Protein AF-A0A2P5VQ11-F1 (afdb_monomer)

Organism: Gossypium barbadense (NCBI:txid3634)

Radius of gyration: 26.48 Å; Cα contacts (8 Å, |Δi|>4): 750; chains: 1; bounding box: 81×58×71 Å

Solvent-accessible surface area (backbone atoms only — not comparable to full-atom values): 27186 Å² total; per-residue (Å²): 139,79,95,75,89,89,61,50,50,30,45,82,45,54,84,90,81,89,86,81,88,81,82,79,93,73,96,72,88,84,73,88,78,84,83,89,80,94,79,78,90,73,69,61,73,64,47,64,69,58,48,45,60,51,41,48,52,42,22,66,77,30,48,54,47,34,80,57,74,86,36,45,24,32,62,86,79,66,48,78,56,90,44,73,72,58,51,53,46,50,53,51,36,54,52,49,50,43,56,51,56,39,25,60,70,47,43,51,49,44,34,74,45,35,90,79,56,80,70,34,63,49,73,78,16,34,41,66,44,73,56,63,37,53,54,58,53,33,56,76,69,67,54,48,75,70,29,51,50,44,32,45,68,64,46,36,67,66,33,30,29,44,70,50,48,50,51,45,49,52,51,52,52,52,55,51,48,58,46,52,57,58,42,52,77,76,54,86,55,81,64,62,56,76,81,65,51,93,76,69,85,71,94,49,96,83,59,58,77,75,75,59,77,75,65,100,82,63,79,81,69,77,45,39,36,46,46,59,46,51,53,50,52,51,50,44,61,54,41,69,79,40,82,90,40,56,68,57,46,52,53,52,55,30,48,47,61,53,40,67,65,42,24,91,41,75,67,61,85,87,56,57,75,72,56,48,55,48,49,36,52,48,46,20,55,41,45,43,71,69,56,50,71,82,31,47,36,55,35,34,30,42,40,23,68,77,68,75,38,72,64,51,41,67,34,49,19,42,20,55,77,45,74,48,97,88,52,72,38,37,36,40,31,39,26,38,75,39,36,39,84,52,66,68,52,46,50,53,46,50,57,42,45,50,53,50,51,48,51,50,50,52,51,41,60,56,37,66,60,84,62,48,66,33,42,33,43,43,83,44,54,51,88,24,80,90,59,71,50,58,65,49,59,68,58,74,74,67,33,75,40,53,79,41,22,30,46,31,60,16,34,26,45,29,25,49,49,73,56,74,62,54,34,50,20,56,46,22,25,33,41,28,51,21,34,26,47,31,24,51,54,70,57,59,38,64,25,66,20,60,26,33,32,40,31,51,22,40,27,51,31,35,76,71,84,45,76,40,55,71,61,26,80,62,50,78,44,78,38,65,53,64,47,97

Sequence (484 aa):
MKAFKVVQNVLQGSKYCDINLNGALHFNAMLYHCTSDSDKEVLPHEWYEKAFPKLTRLAHLLKDVDSVDGRLVNANDNSIIISDRIEHRMNAFKSLVRVFIGSPSVQQMLKKKISSFDCFGKPSEREPMIVNSLTLVSNVLNVTAQQRKLVRLTICPQVTQHSIWMGALEKILNELKLEIDLLNFQFPSKGTKMVLDESAVSYDFDSASWIRLSPAKVVDSPRKWEDVLEMFTDLINCLKSEKDWLCHLKTIEVMKEGVSQIRDVLVDNSIGYKDSRHQESLVQRKLSKTLGHSSRCLFTLLLYYLYGQVRDLEVDLCGAMYGNGIENRLTLCMGRVLTSNEEKMVWSGVKQLDRALGLFKFVWETAGMKGNLELQGHLWFSLQLERNLLHGSIPSSLLHLPNLLYLSMASNLLEGPIPLDIESLNALQYLDLSDNKLSGRITLQIGGLSLYQLDLSHNILQGVKPSQFESLTQLNILNLSRNK

Foldseek 3Di:
DDDDDAADAADDWFDDDDDDDDDDDDDDDDDDDDDDDDDDFPPDPVCCVPVLVLLLVLLVVCAQWFQFLNFTAGLPPRHTDDDPVNVVSVVSNLVSVLVVCLGPVNQVVVCVGPVPPPWSVDSVQQAKDWFQALVVLCVQVVQDPVLLVLLLLVQLLVLQFPVLLVLLVVQLVVVVVVVLVVVCVPDDDPLSVVSPPPPDPDPDVPDQPLSDDDDPPDDPDFDFLLSVLSVLVSNLVSCVVPPSCPQSNVLSVLSSQLSVQRRHQTPDPPDDPVVVVVSSVVSSVSRSVRDDRGRSNSVQSVLCSVPVGRGIQIFSGFIGWDCPPPFLETETETEDEFSHLPPSNVVSRVVSLCSVQVVSVSSCVSSVHDGHYYYYYYYHYSVDPVPPAREEADDPVVLPPLQAAEDAPAQHAYEEADDQSNLSVQNHAYYHDANYQHEEEPYLSVLSHQYQEDHHHHYAYDDDDDPSVVSNVNHPYYHHYHYD

InterPro domains:
  IPR001611 Leucine-rich repeat [PF00560] (428-449)
  IPR001611 Leucine-rich repeat [PF00560] (450-472)
  IPR032675 Leucine-rich repeat domain superfamily [G3DSA:3.80.10.10] (341-484)

Mean predicted aligned error: 15.42 Å

pLDDT: mean 70.23, std 20.36, range [20.39, 94.88]

Secondary structure (DSSP, 8-state):
-----------------------------------S------S-HHHHHHHHHHHHHHHHHTTTEEEETTEEEETTT--B---HHHHHHHHHHHHHHHHHHTSHHHHHHHHHHSTT---S-SGGGGS-EEE--HHHHHHHTT--HHHHHHHHHHHHHHHT-HHHHHHHHHHHHHHHHHHHHHHHTT---STTHHHH-SS-----TTS-GGG-PPPTTS-----BHHHHHHHHHHHHHHHTT-GGGHHHHHHHHHHHHHHHHHTTSB--SSS-HHHHHHHHHHHHHHHHHH--TT-HHHHHHHHHHHHS--SPEEESEEEEEEE-TTSSEEEEEEEEEES---HHHHHHHHHHHHHHHHHHHHHHHHTT--SEEEEEEEEEESTTTTT---EEPPPGGGGG-TT--EEE--SSEEEEEPPGGGGG-TT--EEE--SSEEEEEPPGGGGGS--SEEE--SSEEESPPPGGGGG-TT--EEE--S--

Nearest PDB structures (foldseek):
  5xjo-assembly2_B  TM=8.936E-01  e=1.720E-06  Arabidopsis thaliana
  5xjx-assembly1_A  TM=7.919E-01  e=5.835E-06  Arabidopsis thaliana
  7odv-assembly1_AAA  TM=8.662E-01  e=2.212E-05  Arabidopsis thaliana
  7ogz-assembly2_DDD  TM=7.703E-01  e=4.811E-05  Arabidopsis thaliana
  7ogz-assembly1_AAA  TM=5.595E-01  e=2.612E-05  Arabidopsis thaliana

Structure (mmCIF, N/CA/C/O backbone):
data_AF-A0A2P5VQ11-F1
#
_entry.id   AF-A0A2P5VQ11-F1
#
loop_
_atom_site.group_PDB
_atom_site.id
_atom_site.type_symbol
_atom_site.label_atom_id
_atom_site.label_alt_id
_atom_site.label_comp_id
_atom_site.label_asym_id
_atom_site.label_entity_id
_atom_site.label_seq_id
_atom_site.pdbx_PDB_ins_code
_atom_site.Cartn_x
_atom_site.Cartn_y
_atom_site.Cartn_z
_atom_site.occupancy
_atom_site.B_iso_or_equiv
_atom_site.auth_seq_id
_atom_site.auth_comp_id
_atom_site.auth_asym_id
_atom_site.auth_atom_id
_atom_site.pdbx_PDB_model_num
ATOM 1 N N . MET A 1 1 ? -9.590 23.934 4.886 1.00 22.91 1 MET A N 1
ATOM 2 C CA . MET A 1 1 ? -8.798 24.827 4.003 1.00 22.91 1 MET A CA 1
ATOM 3 C C . MET A 1 1 ? -7.507 25.179 4.730 1.00 22.91 1 MET A C 1
ATOM 5 O O . MET A 1 1 ? -7.615 25.716 5.815 1.00 22.91 1 MET A O 1
ATOM 9 N N . LYS A 1 2 ? -6.284 24.901 4.278 1.00 21.16 2 LYS A N 1
ATOM 10 C CA . LYS A 1 2 ? -5.745 24.257 3.073 1.00 21.16 2 LYS A CA 1
ATOM 11 C C . LYS A 1 2 ? -4.463 23.534 3.535 1.00 21.16 2 LYS A C 1
ATOM 13 O O . LYS A 1 2 ? -3.525 24.200 3.957 1.00 21.16 2 LYS A O 1
ATOM 18 N N . ALA A 1 3 ? -4.466 22.201 3.513 1.00 21.08 3 ALA A N 1
ATOM 19 C CA . ALA A 1 3 ? -3.275 21.373 3.689 1.00 21.08 3 ALA A CA 1
ATOM 20 C C . ALA A 1 3 ? -2.522 21.391 2.352 1.00 21.08 3 ALA A C 1
ATOM 22 O O . ALA A 1 3 ? -3.069 20.966 1.338 1.00 21.08 3 ALA A O 1
ATOM 23 N N . PHE A 1 4 ? -1.346 22.016 2.323 1.00 23.42 4 PHE A N 1
ATOM 24 C CA . PHE A 1 4 ? -0.587 22.303 1.107 1.00 23.42 4 PHE A CA 1
ATOM 25 C C . PHE A 1 4 ? 0.891 22.002 1.350 1.00 23.42 4 PHE A C 1
ATOM 27 O O . PHE A 1 4 ? 1.412 22.355 2.408 1.00 23.42 4 PHE A O 1
ATOM 34 N N . LYS A 1 5 ? 1.533 21.455 0.308 1.00 24.98 5 LYS A N 1
ATOM 35 C CA . LYS A 1 5 ? 2.854 20.798 0.244 1.00 24.98 5 LYS A CA 1
ATOM 36 C C . LYS A 1 5 ? 2.790 19.374 0.756 1.00 24.98 5 LYS A C 1
ATOM 38 O O . LYS A 1 5 ? 2.551 19.249 1.937 1.00 24.98 5 LYS A O 1
ATOM 43 N N . VAL A 1 6 ? 3.008 18.376 -0.111 1.00 23.83 6 VAL A N 1
ATOM 44 C CA . VAL A 1 6 ? 4.074 17.348 -0.023 1.00 23.83 6 VAL A CA 1
ATOM 45 C C . VAL A 1 6 ? 3.991 16.431 -1.277 1.00 23.83 6 VAL A C 1
ATOM 47 O O . VAL A 1 6 ? 2.891 16.041 -1.657 1.00 23.83 6 VAL A O 1
ATOM 50 N N . VAL A 1 7 ? 5.163 16.037 -1.802 1.00 25.69 7 VAL A N 1
ATOM 51 C CA . VAL A 1 7 ? 5.568 14.795 -2.520 1.00 25.69 7 VAL A CA 1
ATOM 52 C C . VAL A 1 7 ? 5.855 14.845 -4.021 1.00 25.69 7 VAL A C 1
ATOM 54 O O . VAL A 1 7 ? 4.992 15.035 -4.864 1.00 25.69 7 VAL A O 1
ATOM 57 N N . GLN A 1 8 ? 7.119 14.528 -4.286 1.00 26.86 8 GLN A N 1
ATOM 58 C CA . GLN A 1 8 ? 7.820 14.262 -5.531 1.00 26.86 8 GLN A CA 1
ATOM 59 C C . GLN A 1 8 ? 8.072 12.735 -5.662 1.00 26.86 8 GLN A C 1
ATOM 61 O O . GLN A 1 8 ? 8.421 12.110 -4.658 1.00 26.86 8 GLN A O 1
ATOM 66 N N . ASN A 1 9 ? 7.987 12.212 -6.900 1.00 28.50 9 ASN A N 1
ATOM 67 C CA . ASN A 1 9 ? 8.840 11.153 -7.502 1.00 28.50 9 ASN A CA 1
ATOM 68 C C . ASN A 1 9 ? 8.393 9.675 -7.637 1.00 28.50 9 ASN A C 1
ATOM 70 O O . ASN A 1 9 ? 9.131 8.790 -7.247 1.00 28.50 9 ASN A O 1
ATOM 74 N N . VAL A 1 10 ? 7.315 9.339 -8.359 1.00 26.44 10 VAL A N 1
ATOM 75 C CA . VAL A 1 10 ? 7.005 7.941 -8.760 1.00 26.44 10 VAL A CA 1
ATOM 76 C C . VAL A 1 10 ? 7.297 7.637 -10.243 1.00 26.44 10 VAL A C 1
ATOM 78 O O . VAL A 1 10 ? 6.536 8.026 -11.125 1.00 26.44 10 VAL A O 1
ATOM 81 N N . LEU A 1 11 ? 8.330 6.806 -10.461 1.00 26.61 11 LEU A N 1
ATOM 82 C CA . LEU A 1 11 ? 8.808 6.178 -11.711 1.00 26.61 11 LEU A CA 1
ATOM 83 C C . LEU A 1 11 ? 9.898 7.002 -12.436 1.00 26.61 11 LEU A C 1
ATOM 85 O O . LEU A 1 11 ? 9.819 8.213 -12.494 1.00 26.61 11 LEU A O 1
ATOM 89 N N . GLN A 1 12 ? 10.933 6.372 -12.991 1.00 32.28 12 GLN A N 1
ATOM 90 C CA . GLN A 1 12 ? 11.855 6.967 -13.976 1.00 32.28 12 GLN A CA 1
ATOM 91 C C . GLN A 1 12 ? 12.420 5.814 -14.814 1.00 32.28 12 GLN A C 1
ATOM 93 O O . GLN A 1 12 ? 12.977 4.869 -14.256 1.00 32.28 12 GLN A O 1
ATOM 98 N N . GLY A 1 13 ? 12.261 5.872 -16.136 1.00 25.67 13 GLY A N 1
ATOM 99 C CA . GLY A 1 13 ? 12.919 4.994 -17.108 1.00 25.67 13 GLY A CA 1
ATOM 100 C C . GLY A 1 13 ? 13.689 5.848 -18.116 1.00 25.67 13 GLY A C 1
ATOM 101 O O . GLY A 1 13 ? 13.361 7.010 -18.317 1.00 25.67 13 GLY A O 1
ATOM 102 N N . SER A 1 14 ? 14.777 5.317 -18.673 1.00 27.30 14 SER A N 1
ATOM 103 C CA . SER A 1 14 ? 15.813 6.111 -19.355 1.00 27.30 14 SER A CA 1
ATOM 104 C C . SER A 1 14 ? 16.244 5.650 -20.761 1.00 27.30 14 SER A C 1
ATOM 106 O O . SER A 1 14 ? 16.166 4.462 -21.099 1.00 27.30 14 SER A O 1
ATOM 108 N N . LYS A 1 15 ? 16.923 6.577 -21.442 1.00 26.75 15 LYS A N 1
ATOM 109 C CA . LYS A 1 15 ? 17.020 6.823 -22.887 1.00 26.75 15 LYS A CA 1
ATOM 110 C C . LYS A 1 15 ? 18.401 6.561 -23.510 1.00 26.75 15 LYS A C 1
ATOM 112 O O . LYS A 1 15 ? 19.408 6.686 -22.822 1.00 26.75 15 LYS A O 1
ATOM 117 N N . TYR A 1 16 ? 18.387 6.331 -24.836 1.00 25.11 16 TYR A N 1
ATOM 118 C CA . TYR A 1 16 ? 19.454 6.274 -25.874 1.00 25.11 16 TYR A CA 1
ATOM 119 C C . TYR A 1 16 ? 19.975 4.913 -26.395 1.00 25.11 16 TYR A C 1
ATOM 121 O O . TYR A 1 16 ? 20.841 4.286 -25.794 1.00 25.11 16 TYR A O 1
ATOM 129 N N . CYS A 1 17 ? 19.571 4.584 -27.635 1.00 22.62 17 CYS A N 1
ATOM 130 C CA . CYS A 1 17 ? 20.429 4.005 -28.682 1.00 22.62 17 CYS A CA 1
ATOM 131 C C . CYS A 1 17 ? 20.101 4.663 -30.037 1.00 22.62 17 CYS A C 1
ATOM 133 O O . CYS A 1 17 ? 18.944 4.661 -30.459 1.00 22.62 17 CYS A O 1
ATOM 135 N N . ASP A 1 18 ? 21.125 5.191 -30.713 1.00 22.30 18 ASP A N 1
ATOM 136 C CA . ASP A 1 18 ? 21.080 5.541 -32.135 1.00 22.30 18 ASP A CA 1
ATOM 137 C C . ASP A 1 18 ? 21.060 4.260 -32.980 1.00 22.30 18 ASP A C 1
ATOM 139 O O . ASP A 1 18 ? 21.809 3.312 -32.735 1.00 22.30 18 ASP A O 1
ATOM 143 N N . ILE A 1 19 ? 20.177 4.230 -33.976 1.00 26.41 19 ILE A N 1
ATOM 144 C CA . ILE A 1 19 ? 20.027 3.123 -34.920 1.00 26.41 19 ILE A CA 1
ATOM 145 C C . ILE A 1 19 ? 20.913 3.397 -36.132 1.00 26.41 19 ILE A C 1
ATOM 147 O O . ILE A 1 19 ? 20.786 4.437 -36.770 1.00 26.41 19 ILE A O 1
ATOM 151 N N . ASN A 1 20 ? 21.696 2.398 -36.531 1.00 22.97 20 ASN A N 1
ATOM 152 C CA . ASN A 1 20 ? 21.847 2.096 -37.949 1.00 22.97 20 ASN A CA 1
ATOM 153 C C . ASN A 1 20 ? 21.834 0.578 -38.146 1.00 22.97 20 ASN A C 1
ATOM 155 O O . ASN A 1 20 ? 22.727 -0.144 -37.711 1.00 22.97 20 ASN A O 1
ATOM 159 N N . LEU A 1 21 ? 20.756 0.114 -38.776 1.00 29.48 21 LEU A N 1
ATOM 160 C CA . LEU A 1 21 ? 20.567 -1.242 -39.274 1.00 29.48 21 LEU A CA 1
ATOM 161 C C . LEU A 1 21 ? 21.386 -1.428 -40.551 1.00 29.48 21 LEU A C 1
ATOM 163 O O . LEU A 1 21 ? 21.309 -0.589 -41.443 1.00 29.48 21 LEU A O 1
ATOM 167 N N . ASN A 1 22 ? 22.061 -2.570 -40.678 1.00 22.69 22 ASN A N 1
ATOM 168 C CA . ASN A 1 22 ? 22.155 -3.283 -41.949 1.00 22.69 22 ASN A CA 1
ATOM 169 C C . ASN A 1 22 ? 22.584 -4.740 -41.741 1.00 22.69 22 ASN A C 1
ATOM 171 O O . ASN A 1 22 ? 23.588 -5.009 -41.093 1.00 22.69 22 ASN A O 1
ATOM 175 N N . GLY A 1 23 ? 21.853 -5.648 -42.393 1.00 22.06 23 GLY A N 1
ATOM 176 C CA . GLY A 1 23 ? 22.439 -6.844 -43.000 1.00 22.06 23 GLY A CA 1
ATOM 177 C C . GLY A 1 23 ? 22.440 -8.145 -42.195 1.00 22.06 23 GLY A C 1
ATOM 178 O O . GLY A 1 23 ? 23.313 -8.371 -41.375 1.00 22.06 23 GLY A O 1
ATOM 179 N N . ALA A 1 24 ? 21.522 -9.031 -42.591 1.00 20.39 24 ALA A N 1
ATOM 180 C CA . ALA A 1 24 ? 21.687 -10.482 -42.744 1.00 20.39 24 ALA A CA 1
ATOM 181 C C . ALA A 1 24 ? 22.105 -11.357 -41.539 1.00 20.39 24 ALA A C 1
ATOM 183 O O . ALA A 1 24 ? 23.219 -11.313 -41.034 1.00 20.39 24 ALA A O 1
ATOM 184 N N . LEU A 1 25 ? 21.178 -12.262 -41.196 1.00 28.19 25 LEU A N 1
ATOM 185 C CA . LEU A 1 25 ? 21.390 -13.652 -40.769 1.00 28.19 25 LEU A CA 1
ATOM 186 C C . LEU A 1 25 ? 22.856 -14.118 -40.723 1.00 28.19 25 LEU A C 1
ATOM 188 O O . LEU A 1 25 ? 23.458 -14.306 -41.773 1.00 28.19 25 LEU A O 1
ATOM 192 N N . HIS A 1 26 ? 23.351 -14.461 -39.534 1.00 21.03 26 HIS A N 1
ATOM 193 C CA . HIS A 1 26 ? 24.065 -15.721 -39.317 1.00 21.03 26 HIS A CA 1
ATOM 194 C C . HIS A 1 26 ? 24.181 -16.033 -37.819 1.00 21.03 26 HIS A C 1
ATOM 196 O O . HIS A 1 26 ? 24.549 -15.187 -37.008 1.00 21.03 26 HIS A O 1
ATOM 202 N N . PHE A 1 27 ? 23.845 -17.279 -37.479 1.00 26.34 27 PHE A N 1
ATOM 203 C CA . PHE A 1 27 ? 24.232 -17.973 -36.253 1.00 26.34 27 PHE A CA 1
ATOM 204 C C . PHE A 1 27 ? 25.666 -17.612 -35.843 1.00 26.34 27 PHE A C 1
ATOM 206 O O . PHE A 1 27 ? 26.581 -17.859 -36.623 1.00 26.34 27 PHE A O 1
ATOM 213 N N . ASN A 1 28 ? 25.865 -17.108 -34.625 1.00 20.69 28 ASN A N 1
ATOM 214 C CA . ASN A 1 28 ? 27.048 -17.413 -33.823 1.00 20.69 28 ASN A CA 1
ATOM 215 C C . ASN A 1 28 ? 26.872 -16.950 -32.376 1.00 20.69 28 ASN A C 1
ATOM 217 O O . ASN A 1 28 ? 26.281 -15.909 -32.096 1.00 20.69 28 ASN A O 1
ATOM 221 N N . ALA A 1 29 ? 27.391 -17.777 -31.473 1.00 28.25 29 ALA A N 1
ATOM 222 C CA . ALA A 1 29 ? 27.511 -17.548 -30.045 1.00 28.25 29 ALA A CA 1
ATOM 223 C C . ALA A 1 29 ? 27.973 -16.113 -29.728 1.00 28.25 29 ALA A C 1
ATOM 225 O O . ALA A 1 29 ? 29.084 -15.728 -30.087 1.00 28.25 29 ALA A O 1
ATOM 226 N N . MET A 1 30 ? 27.141 -15.323 -29.042 1.00 22.77 30 MET A N 1
ATOM 227 C CA . MET A 1 30 ? 27.563 -14.017 -28.534 1.00 22.77 30 MET A CA 1
ATOM 228 C C . MET A 1 30 ? 28.235 -14.189 -27.175 1.00 22.77 30 MET A C 1
ATOM 230 O O . MET A 1 30 ? 27.609 -14.130 -26.119 1.00 22.77 30 MET A O 1
ATOM 234 N N . LEU A 1 31 ? 29.540 -14.439 -27.260 1.00 21.33 31 LEU A N 1
ATOM 235 C CA . LEU A 1 31 ? 30.499 -14.248 -26.187 1.00 21.33 31 LEU A CA 1
ATOM 236 C C . LEU A 1 31 ? 30.474 -12.793 -25.708 1.00 21.33 31 LEU A C 1
ATOM 238 O O . LEU A 1 31 ? 30.581 -11.847 -26.487 1.00 21.33 31 LEU A O 1
ATOM 242 N N . TYR A 1 32 ? 30.376 -12.676 -24.390 1.00 27.47 32 TYR A N 1
ATOM 243 C CA . TYR A 1 32 ? 30.875 -11.586 -23.571 1.00 27.47 32 TYR A CA 1
ATOM 244 C C . TYR A 1 32 ? 32.164 -10.978 -24.138 1.00 27.47 32 TYR A C 1
ATOM 246 O O . TYR A 1 32 ? 33.166 -11.679 -24.244 1.00 27.47 32 TYR A O 1
ATOM 254 N N . HIS A 1 33 ? 32.181 -9.665 -24.379 1.00 26.88 33 HIS A N 1
ATOM 255 C CA . HIS A 1 33 ? 33.410 -8.887 -24.254 1.00 26.88 33 HIS A CA 1
ATOM 256 C C . HIS A 1 33 ? 33.157 -7.505 -23.653 1.00 26.88 33 HIS A C 1
ATOM 258 O O . HIS A 1 33 ? 32.378 -6.692 -24.147 1.00 26.88 33 HIS A O 1
ATOM 264 N N . CYS A 1 34 ? 33.874 -7.306 -22.551 1.00 26.38 34 CYS A N 1
ATOM 265 C CA . CYS A 1 34 ? 34.149 -6.084 -21.824 1.00 26.38 34 CYS A CA 1
ATOM 266 C C . CYS A 1 34 ? 34.705 -4.959 -22.703 1.00 2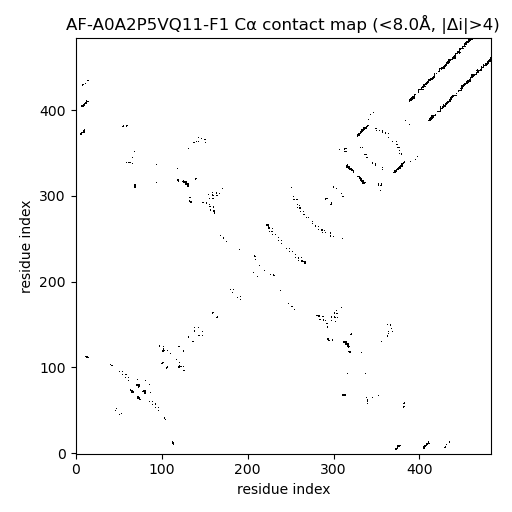6.38 34 CYS A C 1
ATOM 268 O O . CYS A 1 34 ? 35.491 -5.203 -23.617 1.00 26.38 34 CYS A O 1
ATOM 270 N N . THR A 1 35 ? 34.491 -3.724 -22.254 1.00 23.70 35 THR A N 1
ATOM 271 C CA . THR A 1 35 ? 35.512 -2.673 -22.354 1.00 23.70 35 THR A CA 1
ATOM 272 C C . THR A 1 35 ? 35.821 -2.158 -20.948 1.00 23.70 35 THR A C 1
ATOM 274 O O . THR A 1 35 ? 34.964 -1.562 -20.299 1.00 23.70 35 THR A O 1
ATOM 277 N N . SER A 1 36 ? 37.027 -2.521 -20.499 1.00 28.47 36 SER A N 1
ATOM 278 C CA . SER A 1 36 ? 37.881 -1.980 -19.426 1.00 28.47 36 SER A CA 1
ATOM 279 C C . SER A 1 36 ? 37.330 -0.834 -18.563 1.00 28.47 36 SER A C 1
ATOM 281 O O . SER A 1 36 ? 37.266 0.306 -19.010 1.00 28.47 36 SER A O 1
ATOM 283 N N . ASP A 1 37 ? 37.024 -1.111 -17.296 1.00 25.42 37 ASP A N 1
ATOM 284 C CA . ASP A 1 37 ? 38.021 -0.963 -16.228 1.00 25.42 37 ASP A CA 1
ATOM 285 C C . ASP A 1 37 ? 37.592 -1.739 -14.974 1.00 25.42 37 ASP A C 1
ATOM 287 O O . ASP A 1 37 ? 36.411 -1.961 -14.705 1.00 25.42 37 ASP A O 1
ATOM 291 N N . SER A 1 38 ? 38.600 -2.249 -14.280 1.00 35.53 38 SER A N 1
ATOM 292 C CA . SER A 1 38 ? 38.564 -3.237 -13.206 1.00 35.53 38 SER A CA 1
ATOM 293 C C . SER A 1 38 ? 37.777 -2.805 -11.966 1.00 35.53 38 SER A C 1
ATOM 295 O O . SER A 1 38 ? 38.177 -1.865 -11.290 1.00 35.53 38 SER A O 1
ATOM 297 N N . ASP A 1 39 ? 36.732 -3.561 -11.613 1.00 31.00 39 ASP A N 1
ATOM 298 C CA . ASP A 1 39 ? 36.710 -4.338 -10.363 1.00 31.00 39 ASP A CA 1
ATOM 299 C C . ASP A 1 39 ? 35.490 -5.283 -10.296 1.00 31.00 39 ASP A C 1
ATOM 301 O O . ASP A 1 39 ? 34.349 -4.878 -10.094 1.00 31.00 39 ASP A O 1
ATOM 305 N N . LYS A 1 40 ? 35.795 -6.575 -10.481 1.00 35.25 40 LYS A N 1
ATOM 306 C CA . LYS A 1 40 ? 35.100 -7.795 -10.027 1.00 35.25 40 LYS A CA 1
ATOM 307 C C . LYS A 1 40 ? 33.572 -7.874 -10.199 1.00 35.25 40 LYS A C 1
ATOM 309 O O . LYS A 1 40 ? 32.789 -7.447 -9.354 1.00 35.25 40 LYS A O 1
ATOM 314 N N . GLU A 1 41 ? 33.176 -8.619 -11.234 1.00 41.00 41 GLU A N 1
ATOM 315 C CA . GLU A 1 41 ? 31.893 -9.324 -11.307 1.00 41.00 41 GLU A CA 1
ATOM 316 C C . GLU A 1 41 ? 31.622 -10.115 -10.019 1.00 41.00 41 GLU A C 1
ATOM 318 O O . GLU A 1 41 ? 32.374 -11.020 -9.657 1.00 41.00 41 GLU A O 1
ATOM 323 N N . VAL A 1 42 ? 30.509 -9.814 -9.346 1.00 44.12 42 VAL A N 1
ATOM 324 C CA . VAL A 1 42 ? 29.947 -10.678 -8.298 1.00 44.12 42 VAL A CA 1
ATOM 325 C C . VAL A 1 42 ? 28.446 -10.839 -8.530 1.00 44.12 42 VAL A C 1
ATOM 327 O O . VAL A 1 42 ? 27.604 -10.384 -7.763 1.00 44.12 42 VAL A O 1
ATOM 330 N N . LEU A 1 43 ? 28.122 -11.489 -9.643 1.00 44.78 43 LEU A N 1
ATOM 331 C CA . LEU A 1 43 ? 27.191 -12.615 -9.669 1.00 44.78 43 LEU A CA 1
ATOM 332 C C . LEU A 1 43 ? 27.781 -13.618 -10.659 1.00 44.78 43 LEU A C 1
ATOM 334 O O . LEU A 1 43 ? 28.055 -13.228 -11.793 1.00 44.78 43 LEU A O 1
ATOM 338 N N . PRO A 1 44 ? 28.055 -14.864 -10.243 1.00 52.94 44 PRO A N 1
ATOM 339 C CA . PRO A 1 44 ? 28.776 -15.796 -11.093 1.00 52.94 44 PRO A CA 1
ATOM 340 C C . PRO A 1 44 ? 27.972 -16.068 -12.366 1.00 52.94 44 PRO A C 1
ATOM 342 O O . PRO A 1 44 ? 26.743 -16.141 -12.317 1.00 52.94 44 PRO A O 1
ATOM 345 N N . HIS A 1 45 ? 28.669 -16.272 -13.485 1.00 51.16 45 HIS A N 1
ATOM 346 C CA . HIS A 1 45 ? 28.133 -16.809 -14.745 1.00 51.16 45 HIS A CA 1
ATOM 347 C C . HIS A 1 45 ? 27.113 -17.947 -14.510 1.00 51.16 45 HIS A C 1
ATOM 349 O O . HIS A 1 45 ? 26.079 -18.036 -15.169 1.00 51.16 45 HIS A O 1
ATOM 355 N N . GLU A 1 46 ? 27.339 -18.755 -13.470 1.00 52.72 46 GLU A N 1
ATOM 356 C CA . GLU A 1 46 ? 26.444 -19.818 -13.012 1.00 52.72 46 GLU A CA 1
ATOM 357 C C . GLU A 1 46 ? 25.018 -19.369 -12.635 1.00 52.72 46 GLU A C 1
ATOM 359 O O . GLU A 1 46 ? 24.075 -20.144 -12.804 1.00 52.72 46 GLU A O 1
ATOM 364 N N . TRP A 1 47 ? 24.818 -18.151 -12.111 1.00 63.34 47 TRP A N 1
ATOM 365 C CA . TRP A 1 47 ? 23.478 -17.643 -11.788 1.00 63.34 47 TRP A CA 1
ATOM 366 C C . TRP A 1 47 ? 22.678 -17.400 -13.069 1.00 63.34 47 TRP A C 1
ATOM 368 O O . TRP A 1 47 ? 21.525 -17.822 -13.163 1.00 63.34 47 TRP A O 1
ATOM 378 N N . TYR A 1 48 ? 23.299 -16.790 -14.080 1.00 59.00 48 TYR A N 1
ATOM 379 C CA . TYR A 1 48 ? 22.659 -16.580 -15.378 1.00 59.00 48 TYR A CA 1
ATOM 380 C C . TYR A 1 48 ? 22.393 -17.903 -16.107 1.00 59.00 48 TYR A C 1
ATOM 382 O O . TYR A 1 48 ? 21.338 -18.048 -16.714 1.00 59.00 48 TYR A O 1
ATOM 390 N N . GLU A 1 49 ? 23.260 -18.908 -15.971 1.00 56.12 49 GLU A N 1
ATOM 391 C CA . GLU A 1 49 ? 23.020 -20.229 -16.570 1.00 56.12 49 GLU A CA 1
ATOM 392 C C . GLU A 1 49 ? 21.941 -21.058 -15.855 1.00 56.12 49 GLU A C 1
ATOM 394 O O . GLU A 1 49 ? 21.203 -21.797 -16.505 1.00 56.12 49 GLU A O 1
ATOM 399 N N . LYS A 1 50 ? 21.828 -20.971 -14.522 1.00 65.25 50 LYS A N 1
ATOM 400 C CA . LYS A 1 50 ? 20.950 -21.867 -13.737 1.00 65.25 50 LYS A CA 1
ATOM 401 C C . LYS A 1 50 ? 19.685 -21.192 -13.213 1.00 65.25 50 LYS A C 1
ATOM 403 O O . LYS A 1 50 ? 18.611 -21.797 -13.209 1.00 65.25 50 LYS A O 1
ATOM 408 N N . ALA A 1 51 ? 19.791 -19.960 -12.725 1.00 66.25 51 ALA A N 1
ATOM 409 C CA . ALA A 1 51 ? 18.711 -19.270 -12.025 1.00 66.25 51 ALA A CA 1
ATOM 410 C C . ALA A 1 51 ? 17.843 -18.420 -12.964 1.00 66.25 51 ALA A C 1
ATOM 412 O O . ALA A 1 51 ? 16.625 -18.382 -12.777 1.00 66.25 51 ALA A O 1
ATOM 413 N N . PHE A 1 52 ? 18.424 -17.817 -14.006 1.00 67.19 52 PHE A N 1
ATOM 414 C CA . PHE A 1 52 ? 17.668 -17.026 -14.983 1.00 67.19 52 PHE A CA 1
ATOM 415 C C . PHE A 1 52 ? 16.653 -17.865 -15.791 1.00 67.19 52 PHE A C 1
ATOM 417 O O . PHE A 1 52 ? 15.481 -17.490 -15.818 1.00 67.19 52 PHE A O 1
ATOM 424 N N . PRO A 1 53 ? 16.983 -19.064 -16.325 1.00 68.56 53 PRO A N 1
ATOM 425 C CA . PRO A 1 53 ? 15.984 -19.905 -16.997 1.00 68.56 53 PRO A CA 1
ATOM 426 C C . PRO A 1 53 ? 14.858 -20.353 -16.057 1.00 68.56 53 PRO A C 1
ATOM 428 O O . PRO A 1 53 ? 13.696 -20.471 -16.456 1.00 68.56 53 PRO A O 1
ATOM 431 N N . LYS A 1 54 ? 15.185 -20.583 -14.778 1.00 76.69 54 LYS A N 1
ATOM 432 C CA . LYS A 1 54 ? 14.200 -20.911 -13.741 1.00 76.69 54 LYS A CA 1
ATOM 433 C C . LYS A 1 54 ? 13.263 -19.733 -13.472 1.00 76.69 54 LYS A C 1
ATOM 435 O O . LYS A 1 54 ? 12.062 -19.957 -13.331 1.00 76.69 54 LYS A O 1
ATOM 440 N N . LEU A 1 55 ? 13.790 -18.510 -13.427 1.00 73.19 55 LEU A N 1
ATOM 441 C CA . LEU A 1 55 ? 13.013 -17.282 -13.283 1.00 73.19 55 LEU A CA 1
ATOM 442 C C . LEU A 1 55 ? 12.029 -17.112 -14.450 1.00 73.19 55 LEU A C 1
ATOM 444 O O . LEU A 1 55 ? 10.831 -16.993 -14.206 1.00 73.19 55 LEU A O 1
ATOM 448 N N . THR A 1 56 ? 12.497 -17.229 -15.696 1.00 69.25 56 THR A N 1
ATOM 449 C CA . THR A 1 56 ? 11.651 -17.132 -16.900 1.00 69.25 56 THR A CA 1
ATOM 450 C C . THR A 1 56 ? 10.569 -18.212 -16.932 1.00 69.25 56 THR A C 1
ATOM 452 O O . THR A 1 56 ? 9.407 -17.936 -17.234 1.00 69.25 56 THR A O 1
ATOM 455 N N . ARG A 1 57 ? 10.906 -19.451 -16.545 1.00 79.44 57 ARG A N 1
ATOM 456 C CA . ARG A 1 57 ? 9.923 -20.538 -16.428 1.00 79.44 57 ARG A CA 1
ATOM 457 C C . ARG A 1 57 ? 8.856 -20.236 -15.376 1.00 79.44 57 ARG A C 1
ATOM 459 O O . ARG A 1 57 ? 7.682 -20.512 -15.610 1.00 79.44 57 ARG A O 1
ATOM 466 N N . LEU A 1 58 ? 9.247 -19.707 -14.216 1.00 81.88 58 LEU A N 1
ATOM 467 C CA . LEU A 1 58 ? 8.304 -19.329 -13.161 1.00 81.88 58 LEU A CA 1
ATOM 468 C C . LEU A 1 58 ? 7.410 -18.165 -13.596 1.00 81.88 58 LEU A C 1
ATOM 470 O O . LEU A 1 58 ? 6.210 -18.233 -13.356 1.00 81.88 58 LEU A O 1
ATOM 474 N N . ALA A 1 59 ? 7.961 -17.170 -14.293 1.00 75.31 59 ALA A N 1
ATOM 475 C CA . ALA A 1 59 ? 7.199 -16.061 -14.863 1.00 75.31 59 ALA A CA 1
ATOM 476 C C . ALA A 1 59 ? 6.087 -16.560 -15.789 1.00 75.31 59 ALA A C 1
ATOM 478 O O . ALA A 1 59 ? 4.927 -16.200 -15.627 1.00 75.31 59 ALA A O 1
ATOM 479 N N . HIS A 1 60 ? 6.427 -17.469 -16.709 1.00 79.75 60 HIS A N 1
ATOM 480 C CA . HIS A 1 60 ? 5.455 -18.035 -17.640 1.00 79.75 60 HIS A CA 1
ATOM 481 C C . HIS A 1 60 ? 4.356 -18.841 -16.931 1.00 79.75 60 HIS A C 1
ATOM 483 O O . HIS A 1 60 ? 3.193 -18.779 -17.316 1.00 79.75 60 HIS A O 1
ATOM 489 N N . LEU A 1 61 ? 4.710 -19.579 -15.873 1.00 85.31 61 LEU A N 1
ATOM 490 C CA . LEU A 1 61 ? 3.750 -20.346 -15.071 1.00 85.31 61 LEU A CA 1
ATOM 491 C C . LEU A 1 61 ? 2.829 -19.469 -14.210 1.00 85.31 61 LEU A C 1
ATOM 493 O O . LEU A 1 61 ? 1.782 -19.951 -13.789 1.00 85.31 61 LEU A O 1
ATOM 497 N N . LEU A 1 62 ? 3.236 -18.235 -13.911 1.00 86.25 62 LEU A N 1
ATOM 498 C CA . LEU A 1 62 ? 2.523 -17.301 -13.038 1.00 86.25 62 LEU A CA 1
ATOM 499 C C . LEU A 1 62 ? 1.925 -16.111 -13.802 1.00 86.25 62 LEU A C 1
ATOM 501 O O . LEU A 1 62 ? 1.482 -15.157 -13.171 1.00 86.25 62 LEU A O 1
ATOM 505 N N . LYS A 1 63 ? 1.909 -16.148 -15.140 1.00 79.81 63 LYS A N 1
ATOM 506 C CA . LYS A 1 63 ? 1.489 -15.020 -15.990 1.00 79.81 63 LYS A CA 1
ATOM 507 C C . LYS A 1 63 ? 0.070 -14.506 -15.696 1.00 79.81 63 LYS A C 1
ATOM 509 O O . LYS A 1 63 ? -0.182 -13.323 -15.862 1.00 79.81 63 LYS A O 1
ATOM 514 N N . ASP A 1 64 ? -0.815 -15.388 -15.233 1.00 83.75 64 ASP A N 1
ATOM 515 C CA . ASP A 1 64 ? -2.211 -15.081 -14.898 1.00 83.75 64 ASP A CA 1
ATOM 516 C C . ASP A 1 64 ? -2.436 -15.018 -13.375 1.00 83.75 64 ASP A C 1
ATOM 518 O O . ASP A 1 64 ? -3.572 -15.060 -12.914 1.00 83.75 64 ASP A O 1
ATOM 522 N N . VAL A 1 65 ? -1.365 -14.987 -12.574 1.00 86.94 65 VAL A N 1
ATOM 523 C CA . VAL A 1 65 ? -1.422 -15.028 -11.106 1.00 86.94 65 VAL A CA 1
ATOM 524 C C . VAL A 1 65 ? -0.862 -13.729 -10.544 1.00 86.94 65 VAL A C 1
ATOM 526 O O . VAL A 1 65 ? 0.342 -13.492 -10.641 1.00 86.94 65 VAL A O 1
ATOM 529 N N . ASP A 1 66 ? -1.715 -12.929 -9.909 1.00 83.00 66 ASP A N 1
ATOM 530 C CA . ASP A 1 66 ? -1.348 -11.682 -9.231 1.00 83.00 66 ASP A CA 1
ATOM 531 C C . ASP A 1 66 ? -1.324 -11.854 -7.703 1.00 83.00 66 ASP A C 1
ATOM 533 O O . ASP A 1 66 ? -2.002 -12.723 -7.159 1.00 83.00 66 ASP A O 1
ATOM 537 N N . SER A 1 67 ? -0.545 -11.021 -7.007 1.00 82.00 67 SER A N 1
ATOM 538 C CA . SER A 1 67 ? -0.529 -10.913 -5.542 1.00 82.00 67 SER A CA 1
ATOM 539 C C . SER A 1 67 ? -1.234 -9.623 -5.129 1.00 82.00 67 SER A C 1
ATOM 541 O O . SER A 1 67 ? -0.637 -8.542 -5.163 1.00 82.00 67 SER A O 1
ATOM 543 N N . VAL A 1 68 ? -2.503 -9.716 -4.736 1.00 76.94 68 VAL A N 1
ATOM 544 C CA . VAL A 1 68 ? -3.347 -8.567 -4.386 1.00 76.94 68 VAL A CA 1
ATOM 545 C C . VAL A 1 68 ? -3.741 -8.624 -2.923 1.00 76.94 68 VAL A C 1
ATOM 547 O O . VAL A 1 68 ? -4.361 -9.586 -2.478 1.00 76.94 68 VAL A O 1
ATOM 550 N N . ASP A 1 69 ? -3.355 -7.591 -2.170 1.00 71.19 69 ASP A N 1
ATOM 551 C CA . ASP A 1 69 ? -3.692 -7.424 -0.751 1.00 71.19 69 ASP A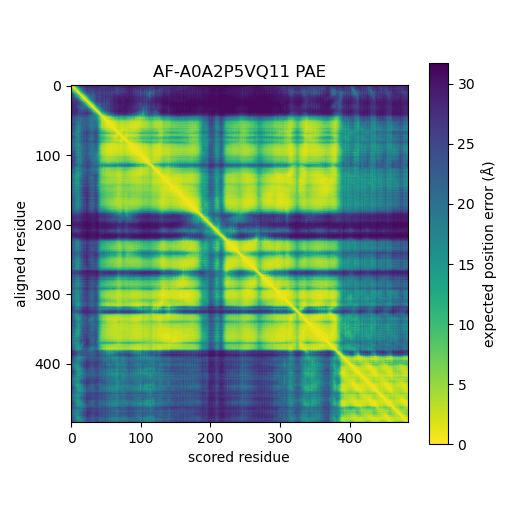 CA 1
ATOM 552 C C . ASP A 1 69 ? -3.425 -8.687 0.092 1.00 71.19 69 ASP A C 1
ATOM 554 O O . ASP A 1 69 ? -4.279 -9.160 0.846 1.00 71.19 69 ASP A O 1
ATOM 558 N N . GLY A 1 70 ? -2.232 -9.264 -0.085 1.00 71.75 70 GLY A N 1
ATOM 559 C CA . GLY A 1 70 ? -1.779 -10.441 0.657 1.00 71.75 70 GLY A CA 1
ATOM 560 C C . GLY A 1 70 ? -2.334 -11.776 0.159 1.00 71.75 70 GLY A C 1
ATOM 561 O O . GLY A 1 70 ? -2.224 -12.768 0.879 1.00 71.75 70 GLY A O 1
ATOM 562 N N . ARG A 1 71 ? -2.932 -11.828 -1.040 1.00 77.88 71 ARG A N 1
ATOM 563 C CA . ARG A 1 71 ? -3.446 -13.072 -1.627 1.00 77.88 71 ARG A CA 1
ATOM 564 C C . ARG A 1 71 ? -3.083 -13.259 -3.074 1.00 77.88 71 ARG A C 1
ATOM 566 O O . ARG A 1 71 ? -2.981 -12.302 -3.832 1.00 77.88 71 ARG A O 1
ATOM 573 N N . LEU A 1 72 ? -3.000 -14.524 -3.458 1.00 85.44 72 LEU A N 1
ATOM 574 C CA . LEU A 1 72 ? -2.930 -14.894 -4.854 1.00 85.44 72 LEU A CA 1
ATOM 575 C C . LEU A 1 72 ? -4.321 -14.848 -5.471 1.00 85.44 72 LEU A C 1
ATOM 577 O O . LEU A 1 72 ? -5.262 -15.438 -4.942 1.00 85.44 72 LEU A O 1
ATOM 581 N N . VAL A 1 73 ? -4.435 -14.152 -6.594 1.00 84.56 73 VAL A N 1
ATOM 582 C CA . VAL A 1 73 ? -5.668 -14.062 -7.374 1.00 84.56 73 VAL A CA 1
ATOM 583 C C . VAL A 1 73 ? -5.380 -14.332 -8.839 1.00 84.56 73 VAL A C 1
ATOM 585 O O . VAL A 1 73 ? -4.282 -14.070 -9.335 1.00 84.56 73 VAL A O 1
ATOM 588 N N . ASN A 1 74 ? -6.370 -14.860 -9.544 1.00 83.62 74 ASN A N 1
ATOM 589 C CA . ASN A 1 74 ? -6.306 -14.980 -10.988 1.00 83.62 74 ASN A CA 1
ATOM 590 C C . ASN A 1 74 ? -6.526 -13.595 -11.613 1.00 83.62 74 ASN A C 1
ATOM 592 O O . ASN A 1 74 ? -7.536 -12.944 -11.360 1.00 83.62 74 ASN A O 1
ATOM 596 N N . ALA A 1 75 ? -5.582 -13.138 -12.432 1.00 80.19 75 ALA A N 1
ATOM 597 C CA . ALA A 1 75 ? -5.598 -11.805 -13.031 1.00 80.19 75 ALA A CA 1
ATOM 598 C C . ALA A 1 75 ? -6.781 -11.579 -13.996 1.00 80.19 75 ALA A C 1
ATOM 600 O O . ALA A 1 75 ? -7.160 -10.437 -14.273 1.00 80.19 75 ALA A O 1
ATOM 601 N N . ASN A 1 76 ? -7.380 -12.656 -14.513 1.00 79.81 76 ASN A N 1
ATOM 602 C CA . ASN A 1 76 ? -8.465 -12.576 -15.486 1.00 79.81 76 ASN A CA 1
ATOM 603 C C . ASN A 1 76 ? -9.825 -12.342 -14.819 1.00 79.81 76 ASN A C 1
ATOM 605 O O . ASN A 1 76 ? -10.551 -11.431 -15.232 1.00 79.81 76 ASN A O 1
ATOM 609 N N . ASP A 1 77 ? -10.146 -13.121 -13.784 1.00 80.25 77 ASP A N 1
ATOM 610 C CA . ASP A 1 77 ? -11.465 -13.153 -13.137 1.00 80.25 77 ASP A CA 1
ATOM 611 C C . ASP A 1 77 ? -11.462 -12.722 -11.655 1.00 80.25 77 ASP A C 1
ATOM 613 O O . ASP A 1 77 ? -12.521 -12.670 -11.035 1.00 80.25 77 ASP A O 1
ATOM 617 N N . ASN A 1 78 ? -10.300 -12.363 -11.096 1.00 74.38 78 ASN A N 1
ATOM 618 C CA . ASN A 1 78 ? -10.087 -12.003 -9.688 1.00 74.38 78 ASN A CA 1
ATOM 619 C C . ASN A 1 78 ? -10.456 -13.107 -8.678 1.00 74.38 78 ASN A C 1
ATOM 621 O O . ASN A 1 78 ? -10.582 -12.826 -7.484 1.00 74.38 78 ASN A O 1
ATOM 625 N N . SER A 1 79 ? -10.611 -14.359 -9.120 1.00 79.19 79 SER A N 1
ATOM 626 C CA . SER A 1 79 ? -10.834 -15.487 -8.216 1.00 79.19 79 SER A CA 1
ATOM 627 C C . SER A 1 79 ? -9.622 -15.717 -7.310 1.00 79.19 79 SER A C 1
ATOM 629 O O . SER A 1 79 ? -8.470 -15.574 -7.727 1.00 79.19 79 SER A O 1
ATOM 631 N N . ILE A 1 80 ? -9.876 -16.057 -6.045 1.00 78.94 80 ILE A N 1
ATOM 632 C CA . ILE A 1 80 ? -8.828 -16.328 -5.055 1.00 78.94 80 ILE A CA 1
ATOM 633 C C . ILE A 1 80 ? -8.191 -17.684 -5.368 1.00 78.94 80 ILE A C 1
ATOM 635 O O . ILE A 1 80 ? -8.880 -18.686 -5.550 1.00 78.94 80 ILE A O 1
ATOM 639 N N . ILE A 1 81 ? -6.862 -17.718 -5.400 1.00 80.88 81 ILE A N 1
ATOM 640 C CA . ILE A 1 81 ? -6.073 -18.921 -5.644 1.00 80.88 81 ILE A CA 1
ATOM 641 C C . ILE A 1 81 ? -5.551 -19.440 -4.305 1.00 80.88 81 ILE A C 1
ATOM 643 O O . ILE A 1 81 ? -4.647 -18.855 -3.710 1.00 80.88 81 ILE A O 1
ATOM 647 N N . ILE A 1 82 ? -6.081 -20.579 -3.864 1.00 77.19 82 ILE A N 1
ATOM 648 C CA . ILE A 1 82 ? -5.645 -21.272 -2.647 1.00 77.19 82 ILE A CA 1
ATOM 649 C C . ILE A 1 82 ? -4.843 -22.499 -3.084 1.00 77.19 82 ILE A C 1
ATOM 651 O O . ILE A 1 82 ? -5.390 -23.539 -3.445 1.00 77.19 82 ILE A O 1
ATOM 655 N N . SER A 1 83 ? -3.521 -22.344 -3.179 1.00 82.12 83 SER A N 1
ATOM 656 C CA . SER A 1 83 ? -2.625 -23.432 -3.572 1.00 82.12 83 SER A CA 1
ATOM 657 C C . SER A 1 83 ? -1.207 -23.199 -3.066 1.00 82.12 83 SER A C 1
ATOM 659 O O . SER A 1 83 ? -0.474 -22.388 -3.639 1.00 82.12 83 SER A O 1
ATOM 661 N N . ASP A 1 84 ? -0.773 -24.013 -2.100 1.00 82.88 84 ASP A N 1
ATOM 662 C CA . ASP A 1 84 ? 0.604 -24.028 -1.578 1.00 82.88 84 ASP A CA 1
ATOM 663 C C . ASP A 1 84 ? 1.643 -24.111 -2.704 1.00 82.88 84 ASP A C 1
ATOM 665 O O . ASP A 1 84 ? 2.710 -23.499 -2.667 1.00 82.88 84 ASP A O 1
ATOM 669 N N . ARG A 1 85 ? 1.328 -24.857 -3.770 1.00 88.25 85 ARG A N 1
ATOM 670 C CA . ARG A 1 85 ? 2.215 -25.012 -4.927 1.00 88.25 85 ARG A CA 1
ATOM 671 C C . ARG A 1 85 ? 2.396 -23.700 -5.690 1.00 88.25 85 ARG A C 1
ATOM 673 O O . ARG A 1 85 ? 3.504 -23.429 -6.156 1.00 88.25 85 ARG A O 1
ATOM 680 N N . ILE A 1 86 ? 1.325 -22.931 -5.886 1.00 88.56 86 ILE A N 1
ATOM 681 C CA . ILE A 1 86 ? 1.382 -21.642 -6.591 1.00 88.56 86 ILE A CA 1
ATOM 682 C C . ILE A 1 86 ? 2.022 -20.591 -5.681 1.00 88.56 86 ILE A C 1
ATOM 684 O O . ILE A 1 86 ? 2.883 -19.847 -6.146 1.00 88.56 86 ILE A O 1
ATOM 688 N N . GLU A 1 87 ? 1.719 -20.611 -4.385 1.00 87.94 87 GLU A N 1
ATOM 689 C CA . GLU A 1 87 ? 2.357 -19.749 -3.387 1.00 87.94 87 GLU A CA 1
ATOM 690 C C . GLU A 1 87 ? 3.873 -19.967 -3.322 1.00 87.94 87 GLU A C 1
ATOM 692 O O . GLU A 1 87 ? 4.650 -19.022 -3.462 1.00 87.94 87 GLU A O 1
ATOM 697 N N . HIS A 1 88 ? 4.331 -21.219 -3.240 1.00 89.88 88 HIS A N 1
ATOM 698 C CA . HIS A 1 88 ? 5.758 -21.534 -3.288 1.00 89.88 88 HIS A CA 1
ATOM 699 C C . HIS A 1 88 ? 6.424 -21.077 -4.590 1.00 89.88 88 HIS A C 1
ATOM 701 O O . HIS A 1 88 ? 7.565 -20.608 -4.566 1.00 89.88 88 HIS A O 1
ATOM 707 N N . ARG A 1 89 ? 5.732 -21.188 -5.731 1.00 91.62 89 ARG A N 1
ATOM 708 C CA . ARG A 1 89 ? 6.238 -20.684 -7.017 1.00 91.62 89 ARG A CA 1
ATOM 709 C C . ARG A 1 89 ? 6.353 -19.165 -7.015 1.00 91.62 89 ARG A C 1
ATOM 711 O O . ARG A 1 89 ? 7.385 -18.670 -7.458 1.00 91.62 89 ARG A O 1
ATOM 718 N N . MET A 1 90 ? 5.349 -18.454 -6.505 1.00 90.12 90 MET A N 1
ATOM 719 C CA . MET A 1 90 ? 5.362 -16.995 -6.385 1.00 90.12 90 MET A CA 1
ATOM 720 C C . MET A 1 90 ? 6.496 -16.528 -5.467 1.00 90.12 90 MET A C 1
ATOM 722 O O . MET A 1 90 ? 7.274 -15.652 -5.836 1.00 90.12 90 MET A O 1
ATOM 726 N N . ASN A 1 91 ? 6.665 -17.167 -4.310 1.00 90.06 91 ASN A N 1
ATOM 727 C CA . ASN A 1 91 ? 7.737 -16.842 -3.371 1.00 90.06 91 ASN A CA 1
ATOM 728 C C . ASN A 1 91 ? 9.126 -17.094 -3.978 1.00 90.06 91 ASN A C 1
ATOM 730 O O . ASN A 1 91 ? 10.019 -16.249 -3.868 1.00 90.06 91 ASN A O 1
ATOM 734 N N . ALA A 1 92 ? 9.307 -18.220 -4.679 1.00 89.38 92 ALA A N 1
ATOM 735 C CA . ALA A 1 92 ? 10.544 -18.516 -5.400 1.00 89.38 92 ALA A CA 1
ATOM 736 C C . ALA A 1 92 ? 10.808 -17.506 -6.529 1.00 89.38 92 ALA A C 1
ATOM 738 O O . ALA A 1 92 ? 11.939 -17.058 -6.705 1.00 89.38 92 ALA A O 1
ATOM 739 N N . PHE A 1 93 ? 9.765 -17.129 -7.266 1.00 87.75 93 PHE A N 1
ATOM 740 C CA . PHE A 1 93 ? 9.818 -16.129 -8.325 1.00 87.75 93 PHE A CA 1
ATOM 741 C C . PHE A 1 93 ? 10.262 -14.765 -7.787 1.00 87.75 93 PHE A C 1
ATOM 743 O O . PHE A 1 93 ? 11.304 -14.255 -8.201 1.00 87.75 93 PHE A O 1
ATOM 750 N N . LYS A 1 94 ? 9.542 -14.219 -6.798 1.00 87.25 94 LYS A N 1
ATOM 751 C CA . LYS A 1 94 ? 9.875 -12.942 -6.154 1.00 87.25 94 LYS A CA 1
ATOM 752 C C . LYS A 1 94 ? 11.284 -12.971 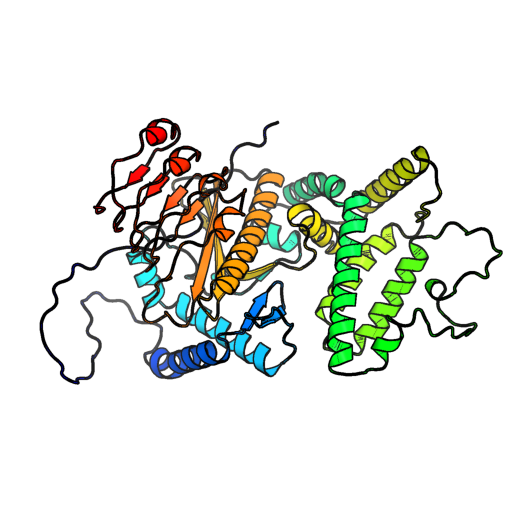-5.557 1.00 87.25 94 LYS A C 1
ATOM 754 O O . LYS A 1 94 ? 12.023 -12.005 -5.693 1.00 87.25 94 LYS A O 1
ATOM 759 N N . SER A 1 95 ? 11.705 -14.076 -4.934 1.00 87.75 95 SER A N 1
ATOM 760 C CA . SER A 1 95 ? 13.075 -14.230 -4.416 1.00 87.75 95 SER A CA 1
ATOM 761 C C . SER A 1 95 ? 14.140 -14.122 -5.516 1.00 87.75 95 SER A C 1
ATOM 763 O O . SER A 1 95 ? 15.100 -13.367 -5.365 1.00 87.75 95 SER A O 1
ATOM 765 N N . LEU A 1 96 ? 13.953 -14.806 -6.649 1.00 80.75 96 LEU A N 1
ATOM 766 C CA . LEU A 1 96 ? 14.880 -14.736 -7.782 1.00 80.75 96 LEU A CA 1
ATOM 767 C C . LEU A 1 96 ? 14.944 -13.331 -8.397 1.00 80.75 96 LEU A C 1
ATOM 769 O O . LEU A 1 96 ? 16.041 -12.854 -8.688 1.00 80.75 96 LEU A O 1
ATOM 773 N N . VAL A 1 97 ? 13.801 -12.648 -8.538 1.00 78.62 97 VAL A N 1
ATOM 774 C CA . VAL A 1 97 ? 13.751 -11.257 -9.023 1.00 78.62 97 VAL A CA 1
ATOM 775 C C . VAL A 1 97 ? 14.546 -10.330 -8.104 1.00 78.62 97 VAL A C 1
ATOM 777 O O . VAL A 1 97 ? 15.350 -9.531 -8.575 1.00 78.62 97 VAL A O 1
ATOM 780 N N . ARG A 1 98 ? 14.397 -10.465 -6.785 1.00 83.00 98 ARG A N 1
ATOM 781 C CA . ARG A 1 98 ? 15.151 -9.657 -5.817 1.00 83.00 98 ARG A CA 1
ATOM 782 C C . ARG A 1 98 ? 16.663 -9.856 -5.934 1.00 83.00 98 ARG A C 1
ATOM 784 O O . ARG A 1 98 ? 17.421 -8.885 -5.885 1.00 83.00 98 ARG A O 1
ATOM 791 N N . VAL A 1 99 ? 17.124 -11.093 -6.131 1.00 79.62 99 VAL A N 1
ATOM 792 C CA . VAL A 1 99 ? 18.553 -11.368 -6.369 1.00 79.62 99 VAL A CA 1
ATOM 793 C C . VAL A 1 99 ? 19.025 -10.687 -7.655 1.00 79.62 99 VAL A C 1
ATOM 795 O O . VAL A 1 99 ? 20.048 -10.004 -7.625 1.00 79.62 99 VAL A O 1
ATOM 798 N N . PHE A 1 100 ? 18.249 -10.802 -8.737 1.00 74.69 100 PHE A N 1
ATOM 799 C CA . PHE A 1 100 ? 18.542 -10.169 -10.023 1.00 74.69 100 PHE A CA 1
ATOM 800 C C . PHE A 1 100 ? 18.656 -8.641 -9.920 1.00 74.69 100 PHE A C 1
ATOM 802 O O . PHE A 1 100 ? 19.622 -8.061 -10.417 1.00 74.69 100 PHE A O 1
ATOM 809 N N . ILE A 1 101 ? 17.704 -7.991 -9.240 1.00 74.00 101 ILE A N 1
ATOM 810 C CA . ILE A 1 101 ? 17.621 -6.526 -9.133 1.00 74.00 101 ILE A CA 1
ATOM 811 C C . ILE A 1 101 ? 18.884 -5.926 -8.534 1.00 74.00 101 ILE A C 1
ATOM 813 O O . ILE A 1 101 ? 19.403 -4.946 -9.058 1.00 74.00 101 ILE A O 1
ATOM 817 N N . GLY A 1 102 ? 19.403 -6.498 -7.451 1.00 73.00 102 GLY A N 1
ATOM 818 C CA . GLY A 1 102 ? 20.632 -5.985 -6.845 1.00 73.00 102 GLY A CA 1
ATOM 819 C C . GL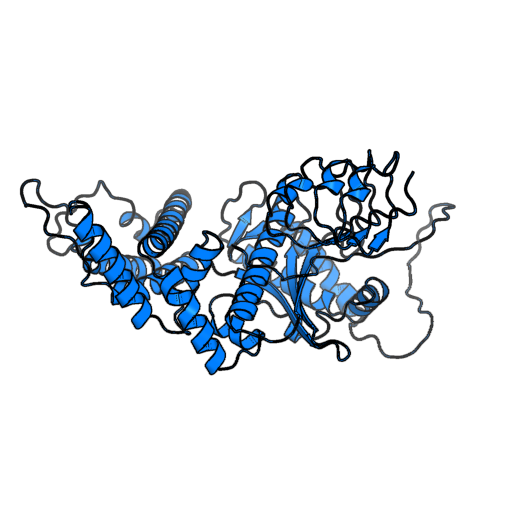Y A 1 102 ? 21.892 -6.684 -7.333 1.00 73.00 102 GLY A C 1
ATOM 820 O O . GLY A 1 102 ? 22.875 -6.728 -6.596 1.00 73.00 102 GLY A O 1
ATOM 821 N N . SER A 1 103 ? 21.864 -7.259 -8.538 1.00 71.00 103 SER A N 1
ATOM 822 C CA . SER A 1 103 ? 23.086 -7.678 -9.214 1.00 71.00 103 SER A CA 1
ATOM 823 C C . SER A 1 103 ? 23.940 -6.465 -9.590 1.00 71.00 103 SER A C 1
ATOM 825 O O . SER A 1 103 ? 23.372 -5.449 -9.993 1.00 71.00 103 SER A O 1
ATOM 827 N N . PRO A 1 104 ? 25.284 -6.531 -9.517 1.00 67.69 104 PRO A N 1
ATOM 828 C CA . PRO A 1 104 ? 26.134 -5.399 -9.888 1.00 67.69 104 PRO A CA 1
ATOM 829 C C . PRO A 1 104 ? 25.873 -4.904 -11.315 1.00 67.69 104 PRO A C 1
ATOM 831 O O . PRO A 1 104 ? 25.780 -3.702 -11.533 1.00 67.69 104 PRO A O 1
ATOM 834 N N . SER A 1 105 ? 25.666 -5.818 -12.268 1.00 61.41 105 SER A N 1
ATOM 835 C CA . SER A 1 105 ? 25.365 -5.486 -13.665 1.00 61.41 105 SER A CA 1
ATOM 836 C C . SER A 1 105 ? 24.029 -4.755 -13.813 1.00 61.41 105 SER A C 1
ATOM 838 O O . SER A 1 105 ? 23.963 -3.744 -14.510 1.00 61.41 105 SER A O 1
ATOM 840 N N . VAL A 1 106 ? 22.971 -5.217 -13.133 1.00 65.31 106 VAL A N 1
ATOM 841 C CA . VAL A 1 106 ? 21.655 -4.559 -13.172 1.00 65.31 106 VAL A CA 1
ATOM 842 C C . VAL A 1 106 ? 21.707 -3.223 -12.444 1.00 65.31 106 VAL A C 1
ATOM 844 O O . VAL A 1 106 ? 21.230 -2.236 -12.985 1.00 65.31 106 VAL A O 1
ATOM 847 N N . GLN A 1 107 ? 22.353 -3.142 -11.282 1.00 67.62 107 GLN A N 1
ATOM 848 C CA . GLN A 1 107 ? 22.535 -1.893 -10.537 1.00 67.62 107 GLN A CA 1
ATOM 849 C C . GLN A 1 107 ? 23.359 -0.868 -11.324 1.00 67.62 107 GLN A C 1
ATOM 851 O O . GLN A 1 107 ? 23.002 0.304 -11.367 1.00 67.62 107 GLN A O 1
ATOM 856 N N . GLN A 1 108 ? 24.424 -1.293 -12.007 1.00 61.50 108 GLN A N 1
ATOM 857 C CA . GLN A 1 108 ? 25.220 -0.417 -12.864 1.00 61.50 108 GLN A CA 1
ATOM 858 C C . GLN A 1 108 ? 24.434 0.019 -14.102 1.00 61.50 108 GLN A C 1
ATOM 860 O O . GLN A 1 108 ? 24.492 1.188 -14.478 1.00 61.50 108 GLN A O 1
ATOM 865 N N . MET A 1 109 ? 23.684 -0.893 -14.729 1.00 56.75 109 MET A N 1
ATOM 866 C CA . MET A 1 109 ? 22.776 -0.550 -15.821 1.00 56.75 109 MET A CA 1
ATOM 867 C C . MET A 1 109 ? 21.759 0.490 -15.348 1.00 56.75 109 MET A C 1
ATOM 869 O O . MET A 1 109 ? 21.615 1.505 -16.015 1.00 56.75 109 MET A O 1
ATOM 873 N N . LEU A 1 110 ? 21.099 0.273 -14.208 1.00 57.72 110 LEU A N 1
ATOM 874 C CA . LEU A 1 110 ? 20.105 1.183 -13.636 1.00 57.72 110 LEU A CA 1
ATOM 875 C C . LEU A 1 110 ? 20.709 2.542 -13.287 1.00 57.72 110 LEU A C 1
ATOM 877 O O . LEU A 1 110 ? 20.093 3.546 -13.603 1.00 57.72 110 LEU A O 1
ATOM 881 N N . LYS A 1 111 ? 21.928 2.591 -12.740 1.00 58.84 111 LYS A N 1
ATOM 882 C CA . LYS A 1 111 ? 22.661 3.842 -12.469 1.00 58.84 111 LYS A CA 1
ATOM 883 C C . LYS A 1 111 ? 23.057 4.606 -13.729 1.00 58.84 111 LYS A C 1
ATOM 885 O O . LYS A 1 111 ? 22.998 5.828 -13.753 1.00 58.84 111 LYS A O 1
ATOM 890 N N . LYS A 1 112 ? 23.473 3.898 -14.785 1.00 52.00 112 LYS A N 1
ATOM 891 C CA . LYS A 1 112 ? 23.782 4.505 -16.095 1.00 52.00 112 LYS A CA 1
ATOM 892 C C . LYS A 1 112 ? 22.533 5.073 -16.762 1.00 52.00 112 LYS A C 1
ATOM 894 O O . LYS A 1 112 ? 22.605 6.062 -17.478 1.00 52.00 112 LYS A O 1
ATOM 899 N N . LYS A 1 113 ? 21.415 4.392 -16.546 1.00 45.25 113 LYS A N 1
ATOM 900 C CA . LYS A 1 113 ? 20.104 4.697 -17.090 1.00 45.25 113 LYS A CA 1
ATOM 901 C C . LYS A 1 113 ? 19.464 5.876 -16.353 1.00 45.25 113 LYS A C 1
ATOM 903 O O . LYS A 1 113 ? 19.155 6.906 -16.938 1.00 45.25 113 LYS A O 1
ATOM 908 N N . ILE A 1 114 ? 19.345 5.764 -15.044 1.00 49.34 114 ILE A N 1
ATOM 909 C CA . ILE A 1 114 ? 18.670 6.717 -14.178 1.00 49.34 114 ILE A CA 1
ATOM 910 C C . ILE A 1 114 ? 19.753 7.415 -13.357 1.00 49.34 114 ILE A C 1
ATOM 912 O O . ILE A 1 114 ? 20.306 6.837 -12.421 1.00 49.34 114 ILE A O 1
ATOM 916 N N . SER A 1 115 ? 20.042 8.671 -13.701 1.00 45.12 115 SER A N 1
ATOM 917 C CA . SER A 1 115 ? 21.128 9.486 -13.132 1.00 45.12 115 SER A CA 1
ATOM 918 C C . SER A 1 115 ? 21.033 9.746 -11.615 1.00 45.12 115 SER A C 1
ATOM 920 O O . SER A 1 115 ? 21.918 10.383 -11.054 1.00 45.12 115 SER A O 1
ATOM 922 N N . SER A 1 116 ? 19.987 9.246 -10.949 1.00 52.53 116 SER A N 1
ATOM 923 C CA . SER A 1 116 ? 19.739 9.332 -9.502 1.00 52.53 116 SER A CA 1
ATOM 924 C C . SER A 1 116 ? 19.304 8.002 -8.860 1.00 52.53 116 SER A C 1
ATOM 926 O O . SER A 1 116 ? 18.718 8.006 -7.777 1.00 52.53 116 SER A O 1
ATOM 928 N N . PHE A 1 117 ? 19.509 6.858 -9.524 1.00 59.28 117 PHE A N 1
ATOM 929 C CA . PHE A 1 117 ? 19.102 5.561 -8.976 1.00 59.28 117 PHE A CA 1
ATOM 930 C C . PHE A 1 117 ? 20.143 5.014 -8.000 1.00 59.28 117 PHE A C 1
ATOM 932 O O . PHE A 1 117 ? 21.107 4.355 -8.387 1.00 59.28 117 PHE A O 1
ATOM 939 N N . ASP A 1 118 ? 19.908 5.255 -6.714 1.00 64.62 118 ASP A N 1
ATOM 940 C CA . ASP A 1 118 ? 20.745 4.740 -5.626 1.00 64.62 118 ASP A CA 1
ATOM 941 C C . ASP A 1 118 ? 20.043 3.672 -4.771 1.00 64.62 118 ASP A C 1
ATOM 943 O O . ASP A 1 118 ? 20.576 3.252 -3.741 1.00 64.62 118 ASP A O 1
ATOM 947 N N . CYS A 1 119 ? 18.870 3.193 -5.206 1.00 68.56 119 CYS A N 1
ATOM 948 C CA . CYS A 1 119 ? 18.023 2.302 -4.422 1.00 68.56 119 CYS A CA 1
ATOM 949 C C . CYS A 1 119 ? 18.147 0.801 -4.746 1.00 68.56 119 CYS A C 1
ATOM 951 O O . CYS A 1 119 ? 18.503 0.394 -5.849 1.00 68.56 119 CYS A O 1
ATOM 953 N N . PHE A 1 120 ? 17.848 -0.049 -3.754 1.00 75.25 120 PHE A N 1
ATOM 954 C CA . PHE A 1 120 ? 17.860 -1.524 -3.843 1.00 75.25 120 PHE A CA 1
ATOM 955 C C . PHE A 1 120 ? 19.232 -2.178 -4.078 1.00 75.25 120 PHE A C 1
ATOM 957 O O . PHE A 1 120 ? 19.310 -3.369 -4.399 1.00 75.25 120 PHE A O 1
ATOM 964 N N . GLY A 1 121 ? 20.326 -1.441 -3.884 1.00 72.38 121 GLY A N 1
ATOM 965 C CA . GLY A 1 121 ? 21.675 -1.993 -3.978 1.00 72.38 121 GLY A CA 1
ATOM 966 C C . GLY A 1 121 ? 21.986 -2.960 -2.831 1.00 72.38 121 GLY A C 1
ATOM 967 O O . GLY A 1 121 ? 22.584 -4.022 -3.041 1.00 72.38 121 GLY A O 1
ATOM 968 N N . LYS A 1 122 ? 21.542 -2.649 -1.606 1.00 83.56 122 LYS A N 1
ATOM 969 C CA . LYS A 1 122 ? 21.827 -3.494 -0.434 1.00 83.56 122 LYS A CA 1
ATOM 970 C C . LYS A 1 122 ? 20.849 -4.671 -0.356 1.00 83.56 122 LYS A C 1
ATOM 972 O O . LYS A 1 122 ? 19.679 -4.519 -0.700 1.00 83.56 122 LYS A O 1
ATOM 977 N N . PRO A 1 123 ? 21.269 -5.853 0.132 1.00 83.56 123 PRO A N 1
ATOM 978 C CA . PRO A 1 123 ? 20.350 -6.973 0.348 1.00 83.56 123 PRO A CA 1
ATOM 979 C C . PRO A 1 123 ? 19.173 -6.620 1.270 1.00 83.56 123 PRO A C 1
ATOM 981 O O . PRO A 1 123 ? 18.037 -6.950 0.953 1.00 83.56 123 PRO A O 1
ATOM 984 N N . SER A 1 124 ? 19.420 -5.859 2.343 1.00 83.69 124 SER A N 1
ATOM 985 C CA . SER A 1 124 ? 18.381 -5.421 3.290 1.00 83.69 124 SER A CA 1
ATOM 986 C C . SER A 1 124 ? 17.290 -4.558 2.652 1.00 83.69 124 SER A C 1
ATOM 988 O O . SER A 1 124 ? 16.159 -4.558 3.118 1.00 83.69 124 SER A O 1
ATOM 990 N N . GLU A 1 125 ? 17.623 -3.826 1.588 1.00 84.56 125 GLU A N 1
ATOM 991 C CA . GLU A 1 125 ? 16.694 -2.958 0.848 1.00 84.56 125 GLU A CA 1
ATOM 992 C C . GLU A 1 125 ? 15.789 -3.756 -0.094 1.00 84.56 125 GLU A C 1
ATOM 994 O O . GLU A 1 125 ? 14.803 -3.248 -0.617 1.00 84.56 125 GLU A O 1
ATOM 999 N N . ARG A 1 126 ? 16.137 -5.018 -0.342 1.00 85.94 126 ARG A N 1
ATOM 1000 C CA . ARG A 1 126 ? 15.407 -5.909 -1.234 1.00 85.94 126 ARG A CA 1
ATOM 1001 C C . ARG A 1 126 ? 14.563 -6.913 -0.469 1.00 85.94 126 ARG A C 1
ATOM 1003 O O . ARG A 1 126 ? 13.930 -7.738 -1.103 1.00 85.94 126 ARG A O 1
ATOM 1010 N N . GLU A 1 127 ? 14.537 -6.892 0.858 1.00 88.94 127 GLU A N 1
ATOM 1011 C CA . GLU A 1 127 ? 13.635 -7.770 1.606 1.00 88.94 127 GLU A CA 1
ATOM 1012 C C . GLU A 1 127 ? 12.173 -7.311 1.469 1.00 88.94 127 GLU A C 1
ATOM 1014 O O . GLU A 1 127 ? 11.920 -6.110 1.321 1.00 88.94 127 GLU A O 1
ATOM 1019 N N . PRO A 1 128 ? 11.204 -8.246 1.489 1.00 90.81 128 PRO A N 1
ATOM 1020 C CA . PRO A 1 128 ? 9.805 -7.907 1.374 1.00 90.81 128 PRO A CA 1
ATOM 1021 C C . PRO A 1 128 ? 9.311 -7.395 2.730 1.00 90.81 128 PRO A C 1
ATOM 1023 O O . PRO A 1 128 ? 9.786 -7.803 3.793 1.00 90.81 128 PRO A O 1
ATOM 1026 N N . MET A 1 129 ? 8.316 -6.522 2.712 1.00 90.81 129 MET A N 1
ATOM 1027 C CA . MET A 1 129 ? 7.721 -5.958 3.916 1.00 90.81 129 MET A CA 1
ATOM 1028 C C . MET A 1 129 ? 6.212 -6.031 3.833 1.00 90.81 129 MET A C 1
ATOM 1030 O O . MET A 1 129 ? 5.592 -5.587 2.869 1.00 90.81 129 MET A O 1
ATOM 1034 N N . ILE A 1 130 ? 5.628 -6.532 4.915 1.00 90.88 130 ILE A N 1
ATOM 1035 C CA . ILE A 1 130 ? 4.196 -6.454 5.164 1.00 90.88 130 ILE A CA 1
ATOM 1036 C C . ILE A 1 130 ? 3.981 -5.312 6.152 1.00 90.88 130 ILE A C 1
ATOM 1038 O O . ILE A 1 130 ? 4.355 -5.402 7.326 1.00 90.88 130 ILE A O 1
ATOM 1042 N N . VAL A 1 131 ? 3.401 -4.219 5.670 1.00 90.88 131 VAL A N 1
ATOM 1043 C CA . VAL A 1 131 ? 3.104 -3.031 6.464 1.00 90.88 131 VAL A CA 1
ATOM 1044 C C . VAL A 1 131 ? 1.815 -3.268 7.243 1.00 90.88 131 VAL A C 1
ATOM 1046 O O . VAL A 1 131 ? 0.720 -3.092 6.720 1.00 90.88 131 VAL A O 1
ATOM 1049 N N . ASN A 1 132 ? 1.979 -3.689 8.500 1.00 90.44 132 ASN A N 1
ATOM 1050 C CA . ASN A 1 132 ? 0.896 -4.160 9.376 1.00 90.44 132 ASN A CA 1
ATOM 1051 C C . ASN A 1 132 ? 0.857 -3.483 10.760 1.00 90.44 132 ASN A C 1
ATOM 1053 O O . ASN A 1 132 ? 0.166 -3.938 11.674 1.00 90.44 132 ASN A O 1
ATOM 1057 N N . SER A 1 133 ? 1.659 -2.435 10.973 1.00 92.62 133 SER A N 1
ATOM 1058 C CA . SER A 1 133 ? 1.635 -1.669 12.222 1.00 92.62 133 SER A CA 1
ATOM 1059 C C . SER A 1 133 ? 2.255 -0.282 12.074 1.00 92.62 133 SER A C 1
ATOM 1061 O O . SER A 1 133 ? 3.205 -0.077 11.315 1.00 92.62 133 SER A O 1
ATOM 1063 N N . LEU A 1 134 ? 1.790 0.660 12.901 1.00 92.56 134 LEU A N 1
ATOM 1064 C CA . LEU A 1 134 ? 2.412 1.982 13.036 1.00 92.56 134 LEU A CA 1
ATOM 1065 C C . LEU A 1 134 ? 3.848 1.903 13.547 1.00 92.56 134 LEU A C 1
ATOM 1067 O O . LEU A 1 134 ? 4.671 2.737 13.175 1.00 92.56 134 LEU A O 1
ATOM 1071 N N . THR A 1 135 ? 4.155 0.918 14.394 1.00 92.12 135 THR A N 1
ATOM 1072 C CA . THR A 1 135 ? 5.507 0.697 14.915 1.00 92.12 135 THR A CA 1
ATOM 1073 C C . THR A 1 135 ? 6.486 0.408 13.787 1.00 92.12 135 THR A C 1
ATOM 1075 O O . THR A 1 135 ? 7.560 1.000 13.765 1.00 92.12 135 THR A O 1
ATOM 1078 N N . LEU A 1 136 ? 6.109 -0.445 12.831 1.00 91.88 136 LEU A N 1
ATOM 1079 C CA . LEU A 1 136 ? 6.937 -0.764 11.671 1.00 91.88 136 LEU A CA 1
ATOM 1080 C C . LEU A 1 136 ? 7.203 0.486 10.819 1.00 91.88 136 LEU A C 1
ATOM 1082 O O . LEU A 1 136 ? 8.362 0.824 10.594 1.00 91.88 136 LEU A O 1
ATOM 1086 N N . VAL A 1 137 ? 6.151 1.216 10.433 1.00 92.25 137 VAL A N 1
ATOM 1087 C CA . VAL A 1 137 ? 6.278 2.460 9.647 1.00 92.25 137 VAL A CA 1
ATOM 1088 C C . VAL A 1 137 ? 7.153 3.482 10.380 1.00 92.25 137 VAL A C 1
ATOM 1090 O O . VAL A 1 137 ? 8.078 4.053 9.810 1.00 92.25 137 VAL A O 1
ATOM 1093 N N . SER A 1 138 ? 6.916 3.659 11.682 1.00 92.12 138 SER A N 1
ATOM 1094 C CA . SER A 1 138 ? 7.679 4.580 12.530 1.00 92.12 138 SER A CA 1
ATOM 1095 C C . SER A 1 138 ? 9.145 4.175 12.675 1.00 92.12 138 SER A C 1
ATOM 1097 O O . SER A 1 138 ? 10.003 5.046 12.778 1.00 92.12 138 SER A O 1
ATOM 1099 N N . ASN A 1 139 ? 9.445 2.874 12.718 1.00 91.06 139 ASN A N 1
ATOM 1100 C CA . ASN A 1 139 ? 10.816 2.374 12.779 1.00 91.06 139 ASN A CA 1
ATOM 1101 C C . ASN A 1 139 ? 11.556 2.660 11.472 1.00 91.06 139 ASN A C 1
ATOM 1103 O O . ASN A 1 139 ? 12.663 3.180 11.521 1.00 91.06 139 ASN A O 1
ATOM 1107 N N . VAL A 1 140 ? 10.935 2.378 10.323 1.00 89.00 140 VAL A N 1
ATOM 1108 C CA . VAL A 1 140 ? 11.551 2.640 9.013 1.00 89.00 140 VAL A CA 1
ATOM 1109 C C . VAL A 1 140 ? 11.816 4.134 8.821 1.00 89.00 140 VAL A C 1
ATOM 1111 O O . VAL A 1 140 ? 12.893 4.504 8.372 1.00 89.00 140 VAL A O 1
ATOM 1114 N N . LEU A 1 141 ? 10.880 4.995 9.233 1.00 89.38 141 LEU A N 1
ATOM 1115 C CA . LEU A 1 141 ? 11.024 6.454 9.168 1.00 89.38 141 LEU A CA 1
ATOM 1116 C C . LEU A 1 141 ? 11.925 7.051 10.268 1.00 89.38 141 LEU A C 1
ATOM 1118 O O . LEU A 1 141 ? 12.067 8.271 10.340 1.00 89.38 141 LEU A O 1
ATOM 1122 N N . ASN A 1 142 ? 12.505 6.226 11.150 1.00 90.31 142 ASN A N 1
ATOM 1123 C CA . ASN A 1 142 ? 13.295 6.658 12.311 1.00 90.31 142 ASN A CA 1
ATOM 1124 C C . ASN A 1 142 ? 12.574 7.681 13.216 1.00 90.31 142 ASN A C 1
ATOM 1126 O O . ASN A 1 142 ? 13.182 8.583 13.793 1.00 90.31 142 ASN A O 1
ATOM 1130 N N . VAL A 1 143 ? 11.258 7.529 13.372 1.00 90.94 143 VAL A N 1
ATOM 1131 C CA . VAL A 1 143 ? 10.415 8.401 14.198 1.00 90.94 143 VAL A CA 1
ATOM 1132 C C . VAL A 1 143 ? 10.679 8.129 15.680 1.00 90.94 143 VAL A C 1
ATOM 1134 O O . VAL A 1 143 ? 10.556 6.992 16.158 1.00 90.94 143 VAL A O 1
ATOM 1137 N N . THR A 1 144 ? 10.990 9.187 16.430 1.00 92.94 144 THR A N 1
ATOM 1138 C CA . THR A 1 144 ? 11.288 9.124 17.871 1.00 92.94 144 THR A CA 1
ATOM 1139 C C . THR A 1 144 ? 10.059 8.758 18.707 1.00 92.94 144 THR A C 1
ATOM 1141 O O . THR A 1 144 ? 8.916 8.934 18.286 1.00 92.94 144 THR A O 1
ATOM 1144 N N . ALA A 1 145 ? 10.260 8.305 19.949 1.00 92.44 145 ALA A N 1
ATOM 1145 C CA . ALA A 1 145 ? 9.154 7.973 20.854 1.00 92.44 145 ALA A CA 1
ATOM 1146 C C . ALA A 1 145 ? 8.191 9.156 21.101 1.00 92.44 145 ALA A C 1
ATOM 1148 O O . ALA A 1 145 ? 6.975 8.966 21.171 1.00 92.44 145 ALA A O 1
ATOM 1149 N N . GLN A 1 146 ? 8.715 10.386 21.183 1.00 93.25 146 GLN A N 1
ATOM 1150 C CA . GLN A 1 146 ? 7.899 11.595 21.340 1.00 93.25 146 GLN A CA 1
ATOM 1151 C C . GLN A 1 146 ? 7.040 11.866 20.099 1.00 93.25 146 GLN A C 1
ATOM 1153 O O . GLN A 1 146 ? 5.848 12.148 20.222 1.00 93.25 146 GLN A O 1
ATOM 1158 N N . GLN A 1 147 ? 7.608 11.709 18.905 1.00 94.56 147 GLN A N 1
ATOM 1159 C CA . GLN A 1 147 ? 6.873 11.878 17.653 1.00 94.56 147 GLN A CA 1
ATOM 1160 C C . GLN A 1 147 ? 5.847 10.761 17.431 1.00 94.56 147 GLN A C 1
ATOM 1162 O O . GLN A 1 147 ? 4.735 11.041 17.001 1.00 94.56 147 GLN A O 1
ATOM 1167 N N . ARG A 1 148 ? 6.139 9.511 17.817 1.00 93.62 148 ARG A N 1
ATOM 1168 C CA . ARG A 1 148 ? 5.140 8.422 17.811 1.00 93.62 148 ARG A CA 1
ATOM 1169 C C . ARG A 1 148 ? 3.934 8.763 18.683 1.00 93.62 148 ARG A C 1
ATOM 1171 O O . ARG A 1 148 ? 2.795 8.503 18.300 1.00 93.62 148 ARG A O 1
ATOM 1178 N N . LYS A 1 149 ? 4.172 9.372 19.853 1.00 91.81 149 LYS A N 1
ATOM 1179 C CA . LYS A 1 149 ? 3.097 9.862 20.725 1.00 91.81 149 LYS A CA 1
ATOM 1180 C C . LYS A 1 149 ? 2.281 10.957 20.034 1.00 91.81 149 LYS A C 1
ATOM 1182 O O . LYS A 1 149 ? 1.059 10.906 20.126 1.00 91.81 149 LYS A O 1
ATOM 1187 N N . LEU A 1 150 ? 2.933 11.895 19.343 1.00 91.94 150 LEU A N 1
ATOM 1188 C CA . LEU A 1 150 ? 2.263 12.939 18.562 1.00 91.94 150 LEU A CA 1
ATOM 1189 C C . LEU A 1 150 ? 1.387 12.338 17.457 1.00 91.94 150 LEU A C 1
ATOM 1191 O O . LEU A 1 150 ? 0.192 12.614 17.436 1.00 91.94 150 LEU A O 1
ATOM 1195 N N . VAL A 1 151 ? 1.945 11.451 16.623 1.00 92.81 151 VAL A N 1
ATOM 1196 C CA . VAL A 1 151 ? 1.200 10.726 15.579 1.00 92.81 151 VAL A CA 1
ATOM 1197 C C . VAL A 1 151 ? -0.040 10.080 16.178 1.00 92.81 151 VAL A C 1
ATOM 1199 O O . VAL A 1 151 ? -1.148 10.327 15.714 1.00 92.81 151 VAL A O 1
ATOM 1202 N N . ARG A 1 152 ? 0.118 9.328 17.274 1.00 91.31 152 ARG A N 1
ATOM 1203 C CA . ARG A 1 152 ? -1.008 8.670 17.943 1.00 91.31 152 ARG A CA 1
ATOM 1204 C C . ARG A 1 152 ? -2.077 9.664 18.400 1.00 91.31 152 ARG A C 1
ATOM 1206 O O . ARG A 1 152 ? -3.254 9.420 18.170 1.00 91.31 152 ARG A O 1
ATOM 1213 N N . LEU A 1 153 ? -1.690 10.756 19.058 1.00 90.19 153 LEU A N 1
ATOM 1214 C CA . LEU A 1 153 ? -2.642 11.754 19.557 1.00 90.19 153 LEU A CA 1
ATOM 1215 C C . LEU A 1 153 ? -3.418 12.432 18.424 1.00 90.19 153 LEU A C 1
ATOM 1217 O O . LEU A 1 153 ? -4.586 12.760 18.613 1.00 90.19 153 LEU A O 1
ATOM 1221 N N . THR A 1 154 ? -2.799 12.589 17.255 1.00 91.25 154 THR A N 1
ATOM 1222 C CA . THR A 1 154 ? -3.443 13.178 16.079 1.00 91.25 154 THR A CA 1
ATOM 1223 C C . THR A 1 154 ? -4.393 12.203 15.384 1.00 91.25 154 THR A C 1
ATOM 1225 O O . THR A 1 154 ? -5.504 12.592 15.026 1.00 91.25 154 THR A O 1
ATOM 1228 N N . ILE A 1 155 ? -3.988 10.941 15.196 1.00 92.81 155 ILE A N 1
ATOM 1229 C CA . ILE A 1 155 ? -4.773 9.968 14.416 1.00 92.81 155 ILE A CA 1
ATOM 1230 C C . ILE A 1 155 ? -5.885 9.316 15.235 1.00 92.81 155 ILE A C 1
ATOM 1232 O O . ILE A 1 155 ? -6.959 9.063 14.702 1.00 92.81 155 ILE A O 1
ATOM 1236 N N . CYS A 1 156 ? -5.650 9.029 16.520 1.00 91.75 156 CYS A N 1
ATOM 1237 C CA . CYS A 1 156 ? -6.524 8.148 17.296 1.00 91.75 156 CYS A CA 1
ATOM 1238 C C . CYS A 1 156 ? -7.962 8.691 17.387 1.00 91.75 156 CYS A C 1
ATOM 1240 O O . CYS A 1 156 ? -8.889 7.942 17.077 1.00 91.75 156 CYS A O 1
ATOM 1242 N N . PRO A 1 157 ? -8.192 9.990 17.670 1.00 89.75 157 PRO A N 1
ATOM 1243 C CA . PRO A 1 157 ? -9.543 10.551 17.661 1.00 89.75 157 PRO A CA 1
ATOM 1244 C C . PRO A 1 157 ? -10.205 10.518 16.280 1.00 89.75 157 PRO A C 1
ATOM 1246 O O . PRO A 1 157 ? -11.427 10.436 16.198 1.00 89.75 157 PRO A O 1
ATOM 1249 N N . GLN A 1 158 ? -9.423 10.589 15.199 1.00 90.44 158 GLN A N 1
ATOM 1250 C CA . GLN A 1 158 ? -9.949 10.552 13.835 1.00 90.44 158 GLN A CA 1
ATOM 1251 C C . GLN A 1 158 ? -10.403 9.144 13.471 1.00 90.44 158 GLN A C 1
ATOM 1253 O O . GLN A 1 158 ? -11.530 8.986 13.038 1.00 90.44 158 GLN A O 1
ATOM 1258 N N . VAL A 1 159 ? -9.570 8.128 13.708 1.00 92.12 159 VAL A N 1
ATOM 1259 C CA . VAL A 1 159 ? -9.823 6.752 13.239 1.00 92.12 159 VAL A CA 1
ATOM 1260 C C . VAL A 1 159 ? -10.727 5.937 14.168 1.00 92.12 159 VAL A C 1
ATOM 1262 O O . VAL A 1 159 ? -11.260 4.914 13.760 1.00 92.12 159 VAL A O 1
ATOM 1265 N N . THR A 1 160 ? -10.922 6.371 15.417 1.00 90.81 160 THR A N 1
ATOM 1266 C CA . THR A 1 160 ? -11.786 5.673 16.392 1.00 90.81 160 THR A CA 1
ATOM 1267 C C . THR A 1 160 ? -13.231 6.171 16.402 1.00 90.81 160 THR A C 1
ATOM 1269 O O . THR A 1 160 ? -13.994 5.839 17.308 1.00 90.81 160 THR A O 1
ATOM 1272 N N . GLN A 1 161 ? -13.635 6.975 15.415 1.00 88.75 161 GLN A N 1
ATOM 1273 C CA . GLN A 1 161 ? -15.037 7.360 15.264 1.00 88.75 161 GLN A CA 1
ATOM 1274 C C . GLN A 1 161 ? -15.908 6.121 15.047 1.00 88.75 161 GLN A C 1
ATOM 1276 O O . GLN A 1 161 ? -15.507 5.183 14.359 1.00 88.75 161 GLN A O 1
ATOM 1281 N N . HIS A 1 162 ? -17.117 6.144 15.606 1.00 86.00 162 HIS A N 1
ATOM 1282 C CA . HIS A 1 162 ? -18.052 5.025 15.518 1.00 86.00 162 HIS A CA 1
ATOM 1283 C C . HIS A 1 162 ? -18.339 4.607 14.067 1.00 86.00 162 HIS A C 1
ATOM 1285 O O . HIS A 1 162 ? -18.313 3.422 13.763 1.00 86.00 162 HIS A O 1
ATOM 1291 N N . SER A 1 163 ? -18.514 5.558 13.147 1.00 86.44 163 SER A N 1
ATOM 1292 C CA . SER A 1 163 ? -18.736 5.277 11.720 1.00 86.44 163 SER A CA 1
ATOM 1293 C C . SER A 1 163 ? -17.568 4.540 11.053 1.00 86.44 163 SER A C 1
ATOM 1295 O O . SER A 1 163 ? -17.785 3.609 10.284 1.00 86.44 163 SER A O 1
ATOM 1297 N N . ILE A 1 164 ? -16.326 4.922 11.365 1.00 90.12 164 ILE A N 1
ATOM 1298 C CA . ILE A 1 164 ? -15.112 4.281 10.835 1.00 90.12 164 ILE A CA 1
ATOM 1299 C C . ILE A 1 164 ? -14.955 2.889 11.438 1.00 90.12 164 ILE A C 1
ATOM 1301 O O . ILE A 1 164 ? -14.670 1.941 10.715 1.00 90.12 164 ILE A O 1
ATOM 1305 N N . TRP A 1 165 ? -15.184 2.763 12.747 1.00 90.62 165 TRP A N 1
ATOM 1306 C CA . TRP A 1 165 ? -15.182 1.485 13.451 1.00 90.62 165 TRP A CA 1
ATOM 1307 C C . TRP A 1 165 ? -16.180 0.498 12.834 1.00 90.62 165 TRP A C 1
ATOM 1309 O O . TRP A 1 165 ? -15.802 -0.614 12.469 1.00 90.62 165 TRP A O 1
ATOM 1319 N N . MET A 1 166 ? -17.432 0.932 12.665 1.00 87.88 166 MET A N 1
ATOM 1320 C CA . MET A 1 166 ? -18.495 0.132 12.057 1.00 87.88 166 MET A CA 1
ATOM 1321 C C . MET A 1 166 ? -18.177 -0.233 10.613 1.00 87.88 166 MET A C 1
ATOM 1323 O O . MET A 1 166 ? -18.283 -1.399 10.251 1.00 87.88 166 MET A O 1
ATOM 1327 N N . GLY A 1 167 ? -17.733 0.734 9.807 1.00 89.38 167 GLY A N 1
ATOM 1328 C CA . GLY A 1 167 ? -17.401 0.489 8.408 1.00 89.38 167 GLY A CA 1
ATOM 1329 C C . GLY A 1 167 ? -16.233 -0.485 8.235 1.00 89.38 167 GLY A C 1
ATOM 1330 O O . GLY A 1 167 ? -16.300 -1.386 7.403 1.00 89.38 167 GLY A O 1
ATOM 1331 N N . ALA A 1 168 ? -15.184 -0.361 9.055 1.00 91.81 168 ALA A N 1
ATOM 1332 C CA . ALA A 1 168 ? -14.070 -1.305 9.050 1.00 91.81 168 ALA A CA 1
ATOM 1333 C C . ALA A 1 168 ? -14.540 -2.713 9.435 1.00 91.81 168 ALA A C 1
ATOM 1335 O O . ALA A 1 168 ? -14.138 -3.698 8.816 1.00 91.81 168 ALA A O 1
ATOM 1336 N N . LEU A 1 169 ? -15.420 -2.812 10.433 1.00 90.19 169 LEU A N 1
ATOM 1337 C CA . LEU A 1 169 ? -15.947 -4.090 10.880 1.00 90.19 169 LEU A CA 1
ATOM 1338 C C . LEU A 1 169 ? -16.827 -4.765 9.827 1.00 90.19 169 LEU A C 1
ATOM 1340 O O . LEU A 1 169 ? -16.637 -5.940 9.521 1.00 90.19 169 LEU A O 1
ATOM 1344 N N . GLU A 1 170 ? -17.751 -4.010 9.246 1.00 89.94 170 GLU A N 1
ATOM 1345 C CA . GLU A 1 170 ? -18.613 -4.469 8.164 1.00 89.94 170 GLU A CA 1
ATOM 1346 C C . GLU A 1 170 ? -17.784 -4.933 6.962 1.00 89.94 170 GLU A C 1
ATOM 1348 O O . GLU A 1 170 ? -18.041 -5.999 6.403 1.00 89.94 170 GLU A O 1
ATOM 1353 N N . LYS A 1 171 ? -16.728 -4.190 6.607 1.00 89.62 171 LYS A N 1
ATOM 1354 C CA . LYS A 1 171 ? -15.806 -4.572 5.534 1.00 89.62 171 LYS A CA 1
ATOM 1355 C C . LYS A 1 171 ? -15.168 -5.940 5.790 1.00 89.62 171 LYS A C 1
ATOM 1357 O O . LYS A 1 171 ? -15.151 -6.769 4.884 1.00 89.62 171 LYS A O 1
ATOM 1362 N N . ILE A 1 172 ? -14.690 -6.189 7.009 1.00 87.88 172 ILE A N 1
ATOM 1363 C CA . ILE A 1 172 ? -14.053 -7.459 7.396 1.00 87.88 172 ILE A CA 1
ATOM 1364 C C . ILE A 1 172 ? -15.050 -8.617 7.331 1.00 87.88 172 ILE A C 1
ATOM 1366 O O . ILE A 1 172 ? -14.742 -9.660 6.757 1.00 87.88 172 ILE A O 1
ATOM 1370 N N . LEU A 1 173 ? -16.247 -8.436 7.890 1.00 86.00 173 LEU A N 1
ATOM 1371 C CA . LEU A 1 173 ? -17.273 -9.481 7.905 1.00 86.00 173 LEU A CA 1
ATOM 1372 C C . LEU A 1 173 ? -17.791 -9.795 6.496 1.00 86.00 173 LEU A C 1
ATOM 1374 O O . LEU A 1 173 ? -17.985 -10.962 6.163 1.00 86.00 173 LEU A O 1
ATOM 1378 N N . ASN A 1 174 ? -17.954 -8.780 5.645 1.00 85.38 174 ASN A N 1
ATOM 1379 C CA . ASN A 1 174 ? -18.351 -8.972 4.252 1.00 85.38 174 ASN A CA 1
ATOM 1380 C C . ASN A 1 174 ? -17.273 -9.705 3.443 1.00 85.38 174 ASN A C 1
ATOM 1382 O O . ASN A 1 174 ? -17.605 -10.579 2.645 1.00 85.38 174 ASN A O 1
ATOM 1386 N N . GLU A 1 175 ? -15.990 -9.396 3.654 1.00 82.25 175 GLU A N 1
ATOM 1387 C CA . GLU A 1 175 ? -14.894 -10.144 3.024 1.00 82.25 175 GLU A CA 1
ATOM 1388 C C . GLU A 1 175 ? -14.856 -11.605 3.483 1.00 82.25 175 GLU A C 1
ATOM 1390 O O . GLU A 1 175 ? -14.720 -12.499 2.651 1.00 82.25 175 GLU A O 1
ATOM 1395 N N . LEU A 1 176 ? -15.039 -11.856 4.783 1.00 81.12 176 LEU A N 1
ATOM 1396 C CA . LEU A 1 176 ? -15.137 -13.212 5.319 1.00 81.12 176 LEU A CA 1
ATOM 1397 C C . LEU A 1 176 ? -16.308 -13.977 4.684 1.00 81.12 176 LEU A C 1
ATOM 1399 O O . LEU A 1 176 ? -16.127 -15.105 4.233 1.00 81.12 176 LEU A O 1
ATOM 1403 N N . LYS A 1 177 ? -17.489 -13.353 4.603 1.00 82.12 177 LYS A N 1
ATOM 1404 C CA . LYS A 1 177 ? -18.692 -13.954 4.013 1.00 82.12 177 LYS A CA 1
ATOM 1405 C C . LYS A 1 177 ? -18.474 -14.367 2.558 1.00 82.12 177 LYS A C 1
ATOM 1407 O O . LYS A 1 177 ? -18.713 -15.521 2.221 1.00 82.12 177 LYS A O 1
ATOM 1412 N N . LEU A 1 178 ? -17.963 -13.457 1.724 1.00 75.62 178 LEU A N 1
ATOM 1413 C CA . LEU A 1 178 ? -17.698 -13.732 0.305 1.00 75.62 178 LEU A CA 1
ATOM 1414 C C . LEU A 1 178 ? -16.791 -14.951 0.105 1.00 75.62 178 LEU A C 1
ATOM 1416 O O . LEU A 1 178 ? -16.928 -15.691 -0.866 1.00 75.62 178 LEU A O 1
ATOM 1420 N N . GLU A 1 179 ? -15.858 -15.170 1.021 1.00 70.19 179 GLU A N 1
ATOM 1421 C CA . GLU A 1 179 ? -14.908 -16.272 0.926 1.00 70.19 179 GLU A CA 1
ATOM 1422 C C . GLU A 1 179 ? -15.441 -17.583 1.457 1.00 70.19 179 GLU A C 1
ATOM 1424 O O . GLU A 1 179 ? -15.130 -18.630 0.896 1.00 70.19 179 GLU A O 1
ATOM 1429 N N . ILE A 1 180 ? -16.265 -17.530 2.499 1.00 71.38 180 ILE A N 1
ATOM 1430 C CA . ILE A 1 180 ? -17.025 -18.686 2.976 1.00 71.38 180 ILE A CA 1
ATOM 1431 C C . ILE A 1 180 ? -17.931 -19.186 1.856 1.00 71.38 180 ILE A C 1
ATOM 1433 O O . ILE A 1 180 ? -17.962 -20.387 1.585 1.00 71.38 180 ILE A O 1
ATOM 1437 N N . ASP A 1 181 ? -18.590 -18.270 1.150 1.00 70.44 181 ASP A N 1
ATOM 1438 C CA . ASP A 1 181 ? -19.412 -18.600 -0.008 1.00 70.44 181 ASP A CA 1
ATOM 1439 C C . ASP A 1 181 ? -18.567 -19.254 -1.116 1.00 70.44 181 ASP A C 1
ATOM 1441 O O . ASP A 1 181 ? -18.919 -20.332 -1.589 1.00 70.44 181 ASP A O 1
ATOM 1445 N N . LEU A 1 182 ? -17.407 -18.681 -1.473 1.00 64.62 182 LEU A N 1
ATOM 1446 C CA . LEU A 1 182 ? -16.489 -19.242 -2.482 1.00 64.62 182 LEU A CA 1
ATOM 1447 C C . LEU A 1 182 ? -15.938 -20.630 -2.110 1.00 64.62 182 LEU A C 1
ATOM 1449 O O . LEU A 1 182 ? -15.851 -21.509 -2.970 1.00 64.62 182 LEU A O 1
ATOM 1453 N N . LEU A 1 183 ? -15.561 -20.840 -0.848 1.00 61.53 183 LEU A N 1
ATOM 1454 C CA . LEU A 1 183 ? -14.981 -22.097 -0.372 1.00 61.53 183 LEU A CA 1
ATOM 1455 C C . LEU A 1 183 ? -16.025 -23.201 -0.202 1.00 61.53 183 LEU A C 1
ATOM 1457 O O . LEU A 1 183 ? -15.714 -24.358 -0.477 1.00 61.53 183 LEU A O 1
ATOM 1461 N N . ASN A 1 184 ? -17.274 -22.871 0.135 1.00 60.09 184 ASN A N 1
ATOM 1462 C CA . ASN A 1 184 ? -18.375 -23.840 0.140 1.00 60.09 184 ASN A CA 1
ATOM 1463 C C . ASN A 1 184 ? -18.630 -24.476 -1.229 1.00 60.09 184 ASN A C 1
ATOM 1465 O O . ASN A 1 184 ? -19.019 -25.643 -1.295 1.00 60.09 184 ASN A O 1
ATOM 1469 N N . PHE A 1 185 ? -18.381 -23.745 -2.320 1.00 51.97 185 PHE A N 1
ATOM 1470 C CA . PHE A 1 185 ? -18.448 -24.315 -3.667 1.00 51.97 185 PHE A CA 1
ATOM 1471 C C . PHE A 1 185 ? -17.314 -25.313 -3.954 1.00 51.97 185 PHE A C 1
ATOM 1473 O O . PHE A 1 185 ? -17.466 -26.142 -4.851 1.00 51.97 185 PHE A O 1
ATOM 1480 N N . GLN A 1 186 ? -16.196 -25.260 -3.219 1.00 46.78 186 GLN A N 1
ATOM 1481 C CA . GLN A 1 186 ? -15.022 -26.111 -3.450 1.00 46.78 186 GLN A CA 1
ATOM 1482 C C . GLN A 1 186 ? -14.874 -27.256 -2.432 1.00 46.78 186 GLN A C 1
ATOM 1484 O O . GLN A 1 186 ? -14.503 -28.357 -2.838 1.00 46.78 186 GLN A O 1
ATOM 1489 N N . PHE A 1 187 ? -15.191 -27.050 -1.146 1.00 49.91 187 PHE A N 1
ATOM 1490 C CA . PHE A 1 187 ? -15.068 -28.060 -0.085 1.00 49.91 187 PHE A CA 1
ATOM 1491 C C . PHE A 1 187 ? -16.104 -27.847 1.043 1.00 49.91 187 PHE A C 1
ATOM 1493 O O . PHE A 1 187 ? -15.982 -26.900 1.818 1.00 49.91 187 PHE A O 1
ATOM 1500 N N . PRO A 1 188 ? -17.103 -28.734 1.213 1.00 45.28 188 PRO A N 1
ATOM 1501 C CA . PRO A 1 188 ? -18.040 -28.643 2.331 1.00 45.28 188 PRO A CA 1
ATOM 1502 C C . PRO A 1 188 ? -17.380 -29.163 3.621 1.00 45.28 188 PRO A C 1
ATOM 1504 O O . PRO A 1 188 ? -17.288 -30.374 3.833 1.00 45.28 188 PRO A O 1
ATOM 1507 N N . SER A 1 189 ? -16.908 -28.267 4.492 1.00 49.19 189 SER A N 1
ATOM 1508 C CA . SER A 1 189 ? -16.379 -28.615 5.821 1.00 49.19 189 SER A CA 1
ATOM 1509 C C . SER A 1 189 ? -17.406 -28.340 6.939 1.00 49.19 189 SER A C 1
ATOM 1511 O O . SER A 1 189 ? -18.474 -27.764 6.726 1.00 49.19 189 SER A O 1
ATOM 1513 N N . LYS A 1 190 ? -17.123 -28.815 8.162 1.00 45.47 190 LYS A N 1
ATOM 1514 C CA . LYS A 1 190 ? -17.995 -28.631 9.342 1.00 45.47 190 LYS A CA 1
ATOM 1515 C C . LYS A 1 190 ? -18.017 -27.184 9.860 1.00 45.47 190 LYS A C 1
ATOM 1517 O O . LYS A 1 190 ? -19.023 -26.803 10.452 1.00 45.47 190 LYS A O 1
ATOM 1522 N N . GLY A 1 191 ? -16.955 -26.399 9.648 1.00 43.59 191 GLY A N 1
ATOM 1523 C CA . GLY A 1 191 ? -16.878 -25.000 10.096 1.00 43.59 191 GLY A CA 1
ATOM 1524 C C . GLY A 1 191 ? -17.808 -24.073 9.308 1.00 43.59 191 GLY A C 1
ATOM 1525 O O . GLY A 1 191 ? -18.328 -23.096 9.841 1.00 43.59 191 GLY A O 1
ATOM 1526 N N . THR A 1 192 ? -18.108 -24.444 8.065 1.00 45.84 192 THR A N 1
ATOM 1527 C CA . THR A 1 192 ? -18.905 -23.661 7.120 1.00 45.84 192 THR A CA 1
ATOM 1528 C C . THR A 1 192 ? -20.410 -23.678 7.391 1.00 45.84 192 THR A C 1
ATOM 1530 O O . THR A 1 192 ? -21.129 -22.814 6.895 1.00 45.84 192 THR A O 1
ATOM 1533 N N . LYS A 1 193 ? -20.899 -24.600 8.234 1.00 45.28 193 LYS A N 1
ATOM 1534 C CA . LYS A 1 193 ? -22.321 -24.672 8.613 1.00 45.28 193 LYS A CA 1
ATOM 1535 C C . LYS A 1 193 ? -22.742 -23.646 9.668 1.00 45.28 193 LYS A C 1
ATOM 1537 O O . LYS A 1 193 ? -23.902 -23.266 9.680 1.00 45.28 193 LYS A O 1
ATOM 1542 N N . MET A 1 194 ? -21.834 -23.163 10.522 1.00 44.31 194 MET A N 1
ATOM 1543 C CA . MET A 1 194 ? -22.198 -22.189 11.569 1.00 44.31 194 MET A CA 1
ATOM 1544 C C . MET A 1 194 ? -22.381 -20.759 11.046 1.00 44.31 194 MET A C 1
ATOM 1546 O O . MET A 1 194 ? -23.080 -19.978 11.679 1.00 44.31 194 MET A O 1
ATOM 1550 N N . VAL A 1 195 ? -21.760 -20.401 9.916 1.00 44.25 195 VAL A N 1
ATOM 1551 C CA . VAL A 1 195 ? -21.769 -19.012 9.412 1.00 44.25 195 VAL A CA 1
ATOM 1552 C C . VAL A 1 195 ? -22.937 -18.732 8.457 1.00 44.25 195 VAL A C 1
ATOM 1554 O O . VAL A 1 195 ? -23.266 -17.575 8.217 1.00 44.25 195 VAL A O 1
ATOM 1557 N N . LEU A 1 196 ? -23.582 -19.774 7.925 1.00 39.91 196 LEU A N 1
ATOM 1558 C CA . LEU A 1 196 ? -24.593 -19.648 6.868 1.00 39.91 196 LEU A CA 1
ATOM 1559 C C . LEU A 1 196 ? -26.002 -20.085 7.253 1.00 39.91 196 LEU A C 1
ATOM 1561 O O . LEU A 1 196 ? -26.930 -19.808 6.495 1.00 39.91 196 LEU A O 1
ATOM 1565 N N . ASP A 1 197 ? -26.200 -20.742 8.394 1.00 37.53 197 ASP A N 1
ATOM 1566 C CA . ASP A 1 197 ? -27.538 -21.188 8.764 1.00 37.53 197 ASP A CA 1
ATOM 1567 C C . ASP A 1 197 ? -28.323 -20.087 9.490 1.00 37.53 197 ASP A C 1
ATOM 1569 O O . ASP A 1 197 ? -28.510 -20.105 10.702 1.00 37.53 197 ASP A O 1
ATOM 1573 N N . GLU A 1 198 ? -28.872 -19.151 8.713 1.00 37.34 198 GLU A N 1
ATOM 1574 C CA . GLU A 1 198 ? -30.088 -18.433 9.124 1.00 37.34 198 GLU A CA 1
ATOM 1575 C C . GLU A 1 198 ? -31.312 -19.384 9.182 1.00 37.34 198 GLU A C 1
ATOM 1577 O O . GLU A 1 198 ? -32.384 -18.978 9.631 1.00 37.34 198 GLU A O 1
ATOM 1582 N N . SER A 1 199 ? -31.175 -20.658 8.766 1.00 33.31 199 SER A N 1
ATOM 1583 C CA . SER A 1 199 ? -32.267 -21.641 8.694 1.00 33.31 199 SER A CA 1
ATOM 1584 C C . SER A 1 199 ? -32.171 -22.868 9.616 1.00 33.31 199 SER A C 1
ATOM 1586 O O . SER A 1 199 ? -33.200 -23.515 9.831 1.00 33.31 199 SER A O 1
ATOM 1588 N N . ALA A 1 200 ? -31.027 -23.194 10.227 1.00 33.31 200 ALA A N 1
ATOM 1589 C CA . ALA A 1 200 ? -30.934 -24.284 11.204 1.00 33.31 200 ALA A CA 1
ATOM 1590 C C . ALA A 1 200 ? -31.113 -23.750 12.618 1.00 33.31 200 ALA A C 1
ATOM 1592 O O . ALA A 1 200 ? -30.177 -23.544 13.388 1.00 33.31 200 ALA A O 1
ATOM 1593 N N . VAL A 1 201 ? -32.381 -23.583 12.968 1.00 38.06 201 VAL A N 1
ATOM 1594 C CA . VAL A 1 201 ? -32.831 -23.458 14.348 1.00 38.06 201 VAL A CA 1
ATOM 1595 C C . VAL A 1 201 ? -32.524 -24.774 15.076 1.00 38.06 201 VAL A C 1
ATOM 1597 O O . VAL A 1 201 ? -33.348 -25.687 15.101 1.00 38.06 201 VAL A O 1
ATOM 1600 N N . SER A 1 202 ? -31.343 -24.891 15.687 1.00 31.05 202 SER A N 1
ATOM 1601 C CA . SER A 1 202 ? -31.142 -25.835 16.787 1.00 31.05 202 SER A CA 1
ATOM 1602 C C . SER A 1 202 ? -31.444 -25.112 18.095 1.00 31.05 202 SER A C 1
ATOM 1604 O O . SER A 1 202 ? -30.649 -24.306 18.575 1.00 31.05 202 SER A O 1
ATOM 1606 N N . TYR A 1 203 ? -32.612 -25.403 18.672 1.00 34.38 203 TYR A N 1
ATOM 1607 C CA . TYR A 1 203 ? -32.921 -25.117 20.075 1.00 34.38 203 TYR A CA 1
ATOM 1608 C C . TYR A 1 203 ? -32.037 -26.005 20.963 1.00 34.38 203 TYR A C 1
ATOM 1610 O O . TYR A 1 203 ? -32.513 -26.967 21.557 1.00 34.38 203 TYR A O 1
ATOM 1618 N N . ASP A 1 204 ? -30.739 -25.713 21.019 1.00 34.72 204 ASP A N 1
ATOM 1619 C CA . ASP A 1 204 ? -29.851 -26.311 22.007 1.00 34.72 204 ASP A CA 1
ATOM 1620 C C . ASP A 1 204 ? -29.649 -25.298 23.132 1.00 34.72 204 ASP A C 1
ATOM 1622 O O . ASP A 1 204 ? -29.230 -24.160 22.893 1.00 34.72 204 ASP A O 1
ATOM 1626 N N . PHE A 1 205 ? -29.999 -25.690 24.358 1.00 36.22 205 PHE A N 1
ATOM 1627 C CA . PHE A 1 205 ? -30.000 -24.813 25.538 1.00 36.22 205 PHE A CA 1
ATOM 1628 C C . PHE A 1 205 ? -28.590 -24.306 25.910 1.00 36.22 205 PHE A C 1
ATOM 1630 O O . PHE A 1 205 ? -28.482 -23.356 26.688 1.00 36.22 205 PHE A O 1
ATOM 1637 N N . ASP A 1 206 ? -27.550 -24.875 25.287 1.00 39.72 206 ASP A N 1
ATOM 1638 C CA . ASP A 1 206 ? -26.128 -24.523 25.403 1.00 39.72 206 ASP A CA 1
ATOM 1639 C C . ASP A 1 206 ? -25.589 -23.669 24.231 1.00 39.72 206 ASP A C 1
ATOM 1641 O O . ASP A 1 206 ? -24.398 -23.365 24.181 1.00 39.72 206 ASP A O 1
ATOM 1645 N N . SER A 1 207 ? -26.438 -23.235 23.289 1.00 45.12 207 SER A N 1
ATOM 1646 C CA . SER A 1 207 ? -26.004 -22.383 22.166 1.00 45.12 207 SER A CA 1
ATOM 1647 C C . SER A 1 207 ? -25.662 -20.959 22.627 1.00 45.12 207 SER A C 1
ATOM 1649 O O . SER A 1 207 ? -26.388 -20.391 23.461 1.00 45.12 207 SER A O 1
ATOM 1651 N N . ALA A 1 208 ? -24.588 -20.396 22.052 1.00 44.69 208 ALA A N 1
ATOM 1652 C CA . ALA A 1 208 ? -24.070 -19.052 22.323 1.00 44.69 208 ALA A CA 1
ATOM 1653 C C . ALA A 1 208 ? -25.168 -17.982 22.217 1.00 44.69 208 ALA A C 1
ATOM 1655 O O . ALA A 1 208 ? -26.099 -18.092 21.413 1.00 44.69 208 ALA A O 1
ATOM 1656 N N . SER A 1 209 ? -25.080 -16.948 23.054 1.00 49.25 209 SER A N 1
ATOM 1657 C CA . SER A 1 209 ? -26.176 -15.994 23.272 1.00 49.25 209 SER A CA 1
ATOM 1658 C C . SER A 1 209 ? -26.605 -15.246 21.999 1.00 49.25 209 SER A C 1
ATOM 1660 O O . SER A 1 209 ? -27.793 -14.984 21.810 1.00 49.25 209 SER A O 1
ATOM 1662 N N . TRP A 1 210 ? -25.670 -15.013 21.073 1.00 54.28 210 TRP A N 1
ATOM 1663 C CA . TRP A 1 210 ? -25.892 -14.356 19.781 1.00 54.28 210 TRP A CA 1
ATOM 1664 C C . TRP A 1 210 ? -26.605 -15.232 18.728 1.00 54.28 210 TRP A C 1
ATOM 1666 O O . TRP A 1 210 ? -27.137 -14.694 17.758 1.00 54.28 210 TRP A O 1
ATOM 1676 N N . ILE A 1 211 ? -26.660 -16.557 18.929 1.00 43.91 211 ILE A N 1
ATOM 1677 C CA . ILE A 1 211 ? -27.360 -17.532 18.063 1.00 43.91 211 ILE A CA 1
ATOM 1678 C C . ILE A 1 211 ? -28.847 -17.652 18.453 1.00 43.91 211 ILE A C 1
ATOM 1680 O O . ILE A 1 211 ? -29.682 -18.126 17.681 1.00 43.91 211 ILE A O 1
ATOM 1684 N N . ARG A 1 212 ? -29.228 -17.195 19.654 1.00 44.44 212 ARG A N 1
ATOM 1685 C CA . ARG A 1 212 ? -30.611 -17.273 20.138 1.00 44.44 212 ARG A CA 1
ATOM 1686 C C . ARG A 1 212 ? -31.463 -16.182 19.488 1.00 44.44 212 ARG A C 1
ATOM 1688 O O . ARG A 1 212 ? -31.429 -15.025 19.897 1.00 44.44 212 ARG A O 1
ATOM 1695 N N . LEU A 1 213 ? -32.287 -16.553 18.510 1.00 35.66 213 LEU A N 1
ATOM 1696 C CA . LEU A 1 213 ? -33.399 -15.707 18.071 1.00 35.66 213 LEU A CA 1
ATOM 1697 C C . LEU A 1 213 ? -34.365 -15.498 19.249 1.00 35.66 213 LEU A C 1
ATOM 1699 O O . LEU A 1 213 ? -34.917 -16.458 19.793 1.00 35.66 213 LEU A O 1
ATOM 1703 N N . SER A 1 214 ? -34.563 -14.238 19.651 1.00 34.47 214 SER A N 1
ATOM 1704 C CA . SER A 1 214 ? -35.545 -13.863 20.673 1.00 34.47 214 SER A CA 1
ATOM 1705 C C . SER A 1 214 ? -36.932 -14.398 20.289 1.00 34.47 214 SER A C 1
ATOM 1707 O O . SER A 1 214 ? -37.385 -14.152 19.167 1.00 34.47 214 SER A O 1
ATOM 1709 N N . PRO A 1 215 ? -37.659 -15.085 21.193 1.00 35.06 215 PRO A N 1
ATOM 1710 C CA . PRO A 1 215 ? -39.060 -15.402 20.959 1.00 35.06 215 PRO A CA 1
ATOM 1711 C C . PRO A 1 215 ? -39.814 -14.087 20.757 1.00 35.06 215 PRO A C 1
ATOM 1713 O O . PRO A 1 215 ? -39.567 -13.126 21.485 1.00 35.06 215 PRO A O 1
ATOM 1716 N N . ALA A 1 216 ? -40.742 -14.059 19.801 1.00 36.88 216 ALA A N 1
ATOM 1717 C CA . ALA A 1 216 ? -41.422 -12.875 19.259 1.00 36.88 216 ALA A CA 1
ATOM 1718 C C . ALA A 1 216 ? -42.269 -12.022 20.249 1.00 36.88 216 ALA A C 1
ATOM 1720 O O . ALA A 1 216 ? -43.206 -11.346 19.828 1.00 36.88 216 ALA A O 1
ATOM 1721 N N . LYS A 1 217 ? -41.998 -12.049 21.562 1.00 36.00 217 LYS A N 1
ATOM 1722 C CA . LYS A 1 217 ? -42.704 -11.284 22.604 1.00 36.00 217 LYS A CA 1
ATOM 1723 C C . LYS A 1 217 ? -41.834 -10.754 23.757 1.00 36.00 217 LYS A C 1
ATOM 1725 O O . LYS A 1 217 ? -42.394 -10.324 24.762 1.00 36.00 217 LYS A O 1
ATOM 1730 N N . VAL A 1 218 ? -40.506 -10.737 23.649 1.00 39.50 218 VAL A N 1
ATOM 1731 C CA . VAL A 1 218 ? -39.657 -10.048 24.640 1.00 39.50 218 VAL A CA 1
ATOM 1732 C C . VAL A 1 218 ? -39.241 -8.700 24.058 1.00 39.50 218 VAL A C 1
ATOM 1734 O O . VAL A 1 218 ? -38.713 -8.653 22.955 1.00 39.50 218 VAL A O 1
ATOM 1737 N N . VAL A 1 219 ? -39.534 -7.614 24.779 1.00 41.16 219 VAL A N 1
ATOM 1738 C CA . VAL A 1 219 ? -39.000 -6.269 24.507 1.00 41.16 219 VAL A CA 1
ATOM 1739 C C . VAL A 1 219 ? -37.496 -6.413 24.286 1.00 41.16 219 VAL A C 1
ATOM 1741 O O . VAL A 1 219 ? -36.830 -6.914 25.191 1.00 41.16 219 VAL A O 1
ATOM 1744 N N . ASP A 1 220 ? -36.989 -6.048 23.103 1.00 45.75 220 ASP A N 1
ATOM 1745 C CA . ASP A 1 220 ? -35.566 -6.166 22.769 1.00 45.75 220 ASP A CA 1
ATOM 1746 C C . ASP A 1 220 ? -34.740 -5.522 23.888 1.00 45.75 220 ASP A C 1
ATOM 1748 O O . ASP A 1 220 ? -34.737 -4.306 24.080 1.00 45.75 220 ASP A O 1
ATOM 1752 N N . SER A 1 221 ? -34.080 -6.353 24.693 1.00 51.19 221 SER A N 1
ATOM 1753 C CA . SER A 1 221 ? -33.097 -5.871 25.649 1.00 51.19 221 SER A CA 1
ATOM 1754 C C . SER A 1 221 ? -31.971 -5.219 24.850 1.00 51.19 221 SER A C 1
ATOM 1756 O O . SER A 1 221 ? -31.535 -5.814 23.858 1.00 51.19 221 SER A O 1
ATOM 1758 N N . PRO A 1 222 ? -31.474 -4.038 25.253 1.00 57.84 222 PRO A N 1
ATOM 1759 C CA . PRO A 1 222 ? -30.462 -3.335 24.484 1.00 57.84 222 PRO A CA 1
ATOM 1760 C C . PRO A 1 222 ? -29.224 -4.225 24.358 1.00 57.84 222 PRO A C 1
ATOM 1762 O O . PRO A 1 222 ? -28.579 -4.560 25.356 1.00 57.84 222 PRO A O 1
ATOM 1765 N N . ARG A 1 223 ? -28.929 -4.645 23.123 1.00 68.19 223 ARG A N 1
ATOM 1766 C CA . ARG A 1 223 ? -27.796 -5.526 22.822 1.00 68.19 223 ARG A CA 1
ATOM 1767 C C . ARG A 1 223 ? -26.493 -4.800 23.123 1.00 68.19 223 ARG A C 1
ATOM 1769 O O . ARG A 1 223 ? -26.384 -3.589 22.908 1.00 68.19 223 ARG A O 1
ATOM 1776 N N . LYS A 1 224 ? -25.506 -5.528 23.634 1.00 78.88 224 LYS A N 1
ATOM 1777 C CA . LYS A 1 224 ? -24.178 -4.990 23.949 1.00 78.88 224 LYS A CA 1
ATOM 1778 C C . LYS A 1 224 ? -23.162 -5.482 22.932 1.00 78.88 224 LYS A C 1
ATOM 1780 O O . LYS A 1 224 ? -23.333 -6.523 22.310 1.00 78.88 224 LYS A O 1
ATOM 1785 N N . TRP A 1 225 ? -22.041 -4.772 22.832 1.00 81.88 225 TRP A N 1
ATOM 1786 C CA . TRP A 1 225 ? -20.874 -5.248 22.079 1.00 81.88 225 TRP A CA 1
ATOM 1787 C C . TRP A 1 225 ? -20.278 -6.551 22.646 1.00 81.88 225 TRP A C 1
ATOM 1789 O O . TRP A 1 225 ? -19.449 -7.181 21.996 1.00 81.88 225 TRP A O 1
ATOM 1799 N N . GLU A 1 226 ? -20.703 -6.960 23.842 1.00 83.81 226 GLU A N 1
ATOM 1800 C CA . GLU A 1 226 ? -20.410 -8.255 24.459 1.00 83.81 226 GLU A CA 1
ATOM 1801 C C . GLU A 1 226 ? -20.876 -9.449 23.605 1.00 83.81 226 GLU A C 1
ATOM 1803 O O . GLU A 1 226 ? -20.087 -10.369 23.399 1.00 83.81 226 GLU A O 1
ATOM 1808 N N . ASP A 1 227 ? -22.068 -9.389 23.004 1.00 81.31 227 ASP A N 1
ATOM 1809 C CA . ASP A 1 227 ? -22.597 -10.479 22.164 1.00 81.31 227 ASP A CA 1
ATOM 1810 C C . ASP A 1 227 ? -21.749 -10.649 20.885 1.00 81.31 227 ASP A C 1
ATOM 1812 O O . ASP A 1 227 ? -21.412 -11.754 20.459 1.00 81.31 227 ASP A O 1
ATOM 1816 N N . VAL A 1 228 ? -21.313 -9.526 20.298 1.00 82.00 228 VAL A N 1
ATOM 1817 C CA . VAL A 1 228 ? -20.413 -9.505 19.129 1.00 82.00 228 VAL A CA 1
ATOM 1818 C C . VAL A 1 228 ? -19.022 -10.043 19.489 1.00 82.00 228 VAL A C 1
ATOM 1820 O O . VAL A 1 228 ? -18.362 -10.689 18.673 1.00 82.00 228 VAL A O 1
ATOM 1823 N N . LEU A 1 229 ? -18.560 -9.798 20.719 1.00 86.31 229 LEU A N 1
ATOM 1824 C CA . LEU A 1 229 ? -17.284 -10.314 21.211 1.00 86.31 229 LEU A CA 1
ATOM 1825 C C . LEU A 1 229 ? -17.307 -11.841 21.375 1.00 86.31 229 LEU A C 1
ATOM 1827 O O . LEU A 1 229 ? -16.300 -12.505 21.094 1.00 86.31 229 LEU A O 1
ATOM 1831 N N . GLU A 1 230 ? -18.436 -12.392 21.826 1.00 84.62 230 GLU A N 1
ATOM 1832 C CA . GLU A 1 230 ? -18.672 -13.836 21.893 1.00 84.62 230 GLU A CA 1
ATOM 1833 C C . GLU A 1 230 ? -18.647 -14.438 20.482 1.00 84.62 230 GLU A C 1
ATOM 1835 O O . GLU A 1 230 ? -17.824 -15.315 20.219 1.00 84.62 230 GLU A O 1
ATOM 1840 N N . MET A 1 231 ? -19.385 -13.846 19.533 1.00 85.12 231 MET A N 1
ATOM 1841 C CA . MET A 1 231 ? -19.371 -14.254 18.121 1.00 85.12 231 MET A CA 1
ATOM 1842 C C . MET A 1 231 ? -17.951 -14.311 17.535 1.00 85.12 231 MET A C 1
ATOM 1844 O O . MET A 1 231 ? -17.588 -15.286 16.879 1.00 85.12 231 MET A O 1
ATOM 1848 N N . PHE A 1 232 ? -17.097 -13.308 17.783 1.00 85.75 232 PHE A N 1
ATOM 1849 C CA . PHE A 1 232 ? -15.712 -13.349 17.281 1.00 85.75 232 PHE A CA 1
ATOM 1850 C C . PHE A 1 232 ? -14.899 -14.458 17.932 1.00 85.75 232 PHE A C 1
ATOM 1852 O O . PHE A 1 232 ? -14.011 -15.021 17.299 1.00 85.75 232 PHE A O 1
ATOM 1859 N N . THR A 1 233 ? -15.160 -14.757 19.202 1.00 86.94 233 THR A N 1
ATOM 1860 C CA . THR A 1 233 ? -14.478 -15.842 19.908 1.00 86.94 233 THR A CA 1
ATOM 1861 C C . THR A 1 233 ? -14.824 -17.189 19.290 1.00 86.94 233 THR A C 1
ATOM 1863 O O . THR A 1 233 ? -13.912 -17.976 19.030 1.00 86.94 233 THR A O 1
ATOM 1866 N N . ASP A 1 234 ? -16.098 -17.404 18.982 1.00 82.94 234 ASP A N 1
ATOM 1867 C CA . ASP A 1 234 ? -16.575 -18.620 18.331 1.00 82.94 234 ASP A CA 1
ATOM 1868 C C . ASP A 1 234 ? -16.008 -18.745 16.915 1.00 82.94 234 ASP A C 1
ATOM 1870 O O . ASP A 1 234 ? -15.392 -19.761 16.596 1.00 82.94 234 ASP A O 1
ATOM 1874 N N . LEU A 1 235 ? -16.082 -17.678 16.108 1.00 81.69 235 LEU A N 1
ATOM 1875 C CA . LEU A 1 235 ? -15.494 -17.640 14.763 1.00 81.69 235 LEU A CA 1
ATOM 1876 C C . LEU A 1 235 ? -13.995 -17.958 14.784 1.00 81.69 235 LEU A C 1
ATOM 1878 O O . LEU A 1 235 ? -13.524 -18.785 14.009 1.00 81.69 235 LEU A O 1
ATOM 1882 N N . ILE A 1 236 ? -13.237 -17.347 15.697 1.00 84.50 236 ILE A N 1
ATOM 1883 C CA . ILE A 1 236 ? -11.805 -17.622 15.861 1.00 84.50 236 ILE A CA 1
ATOM 1884 C C . ILE A 1 236 ? -11.573 -19.103 16.182 1.00 84.50 236 ILE A C 1
ATOM 1886 O O . ILE A 1 236 ? -10.662 -19.713 15.629 1.00 84.50 236 ILE A O 1
ATOM 1890 N N . ASN A 1 237 ? -12.372 -19.697 17.069 1.00 83.94 237 ASN A N 1
ATOM 1891 C CA . ASN A 1 237 ? -12.227 -21.104 17.440 1.00 83.94 237 ASN A CA 1
ATOM 1892 C C . ASN A 1 237 ? -12.580 -22.049 16.283 1.00 83.94 237 ASN A C 1
ATOM 1894 O O . ASN A 1 237 ? -11.864 -23.028 16.078 1.00 83.94 237 ASN A O 1
ATOM 1898 N N . CYS A 1 238 ? -13.610 -21.729 15.497 1.00 77.44 238 CYS A N 1
ATOM 1899 C CA . CYS A 1 238 ? -13.985 -22.481 14.300 1.00 77.44 238 CYS A CA 1
ATOM 1900 C C . CYS A 1 238 ? -12.907 -22.407 13.210 1.00 77.44 238 CYS A C 1
ATOM 1902 O O . CYS A 1 238 ? -12.547 -23.422 12.619 1.00 77.44 238 CYS A O 1
ATOM 1904 N N . LEU A 1 239 ? -12.366 -21.215 12.954 1.00 74.94 239 LEU A N 1
ATOM 1905 C CA . LEU A 1 239 ? -11.403 -20.991 11.873 1.00 74.94 239 LEU A CA 1
ATOM 1906 C C . LEU A 1 239 ? -9.985 -21.462 12.235 1.00 74.94 239 LEU A C 1
ATOM 1908 O O . LEU A 1 239 ? -9.203 -21.794 11.349 1.00 74.94 239 LEU A O 1
ATOM 1912 N N . LYS A 1 240 ? -9.641 -21.555 13.528 1.00 77.31 240 LYS A N 1
ATOM 1913 C CA . LYS A 1 240 ? -8.322 -22.021 14.005 1.00 77.31 240 LYS A CA 1
ATOM 1914 C C . LYS A 1 240 ? -7.940 -23.423 13.534 1.00 77.31 240 LYS A C 1
ATOM 1916 O O . LYS A 1 240 ? -6.748 -23.711 13.434 1.00 77.31 240 LYS A O 1
ATOM 1921 N N . SER A 1 241 ? -8.912 -24.302 13.289 1.00 69.38 241 SER A N 1
ATOM 1922 C CA . SER A 1 241 ? -8.649 -25.674 12.837 1.00 69.38 241 SER A CA 1
ATOM 1923 C C . SER A 1 241 ? -8.298 -25.782 11.353 1.00 69.38 241 SER A C 1
ATOM 1925 O O . SER A 1 241 ? -7.824 -26.830 10.921 1.00 69.38 241 SER A O 1
ATOM 1927 N N . GLU A 1 242 ? -8.501 -24.721 10.574 1.00 68.31 242 GLU A N 1
ATOM 1928 C CA . GLU A 1 242 ? -8.364 -24.743 9.123 1.00 68.31 242 GLU A CA 1
ATOM 1929 C C . GLU A 1 242 ? -7.245 -23.790 8.677 1.00 68.31 242 GLU A C 1
ATOM 1931 O O . GLU A 1 242 ? -7.287 -22.580 8.901 1.00 68.31 242 GLU A O 1
ATOM 1936 N N . LYS A 1 243 ? -6.205 -24.344 8.039 1.00 65.44 243 LYS A N 1
ATOM 1937 C CA . LYS A 1 243 ? -5.025 -23.573 7.608 1.00 65.44 243 LYS A CA 1
ATOM 1938 C C . LYS A 1 243 ? -5.364 -22.487 6.582 1.00 65.44 243 LYS A C 1
ATOM 1940 O O . LYS A 1 243 ? -4.687 -21.462 6.557 1.00 65.44 243 LYS A O 1
ATOM 1945 N N . ASP A 1 244 ? -6.422 -22.685 5.802 1.00 65.75 244 ASP A N 1
ATOM 1946 C CA . ASP A 1 244 ? -6.802 -21.809 4.690 1.00 65.75 244 ASP A CA 1
ATOM 1947 C C . ASP A 1 244 ? -7.346 -20.442 5.154 1.00 65.75 244 ASP A C 1
ATOM 1949 O O . ASP A 1 244 ? -7.332 -19.471 4.399 1.00 65.75 244 ASP A O 1
ATOM 1953 N N . TRP A 1 245 ? -7.733 -20.311 6.430 1.00 69.81 245 TRP A N 1
ATOM 1954 C CA . TRP A 1 245 ? -8.322 -19.086 6.993 1.00 69.81 245 TRP A CA 1
ATOM 1955 C C . TRP A 1 245 ? -7.348 -18.227 7.797 1.00 69.81 245 TRP A C 1
ATOM 1957 O O . TRP A 1 245 ? -7.753 -17.251 8.434 1.00 69.81 245 TRP A O 1
ATOM 1967 N N . LEU A 1 246 ? -6.052 -18.549 7.780 1.00 68.19 246 LEU A N 1
ATOM 1968 C CA . LEU A 1 246 ? -5.065 -17.927 8.669 1.00 68.19 246 LEU A CA 1
ATOM 1969 C C . LEU A 1 246 ? -4.981 -16.395 8.529 1.00 68.19 246 LEU A C 1
ATOM 1971 O O . LEU A 1 246 ? -4.634 -15.700 9.485 1.00 68.19 246 LEU A O 1
ATOM 1975 N N . CYS A 1 247 ? -5.264 -15.863 7.336 1.00 67.31 247 CYS A N 1
ATOM 1976 C CA . CYS A 1 247 ? -5.298 -14.423 7.076 1.00 67.31 247 CYS A CA 1
ATOM 1977 C C . CYS A 1 247 ? -6.495 -13.754 7.772 1.00 67.31 247 CYS A C 1
ATOM 1979 O O . CYS A 1 247 ? -6.309 -12.795 8.517 1.00 67.31 247 CYS A O 1
ATOM 1981 N N . HIS A 1 248 ? -7.698 -14.311 7.613 1.00 72.38 248 HIS A N 1
ATOM 1982 C CA . HIS A 1 248 ? -8.915 -13.814 8.267 1.00 72.38 248 HIS A CA 1
ATOM 1983 C C . HIS A 1 248 ? -8.873 -13.937 9.767 1.00 72.38 248 HIS A C 1
ATOM 1985 O O . HIS A 1 248 ? -9.297 -13.022 10.467 1.00 72.38 248 HIS A O 1
ATOM 1991 N N . LEU A 1 249 ? -8.325 -15.047 10.257 1.00 79.94 249 LEU A N 1
ATOM 1992 C CA . LEU A 1 249 ? -8.164 -15.278 11.680 1.00 79.94 249 LEU A CA 1
ATOM 1993 C C . LEU A 1 249 ? -7.420 -14.107 12.330 1.00 79.94 249 LEU A C 1
ATOM 1995 O O . LEU A 1 249 ? -7.896 -13.550 13.315 1.00 79.94 249 LEU A O 1
ATOM 1999 N N . LYS A 1 250 ? -6.309 -13.671 11.719 1.00 82.75 250 LYS A N 1
ATOM 2000 C CA . LYS A 1 250 ? -5.545 -12.509 12.191 1.00 82.75 250 LYS A CA 1
ATOM 2001 C C . LYS A 1 250 ? -6.388 -11.237 12.164 1.00 82.75 250 LYS A C 1
ATOM 2003 O O . LYS A 1 250 ? -6.365 -10.486 13.131 1.00 82.75 250 LYS A O 1
ATOM 2008 N N . THR A 1 251 ? -7.140 -10.987 11.097 1.00 83.25 251 THR A N 1
ATOM 2009 C CA . THR A 1 251 ? -7.974 -9.780 10.971 1.00 83.25 251 THR A CA 1
ATOM 2010 C C . THR A 1 251 ? -9.104 -9.742 12.010 1.00 83.25 251 THR A C 1
ATOM 2012 O O . THR A 1 251 ? -9.344 -8.705 12.632 1.00 83.25 251 THR A O 1
ATOM 2015 N N . ILE A 1 252 ? -9.760 -10.877 12.269 1.00 87.19 252 ILE A N 1
ATOM 2016 C CA . ILE A 1 252 ? -10.815 -11.003 13.287 1.00 87.19 252 ILE A CA 1
ATOM 2017 C C . ILE A 1 252 ? -10.223 -10.848 14.693 1.00 87.19 252 ILE A C 1
ATOM 2019 O O . ILE A 1 252 ? -10.777 -10.118 15.514 1.00 87.19 252 ILE A O 1
ATOM 2023 N N . GLU A 1 253 ? -9.072 -11.469 14.972 1.00 89.75 253 GLU A N 1
ATOM 2024 C CA . GLU A 1 253 ? -8.339 -11.289 16.233 1.00 89.75 253 GLU A CA 1
ATOM 2025 C C . GLU A 1 253 ? -7.980 -9.818 16.478 1.00 89.75 253 GLU A C 1
ATOM 2027 O O . GLU A 1 253 ? -8.117 -9.316 17.596 1.00 89.75 253 GLU A O 1
ATOM 2032 N N . VAL A 1 254 ? -7.582 -9.108 15.422 1.00 90.44 254 VAL A N 1
ATOM 2033 C CA . VAL A 1 254 ? -7.273 -7.680 15.477 1.00 90.44 254 VAL A CA 1
ATOM 2034 C C . VAL A 1 254 ? -8.510 -6.846 15.818 1.00 90.44 254 VAL A C 1
ATOM 2036 O O . VAL A 1 254 ? -8.424 -5.960 16.665 1.00 90.44 254 VAL A O 1
ATOM 2039 N N . MET A 1 255 ? -9.678 -7.124 15.235 1.00 91.88 255 MET A N 1
ATOM 2040 C CA . MET A 1 255 ? -10.900 -6.389 15.595 1.00 91.88 255 MET A CA 1
ATOM 2041 C C . MET A 1 255 ? -11.434 -6.762 16.975 1.00 91.88 255 MET A C 1
ATOM 2043 O O . MET A 1 255 ? -11.942 -5.892 17.688 1.00 91.88 255 MET A O 1
ATOM 2047 N N . LYS A 1 256 ? -11.258 -8.019 17.397 1.00 92.31 256 LYS A N 1
ATOM 2048 C CA . LYS A 1 256 ? -11.600 -8.481 18.747 1.00 92.31 256 LYS A CA 1
ATOM 2049 C C . LYS A 1 256 ? -10.924 -7.630 19.827 1.00 92.31 256 LYS A C 1
ATOM 2051 O O . LYS A 1 256 ? -11.565 -7.325 20.832 1.00 92.31 256 LYS A O 1
ATOM 2056 N N . GLU A 1 257 ? -9.678 -7.197 19.598 1.00 92.31 257 GLU A N 1
ATOM 2057 C CA . GLU A 1 257 ? -8.932 -6.288 20.486 1.00 92.31 257 GLU A CA 1
ATOM 2058 C C . GLU A 1 257 ? -9.712 -5.000 20.785 1.00 92.31 257 GLU A C 1
ATOM 2060 O O . GLU A 1 257 ? -9.757 -4.566 21.935 1.00 92.31 257 GLU A O 1
ATOM 2065 N N . GLY A 1 258 ? -10.321 -4.378 19.770 1.00 90.38 258 GLY A N 1
ATOM 2066 C CA . GLY A 1 258 ? -11.067 -3.135 19.953 1.00 90.38 258 GLY A CA 1
ATOM 2067 C C . GLY A 1 258 ? -12.500 -3.363 20.437 1.00 90.38 258 GLY A C 1
ATOM 2068 O O . GLY A 1 258 ? -12.940 -2.627 21.321 1.00 90.38 258 GLY A O 1
ATOM 2069 N N . VAL A 1 259 ? -13.185 -4.429 19.987 1.00 90.19 259 VAL A N 1
ATOM 2070 C CA . VAL A 1 259 ? -14.511 -4.810 20.525 1.00 90.19 259 VAL A CA 1
ATOM 2071 C C . VAL A 1 259 ? -14.423 -5.026 22.037 1.00 90.19 259 VAL A C 1
ATOM 2073 O O . VAL A 1 259 ? -15.260 -4.517 22.783 1.00 90.19 259 VAL A O 1
ATOM 2076 N N . SER A 1 260 ? -13.362 -5.677 22.531 1.00 90.50 260 SER A N 1
ATOM 2077 C CA . SER A 1 260 ? -13.199 -5.896 23.972 1.00 90.50 260 SER A CA 1
ATOM 2078 C C . SER A 1 260 ? -13.092 -4.595 24.776 1.00 90.50 260 SER A C 1
ATOM 2080 O O . SER A 1 260 ? -13.473 -4.576 25.944 1.00 90.50 260 SER A O 1
ATOM 2082 N N . GLN A 1 261 ? -12.621 -3.496 24.170 1.00 90.06 261 GLN A N 1
ATOM 2083 C CA . GLN A 1 261 ? -12.527 -2.185 24.835 1.00 90.06 261 GLN A CA 1
ATOM 2084 C C . GLN A 1 261 ? -13.878 -1.474 24.961 1.00 90.06 261 GLN A C 1
ATOM 2086 O O . GLN A 1 261 ? -14.034 -0.584 25.802 1.00 90.06 261 GLN A O 1
ATOM 2091 N N . ILE A 1 262 ? -14.846 -1.833 24.117 1.00 87.44 262 ILE A N 1
ATOM 2092 C CA . ILE A 1 262 ? -16.173 -1.210 24.059 1.00 87.44 262 ILE A CA 1
ATOM 2093 C C . ILE A 1 262 ? -17.302 -2.182 24.402 1.00 87.44 262 ILE A C 1
ATOM 2095 O O . ILE A 1 262 ? -18.456 -1.808 24.251 1.00 87.44 262 ILE A O 1
ATOM 2099 N N . ARG A 1 263 ? -16.997 -3.374 24.933 1.00 84.94 263 ARG A N 1
ATOM 2100 C CA . ARG A 1 263 ? -17.982 -4.428 25.239 1.00 84.94 263 ARG A CA 1
ATOM 2101 C C . ARG A 1 263 ? -19.207 -3.948 26.034 1.00 84.94 263 ARG A C 1
ATOM 2103 O O . ARG A 1 263 ? -20.313 -4.396 25.774 1.00 84.94 263 ARG A O 1
ATOM 2110 N N . ASP A 1 264 ? -19.024 -2.995 26.956 1.00 81.50 264 ASP A N 1
ATOM 2111 C CA . ASP A 1 264 ? -20.114 -2.478 27.804 1.00 81.50 264 ASP A CA 1
ATOM 2112 C C . ASP A 1 264 ? -20.944 -1.363 27.134 1.00 81.50 264 ASP A C 1
ATOM 2114 O O . ASP A 1 264 ? -21.809 -0.770 27.776 1.00 81.50 264 ASP A O 1
ATOM 2118 N N . VAL A 1 265 ? -20.626 -0.991 25.892 1.00 83.44 265 VAL A N 1
ATOM 2119 C CA . VAL A 1 265 ? -21.365 0.012 25.113 1.00 83.44 265 VAL A CA 1
ATOM 2120 C C . VAL A 1 265 ? -22.581 -0.656 24.454 1.00 83.44 265 VAL A C 1
ATOM 2122 O O . VAL A 1 265 ? -22.517 -1.824 24.070 1.00 83.44 265 VAL A O 1
ATOM 2125 N N . LEU A 1 266 ? -23.695 0.071 24.348 1.00 75.50 266 LEU A N 1
ATOM 2126 C CA . LEU A 1 266 ? -24.934 -0.434 23.747 1.00 75.50 266 LEU A CA 1
ATOM 2127 C C . LEU A 1 266 ? -24.879 -0.357 22.209 1.00 75.50 266 LEU A C 1
ATOM 2129 O O . LEU A 1 266 ? -24.274 0.563 21.660 1.00 75.50 266 LEU A O 1
ATOM 2133 N N . VAL A 1 267 ? -25.529 -1.308 21.533 1.00 66.75 267 VAL A N 1
ATOM 2134 C CA . VAL A 1 267 ? -25.582 -1.480 20.060 1.00 66.75 267 VAL A CA 1
ATOM 2135 C C . VAL A 1 267 ? -26.937 -1.025 19.480 1.00 66.75 267 VAL A C 1
ATOM 2137 O O . VAL A 1 267 ? -27.195 -1.146 18.289 1.00 66.75 267 VAL A O 1
ATOM 2140 N N . ASP A 1 268 ? -27.837 -0.511 20.316 1.00 62.84 268 ASP A N 1
ATOM 2141 C CA . ASP A 1 268 ? -29.246 -0.329 19.964 1.00 62.84 268 ASP A CA 1
ATOM 2142 C C . ASP A 1 268 ? -29.495 0.798 18.933 1.00 62.84 268 ASP A C 1
ATOM 2144 O O . ASP A 1 268 ? -29.093 1.949 19.122 1.00 62.84 268 ASP A O 1
ATOM 2148 N N . ASN A 1 269 ? -30.205 0.449 17.852 1.00 54.75 269 ASN A N 1
ATOM 2149 C CA . ASN A 1 269 ? -30.602 1.328 16.745 1.00 54.75 269 ASN A CA 1
ATOM 2150 C C . ASN A 1 269 ? -31.941 2.048 16.992 1.00 54.75 269 ASN A C 1
ATOM 2152 O O . ASN A 1 269 ? -32.348 2.882 16.182 1.00 54.75 269 ASN A O 1
ATOM 2156 N N . SER A 1 270 ? -32.647 1.726 18.080 1.00 50.88 270 SER A N 1
ATOM 2157 C CA . SER A 1 270 ? -33.978 2.267 18.394 1.00 50.88 270 SER A CA 1
ATOM 2158 C C . SER A 1 270 ? -33.954 3.566 19.212 1.00 50.88 270 SER A C 1
ATOM 2160 O O . SER A 1 270 ? -35.005 4.120 19.541 1.00 50.88 270 SER A O 1
ATOM 2162 N N . ILE A 1 271 ? -32.764 4.087 19.529 1.00 54.97 271 ILE A N 1
ATOM 2163 C CA . ILE A 1 271 ? -32.614 5.236 20.422 1.00 54.97 271 ILE A CA 1
ATOM 2164 C C . ILE A 1 271 ? -32.688 6.565 19.650 1.00 54.97 271 ILE A C 1
ATOM 2166 O O . ILE A 1 271 ? -32.174 6.703 18.540 1.00 54.97 271 ILE A O 1
ATOM 2170 N N . GLY A 1 272 ? -33.322 7.579 20.246 1.00 59.44 272 GLY A N 1
ATOM 2171 C CA . GLY A 1 272 ? -33.430 8.916 19.662 1.00 59.44 272 GLY A CA 1
ATOM 2172 C C . GLY A 1 272 ? -32.070 9.553 19.333 1.00 59.44 272 GLY A C 1
ATOM 2173 O O . GLY A 1 272 ? -31.039 9.246 19.929 1.00 59.44 272 GLY A O 1
ATOM 2174 N N . TYR A 1 273 ? -32.071 10.515 18.405 1.00 59.47 273 TYR A N 1
ATOM 2175 C CA . TYR A 1 273 ? -30.871 11.155 17.837 1.00 59.47 273 TYR A CA 1
ATOM 2176 C C . TYR A 1 273 ? -29.800 11.604 18.856 1.00 59.47 273 TYR A C 1
ATOM 2178 O O . TYR A 1 273 ? -28.600 11.533 18.586 1.00 59.47 273 TYR A O 1
ATOM 2186 N N . LYS A 1 274 ? -30.218 12.085 20.037 1.00 59.88 274 LYS A N 1
ATOM 2187 C CA . LYS A 1 274 ? -29.299 12.555 21.089 1.00 59.88 274 LYS A CA 1
ATOM 2188 C C . LYS A 1 274 ? -28.508 11.419 21.735 1.00 59.88 274 LYS A C 1
ATOM 2190 O O . LYS A 1 274 ? -27.323 11.598 22.014 1.00 59.88 274 LYS A O 1
ATOM 2195 N N . ASP A 1 275 ? -29.141 10.275 21.938 1.00 68.75 275 ASP A N 1
ATOM 2196 C CA . ASP A 1 275 ? -28.512 9.125 22.575 1.00 68.75 275 ASP A CA 1
ATOM 2197 C C . ASP A 1 275 ? -27.579 8.404 21.600 1.00 68.75 275 ASP A C 1
ATOM 2199 O O . ASP A 1 275 ? -26.497 7.986 22.000 1.00 68.75 275 ASP A O 1
ATOM 2203 N N . SER A 1 276 ? -27.913 8.382 20.304 1.00 67.88 276 SER A N 1
ATOM 2204 C CA . SER A 1 276 ? -27.010 7.903 19.249 1.00 67.88 276 SER A CA 1
ATOM 2205 C C . SER A 1 276 ? -25.685 8.682 19.237 1.00 67.88 276 SER A C 1
ATOM 2207 O O . SER A 1 276 ? -24.620 8.085 19.396 1.00 67.88 276 SER A O 1
ATOM 2209 N N . ARG A 1 277 ? -25.724 10.026 19.210 1.00 74.06 277 ARG A N 1
ATOM 2210 C CA . ARG A 1 277 ? -24.502 10.854 19.312 1.00 74.06 277 ARG A CA 1
ATOM 2211 C C . ARG A 1 277 ? -23.731 10.632 20.617 1.00 74.06 277 ARG A C 1
ATOM 2213 O O . ARG A 1 277 ? -22.503 10.742 20.643 1.00 74.06 277 ARG A O 1
ATOM 2220 N N . HIS A 1 278 ? -24.433 10.361 21.717 1.00 79.50 278 HIS A N 1
ATOM 2221 C CA . HIS A 1 278 ? -23.790 10.053 22.991 1.00 79.50 278 HIS A CA 1
ATOM 2222 C C . HIS A 1 278 ? -23.014 8.731 22.921 1.00 79.50 278 HIS A C 1
ATOM 2224 O O . HIS A 1 278 ? -21.857 8.688 23.344 1.00 79.50 278 HIS A O 1
ATOM 2230 N N . GLN A 1 279 ? -23.607 7.682 22.340 1.00 74.31 279 GLN A N 1
ATOM 2231 C CA . GLN A 1 279 ? -22.934 6.399 22.129 1.00 74.31 279 GLN A CA 1
ATOM 2232 C C . GLN A 1 279 ? -21.752 6.531 21.158 1.00 74.31 279 GLN A C 1
ATOM 2234 O O . GLN A 1 279 ? -20.671 6.022 21.455 1.00 74.31 279 GLN A O 1
ATOM 2239 N N . GLU A 1 280 ? -21.892 7.296 20.069 1.00 79.81 280 GLU A N 1
ATOM 2240 C CA . GLU A 1 280 ? -20.785 7.577 19.141 1.00 79.81 280 GLU A CA 1
ATOM 2241 C C . GLU A 1 280 ? -19.585 8.209 19.860 1.00 79.81 280 GLU A C 1
ATOM 2243 O O . GLU A 1 280 ? -18.441 7.766 19.713 1.00 79.81 280 GLU A O 1
ATOM 2248 N N . SER A 1 281 ? -19.854 9.215 20.698 1.00 84.62 281 SER A N 1
ATOM 2249 C CA . SER A 1 281 ? -18.828 9.871 21.508 1.00 84.62 281 SER A CA 1
ATOM 2250 C C . SER A 1 281 ? -18.214 8.919 22.540 1.00 84.62 281 SER A C 1
ATOM 2252 O O . SER A 1 281 ? -17.010 8.978 22.806 1.00 84.62 281 SER A O 1
ATOM 2254 N N . LEU A 1 282 ? -19.009 8.010 23.113 1.00 86.12 282 LEU A N 1
ATOM 2255 C CA . LEU A 1 282 ? -18.544 7.035 24.095 1.00 86.12 282 LEU A CA 1
ATOM 2256 C C . LEU A 1 282 ? -17.583 6.011 23.474 1.00 86.12 282 LEU A C 1
ATOM 2258 O O . LEU A 1 282 ? -16.525 5.766 24.062 1.00 86.12 282 LEU A O 1
ATOM 2262 N N . VAL A 1 283 ? -17.922 5.460 22.301 1.00 85.62 283 VAL A N 1
ATOM 2263 C CA . VAL A 1 283 ? -17.072 4.523 21.541 1.00 85.62 283 VAL A CA 1
ATOM 2264 C C . VAL A 1 283 ? -15.740 5.182 21.211 1.00 85.62 283 VAL A C 1
ATOM 2266 O O . VAL A 1 283 ? -14.690 4.674 21.614 1.00 85.62 283 VAL A O 1
ATOM 2269 N N . GLN A 1 284 ? -15.785 6.364 20.589 1.00 89.81 284 GLN A N 1
ATOM 2270 C CA . GLN A 1 284 ? -14.588 7.125 20.238 1.00 89.81 284 GLN A CA 1
ATOM 2271 C C . GLN A 1 284 ? -13.722 7.396 21.468 1.00 89.81 284 GLN A C 1
ATOM 2273 O O . GLN A 1 284 ? -12.518 7.145 21.457 1.00 89.81 284 GLN A O 1
ATOM 2278 N N . ARG A 1 285 ? -14.326 7.859 22.569 1.00 89.12 285 ARG A N 1
ATOM 2279 C CA . ARG A 1 285 ? -13.601 8.174 23.804 1.00 89.12 285 ARG A CA 1
ATOM 2280 C C . ARG A 1 285 ? -12.964 6.939 24.439 1.00 89.12 285 ARG A C 1
ATOM 2282 O O . ARG A 1 285 ? -11.858 7.058 24.966 1.00 89.12 285 ARG A O 1
ATOM 2289 N N . LYS A 1 286 ? -13.650 5.789 24.449 1.00 89.56 286 LYS A N 1
ATOM 2290 C CA . LYS A 1 286 ? -13.111 4.537 25.003 1.00 89.56 286 LYS A CA 1
ATOM 2291 C C . LYS A 1 286 ? -11.945 4.045 24.148 1.00 89.56 286 LYS A C 1
ATOM 2293 O O . LYS A 1 286 ? -10.838 3.959 24.671 1.00 89.56 286 LYS A O 1
ATOM 2298 N N . LEU A 1 287 ? -12.158 3.841 22.847 1.00 89.75 287 LEU A N 1
ATOM 2299 C CA . LEU A 1 287 ? -11.126 3.368 21.918 1.00 89.75 287 LEU A CA 1
ATOM 2300 C C . LEU A 1 287 ? -9.919 4.313 21.858 1.00 89.75 287 LEU A C 1
ATOM 2302 O O . LEU A 1 287 ? -8.779 3.859 21.912 1.00 89.75 287 LEU A O 1
ATOM 2306 N N . SER A 1 288 ? -10.144 5.631 21.846 1.00 89.44 288 SER A N 1
ATOM 2307 C CA . SER A 1 288 ? -9.057 6.620 21.845 1.00 89.44 288 SER A CA 1
ATOM 2308 C C . SER A 1 288 ? -8.140 6.520 23.067 1.00 89.44 288 SER A C 1
ATOM 2310 O O . SER A 1 288 ? -6.948 6.827 22.982 1.00 89.44 288 SER A O 1
ATOM 2312 N N . LYS A 1 289 ? -8.691 6.123 24.221 1.00 88.38 289 LYS A N 1
ATOM 2313 C CA . LYS A 1 289 ? -7.937 5.974 25.472 1.00 88.38 289 LYS A CA 1
ATOM 2314 C C . LYS A 1 289 ? -7.217 4.634 25.558 1.00 88.38 289 LYS A C 1
ATOM 2316 O O . LYS A 1 289 ? -6.122 4.589 26.116 1.00 88.38 289 LYS A O 1
ATOM 2321 N N . THR A 1 290 ? -7.830 3.572 25.046 1.00 88.00 290 THR A N 1
ATOM 2322 C CA . THR A 1 290 ? -7.361 2.195 25.232 1.00 88.00 290 THR A CA 1
ATOM 2323 C C . THR A 1 290 ? -6.425 1.725 24.122 1.00 88.00 290 THR A C 1
ATOM 2325 O O . THR A 1 290 ? -5.469 1.009 24.414 1.00 88.00 290 THR A O 1
ATOM 2328 N N . LEU A 1 291 ? -6.621 2.164 22.873 1.00 88.69 291 LEU A N 1
ATOM 2329 C CA . LEU A 1 291 ? -5.779 1.740 21.756 1.00 88.69 291 LEU A CA 1
ATOM 2330 C C . LEU A 1 291 ? -4.395 2.421 21.788 1.00 88.69 291 LEU A C 1
ATOM 2332 O O . LEU A 1 291 ? -4.228 3.650 21.777 1.00 88.69 291 LEU A O 1
ATOM 2336 N N . GLY A 1 292 ? -3.362 1.581 21.866 1.00 82.50 292 GLY A N 1
ATOM 2337 C CA . GLY A 1 292 ? -1.956 1.978 21.931 1.00 82.50 292 GLY A CA 1
ATOM 2338 C C . GLY A 1 292 ? -1.275 2.074 20.562 1.00 82.50 292 GLY A C 1
ATOM 2339 O O . GLY A 1 292 ? -1.813 1.661 19.544 1.00 82.50 292 GLY A O 1
ATOM 2340 N N . HIS A 1 293 ? -0.039 2.583 20.536 1.00 77.31 293 HIS A N 1
ATOM 2341 C CA . HIS A 1 293 ? 0.766 2.694 19.306 1.00 77.31 293 HIS A CA 1
ATOM 2342 C C . HIS A 1 293 ? 1.133 1.338 18.671 1.00 77.31 293 HIS A C 1
ATOM 2344 O O . HIS A 1 293 ? 1.380 1.269 17.472 1.00 77.31 293 HIS A O 1
ATOM 2350 N N . SER A 1 294 ? 1.172 0.273 19.475 1.00 82.81 294 SER A N 1
ATOM 2351 C CA . SER A 1 294 ? 1.403 -1.107 19.042 1.00 82.81 294 SER A CA 1
ATOM 2352 C C . SER A 1 294 ? 0.111 -1.851 18.690 1.00 82.81 294 SER A C 1
ATOM 2354 O O . SER A 1 294 ? 0.182 -3.016 18.311 1.00 82.81 294 SER A O 1
ATOM 2356 N N . SER A 1 295 ? -1.055 -1.208 18.834 1.00 91.25 295 SER A N 1
ATOM 2357 C CA . SER A 1 295 ? -2.345 -1.823 18.525 1.00 91.25 295 SER A CA 1
ATOM 2358 C C . SER A 1 295 ? -2.472 -2.037 17.022 1.00 91.25 295 SER A C 1
ATOM 2360 O O . SER A 1 295 ? -2.403 -1.089 16.232 1.00 91.25 295 SER A O 1
ATOM 2362 N N . ARG A 1 296 ? -2.686 -3.291 16.624 1.00 92.31 296 ARG A N 1
ATOM 2363 C CA . ARG A 1 296 ? -3.013 -3.624 15.235 1.00 92.31 296 ARG A CA 1
ATOM 2364 C C . ARG A 1 296 ? -4.427 -3.197 14.881 1.00 92.31 296 ARG A C 1
ATOM 2366 O O . ARG A 1 296 ? -4.677 -2.843 13.731 1.00 92.31 296 ARG A O 1
ATOM 2373 N N . CYS A 1 297 ? -5.318 -3.156 15.870 1.00 94.31 297 CYS A N 1
ATOM 2374 C CA . CYS A 1 297 ? -6.674 -2.665 15.687 1.00 94.31 297 CYS A CA 1
ATOM 2375 C C . CYS A 1 297 ? -6.655 -1.198 15.254 1.00 94.31 297 CYS A C 1
ATOM 2377 O O . CYS A 1 297 ? -7.208 -0.845 14.216 1.00 94.31 297 CYS A O 1
ATOM 2379 N N . LEU A 1 298 ? -5.891 -0.363 15.968 1.00 94.38 298 LEU A N 1
ATOM 2380 C CA . LEU A 1 298 ? -5.701 1.042 15.604 1.00 94.38 298 LEU A CA 1
ATOM 2381 C C . LEU A 1 298 ? -5.146 1.212 14.184 1.00 94.38 298 LEU A C 1
ATOM 2383 O O . LEU A 1 298 ? -5.573 2.104 13.455 1.00 94.38 298 LEU A O 1
ATOM 2387 N N . PHE A 1 299 ? -4.186 0.370 13.799 1.00 94.69 299 PHE A N 1
ATOM 2388 C CA . PHE A 1 299 ? -3.603 0.411 12.462 1.00 94.69 299 PHE A CA 1
ATOM 2389 C C . PHE A 1 299 ? -4.605 -0.005 11.374 1.00 94.69 299 PHE A C 1
ATOM 2391 O O . PHE A 1 299 ? -4.683 0.653 10.343 1.00 94.69 299 PHE A O 1
ATOM 2398 N N . THR A 1 300 ? -5.426 -1.024 11.628 1.00 94.06 300 THR A N 1
ATOM 2399 C CA . THR A 1 300 ? -6.486 -1.469 10.705 1.00 94.06 300 THR A CA 1
ATOM 2400 C C . THR A 1 300 ? -7.526 -0.371 10.488 1.00 94.06 300 THR A C 1
ATOM 2402 O O . THR A 1 300 ? -7.888 -0.074 9.352 1.00 94.06 300 THR A O 1
ATOM 2405 N N . LEU A 1 301 ? -7.943 0.308 11.562 1.00 94.88 301 LEU A N 1
ATOM 2406 C CA . LEU A 1 301 ? -8.833 1.470 11.466 1.00 94.88 301 LEU A CA 1
ATOM 2407 C C . LEU A 1 301 ? -8.206 2.613 10.664 1.00 94.88 301 LEU A C 1
ATOM 2409 O O . LEU A 1 301 ? -8.907 3.294 9.921 1.00 94.88 301 LEU A O 1
ATOM 2413 N N . LEU A 1 302 ? -6.893 2.825 10.794 1.00 94.50 302 LEU A N 1
ATOM 2414 C CA . LEU A 1 302 ? -6.180 3.824 10.002 1.00 94.50 302 LEU A CA 1
ATOM 2415 C C . LEU A 1 302 ? -6.173 3.472 8.511 1.00 94.50 302 LEU A C 1
ATOM 2417 O O . LEU A 1 302 ? -6.429 4.351 7.692 1.00 94.50 302 LEU A O 1
ATOM 2421 N N . LEU A 1 303 ? -5.908 2.214 8.152 1.00 92.81 303 LEU A N 1
ATOM 2422 C CA . LEU A 1 303 ? -5.970 1.775 6.755 1.00 92.81 303 LEU A CA 1
ATOM 2423 C C . LEU A 1 303 ? -7.375 1.960 6.177 1.00 92.81 303 LEU A C 1
ATOM 2425 O O . LEU A 1 303 ? -7.517 2.468 5.062 1.00 92.81 303 LEU A O 1
ATOM 2429 N N . TYR A 1 304 ? -8.408 1.634 6.958 1.00 94.19 304 TYR A N 1
ATOM 2430 C CA . TYR A 1 304 ? -9.789 1.823 6.531 1.00 94.19 304 TYR A CA 1
ATOM 2431 C C . TYR A 1 304 ? -10.128 3.306 6.365 1.00 94.19 304 TYR A C 1
ATOM 2433 O O . TYR A 1 304 ? -10.711 3.696 5.359 1.00 94.19 304 TYR A O 1
ATOM 2441 N N . TYR A 1 305 ? -9.698 4.151 7.302 1.00 93.88 305 TYR A N 1
ATOM 2442 C CA . TYR A 1 305 ? -9.888 5.596 7.221 1.00 93.88 305 TYR A CA 1
ATOM 2443 C C . TYR A 1 305 ? -9.215 6.220 5.990 1.00 93.88 305 TYR A C 1
ATOM 2445 O O . TYR A 1 305 ? -9.814 7.065 5.331 1.00 93.88 305 TYR A O 1
ATOM 2453 N N . LEU A 1 306 ? -7.982 5.813 5.672 1.00 88.56 306 LEU A N 1
ATOM 2454 C CA . LEU A 1 306 ? -7.222 6.393 4.562 1.00 88.56 306 LEU A CA 1
ATOM 2455 C C . LEU A 1 306 ? -7.639 5.841 3.194 1.00 88.56 306 LEU A C 1
ATOM 2457 O O . LEU A 1 306 ? -7.630 6.581 2.213 1.00 88.56 306 LEU A O 1
ATOM 2461 N N . TYR A 1 307 ? -7.971 4.550 3.115 1.00 88.69 307 TYR A N 1
ATOM 2462 C CA . TYR A 1 307 ? -8.082 3.837 1.838 1.00 88.69 307 TYR A CA 1
ATOM 2463 C C . TYR A 1 307 ? -9.375 3.034 1.669 1.00 88.69 307 TYR A C 1
ATOM 2465 O O . TYR A 1 307 ? -9.564 2.418 0.621 1.00 88.69 307 TYR A O 1
ATOM 2473 N N . GLY A 1 308 ? -10.251 2.985 2.677 1.00 88.56 308 GLY A N 1
ATOM 2474 C CA . GLY A 1 308 ? -11.448 2.134 2.668 1.00 88.56 308 GLY A CA 1
ATOM 2475 C C . GLY A 1 308 ? -11.132 0.633 2.653 1.00 88.56 308 GLY A C 1
ATOM 2476 O O . GLY A 1 308 ? -11.961 -0.173 2.234 1.00 88.56 308 GLY A O 1
ATOM 2477 N N . GLN A 1 309 ? -9.917 0.255 3.062 1.00 85.06 309 GLN A N 1
ATOM 2478 C CA . GLN A 1 309 ? -9.404 -1.115 3.039 1.00 85.06 309 GLN A CA 1
ATOM 2479 C C . GLN A 1 309 ? -8.888 -1.516 4.416 1.00 85.06 309 GLN A C 1
ATOM 2481 O O . GLN A 1 309 ? -8.336 -0.698 5.141 1.00 85.06 309 GLN A O 1
ATOM 2486 N N . VAL A 1 310 ? -9.040 -2.790 4.761 1.00 86.12 310 VAL A N 1
ATOM 2487 C CA . VAL A 1 310 ? -8.695 -3.342 6.087 1.00 86.12 310 VAL A CA 1
ATOM 2488 C C . VAL A 1 310 ? -7.505 -4.302 6.044 1.00 86.12 310 VAL A C 1
ATOM 2490 O O . VAL A 1 310 ? -7.114 -4.853 7.068 1.00 86.12 310 VAL A O 1
ATOM 2493 N N . ARG A 1 311 ? -6.933 -4.518 4.857 1.00 84.50 311 ARG A N 1
ATOM 2494 C CA . ARG A 1 311 ? -5.845 -5.471 4.627 1.00 84.50 311 ARG A CA 1
ATOM 2495 C C . ARG A 1 311 ? -4.480 -4.810 4.722 1.00 84.50 311 ARG A C 1
ATOM 2497 O O . ARG A 1 311 ? -4.307 -3.669 4.297 1.00 84.50 311 ARG A O 1
ATOM 2504 N N . ASP A 1 312 ? -3.515 -5.575 5.223 1.00 86.12 312 ASP A N 1
ATOM 2505 C CA . ASP A 1 312 ? -2.110 -5.179 5.281 1.00 86.12 312 ASP A CA 1
ATOM 2506 C C . ASP A 1 312 ? -1.560 -4.852 3.881 1.00 86.12 312 ASP A C 1
ATOM 2508 O O . ASP A 1 312 ? -1.940 -5.464 2.880 1.00 86.12 312 ASP A O 1
ATOM 2512 N N . LEU A 1 313 ? -0.626 -3.901 3.812 1.00 88.12 313 LEU A N 1
ATOM 2513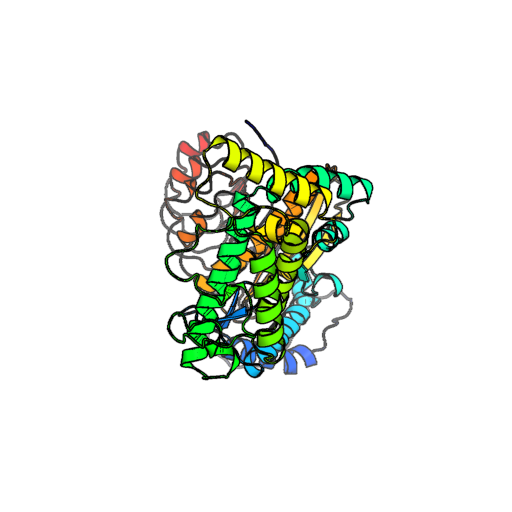 C CA . LEU A 1 313 ? 0.009 -3.508 2.551 1.00 88.12 313 LEU A CA 1
ATOM 2514 C C . LEU A 1 313 ? 1.276 -4.339 2.332 1.00 88.12 313 LEU A C 1
ATOM 2516 O O . LEU A 1 313 ? 2.122 -4.426 3.221 1.00 88.12 313 LEU A O 1
ATOM 2520 N N . GLU A 1 314 ? 1.437 -4.925 1.150 1.00 88.44 314 GLU A N 1
ATOM 2521 C CA . GLU A 1 314 ? 2.601 -5.746 0.805 1.00 88.44 314 GLU A CA 1
ATOM 2522 C C . GLU A 1 314 ? 3.528 -4.979 -0.143 1.00 88.44 314 GLU A C 1
ATOM 2524 O O . GLU A 1 314 ? 3.111 -4.503 -1.199 1.00 88.44 314 GLU A O 1
ATOM 2529 N N . VAL A 1 315 ? 4.811 -4.909 0.199 1.00 89.12 315 VAL A N 1
ATOM 2530 C CA . VAL A 1 315 ? 5.870 -4.323 -0.627 1.00 89.12 315 VAL A CA 1
ATOM 2531 C C . VAL A 1 315 ? 6.948 -5.383 -0.838 1.00 89.12 315 VAL A C 1
ATOM 2533 O O . VAL A 1 315 ? 7.397 -6.005 0.120 1.00 89.12 315 VAL A O 1
ATOM 2536 N N . ASP A 1 316 ? 7.376 -5.605 -2.080 1.00 88.19 316 ASP A N 1
ATOM 2537 C CA . ASP A 1 316 ? 8.349 -6.659 -2.405 1.00 88.19 316 ASP A CA 1
ATOM 2538 C C . ASP A 1 316 ? 9.800 -6.209 -2.214 1.00 88.19 316 ASP A C 1
ATOM 2540 O O . ASP A 1 316 ? 10.688 -7.036 -2.010 1.00 88.19 316 ASP A O 1
ATOM 2544 N N . LEU A 1 317 ? 10.042 -4.902 -2.309 1.00 84.81 317 LEU A N 1
ATOM 2545 C CA . LEU A 1 317 ? 11.355 -4.284 -2.175 1.00 84.81 317 LEU A CA 1
ATOM 2546 C C . LEU A 1 317 ? 11.235 -3.034 -1.312 1.00 84.81 317 LEU A C 1
ATOM 2548 O O . LEU A 1 317 ? 10.533 -2.090 -1.672 1.00 84.81 317 LEU A O 1
ATOM 2552 N N . CYS A 1 318 ? 11.939 -3.005 -0.192 1.00 81.25 318 CYS A N 1
ATOM 2553 C CA . CYS A 1 318 ? 11.834 -1.942 0.803 1.00 81.25 318 CYS A CA 1
ATOM 2554 C C . CYS A 1 318 ? 13.099 -1.101 0.764 1.00 81.25 318 CYS A C 1
ATOM 2556 O O . CYS A 1 318 ? 13.971 -1.206 1.626 1.00 81.25 318 CYS A O 1
ATOM 2558 N N . GLY A 1 319 ? 13.218 -0.318 -0.302 1.00 68.75 319 GLY A N 1
ATOM 2559 C CA . GLY A 1 319 ? 14.333 0.583 -0.524 1.00 68.75 319 GLY A CA 1
ATOM 2560 C C . GLY A 1 319 ? 14.487 1.516 0.672 1.00 68.75 319 GLY A C 1
ATOM 2561 O O . GLY A 1 319 ? 13.518 2.057 1.205 1.00 68.75 319 GLY A O 1
ATOM 2562 N N . ALA A 1 320 ? 15.718 1.622 1.163 1.00 65.88 320 ALA A N 1
ATOM 2563 C CA . ALA A 1 320 ? 16.011 2.337 2.394 1.00 65.88 320 ALA A CA 1
ATOM 2564 C C . ALA A 1 320 ? 15.757 3.844 2.250 1.00 65.88 320 ALA A C 1
ATOM 2566 O O . ALA A 1 320 ? 15.497 4.360 1.166 1.00 65.88 320 ALA A O 1
ATOM 2567 N N . MET A 1 321 ? 15.871 4.554 3.373 1.00 65.44 321 MET A N 1
ATOM 2568 C CA . MET A 1 321 ? 15.961 6.008 3.364 1.00 65.44 321 MET A CA 1
ATOM 2569 C C . MET A 1 321 ? 17.368 6.442 2.941 1.00 65.44 321 MET A C 1
ATOM 2571 O O . MET A 1 321 ? 18.337 6.158 3.649 1.00 65.44 321 MET A O 1
ATOM 2575 N N . TYR A 1 322 ? 17.479 7.156 1.824 1.00 66.50 322 TYR A N 1
ATOM 2576 C CA . TYR A 1 322 ? 18.737 7.766 1.381 1.00 66.50 322 TYR A CA 1
ATOM 2577 C C . TYR A 1 322 ? 18.752 9.239 1.778 1.00 66.50 322 TYR A C 1
ATOM 2579 O O . TYR A 1 322 ? 17.834 9.985 1.442 1.00 66.50 322 TYR A O 1
ATOM 2587 N N . GLY A 1 323 ? 19.783 9.653 2.516 1.00 58.19 323 GLY A N 1
ATOM 2588 C CA . GLY A 1 323 ? 20.056 11.065 2.765 1.00 58.19 323 GLY A CA 1
ATOM 2589 C C . GLY A 1 323 ? 20.993 11.585 1.687 1.00 58.19 323 GLY A C 1
ATOM 2590 O O . GLY A 1 323 ? 22.134 11.132 1.612 1.00 58.19 323 GLY A O 1
ATOM 2591 N N . ASN A 1 324 ? 20.533 12.522 0.861 1.00 54.09 324 ASN A N 1
ATOM 2592 C CA . ASN A 1 324 ? 21.409 13.168 -0.109 1.00 54.09 324 ASN A CA 1
ATOM 2593 C C . ASN A 1 324 ? 22.079 14.360 0.590 1.00 54.09 324 ASN A C 1
ATOM 2595 O O . ASN A 1 324 ? 21.411 15.331 0.917 1.00 54.09 324 ASN A O 1
ATOM 2599 N N . GLY A 1 325 ? 23.379 14.285 0.890 1.00 49.72 325 GLY A N 1
ATOM 2600 C CA . GLY A 1 325 ? 24.074 15.186 1.832 1.00 49.72 325 GLY A CA 1
ATOM 2601 C C . GLY A 1 325 ? 24.107 16.689 1.498 1.00 49.72 325 GLY A C 1
ATOM 2602 O O . GLY A 1 325 ? 24.741 17.447 2.225 1.00 49.72 325 GLY A O 1
ATOM 2603 N N . ILE A 1 326 ? 23.453 17.132 0.424 1.00 51.75 326 ILE A N 1
ATOM 2604 C CA . ILE A 1 326 ? 23.485 18.514 -0.080 1.00 51.75 326 ILE A CA 1
ATOM 2605 C C . ILE A 1 326 ? 22.147 19.238 0.154 1.00 51.75 326 ILE A C 1
ATOM 2607 O O . ILE A 1 326 ? 22.116 20.460 0.270 1.00 51.75 326 ILE A O 1
ATOM 2611 N N . GLU A 1 327 ? 21.044 18.508 0.331 1.00 54.06 327 GLU A N 1
ATOM 2612 C CA . GLU A 1 327 ? 19.739 19.077 0.663 1.00 54.06 327 GLU A CA 1
ATOM 2613 C C . GLU A 1 327 ? 19.070 18.183 1.704 1.00 54.06 327 GLU A C 1
ATOM 2615 O O . GLU A 1 327 ? 19.242 16.975 1.675 1.00 54.06 327 GLU A O 1
ATOM 2620 N N . ASN A 1 328 ? 18.297 18.742 2.633 1.00 62.34 328 ASN A N 1
ATOM 2621 C CA . ASN A 1 328 ? 17.590 18.009 3.693 1.00 62.34 328 ASN A CA 1
ATOM 2622 C C . ASN A 1 328 ? 16.424 17.145 3.129 1.00 62.34 328 ASN A C 1
ATOM 2624 O O . ASN A 1 328 ? 15.278 17.257 3.574 1.00 62.34 328 ASN A O 1
ATOM 2628 N N . ARG A 1 329 ? 16.699 16.368 2.074 1.00 64.44 329 ARG A N 1
ATOM 2629 C CA . ARG A 1 329 ? 15.814 15.480 1.329 1.00 64.44 329 ARG A CA 1
ATOM 2630 C C . ARG A 1 329 ? 16.141 14.044 1.703 1.00 64.44 329 ARG A C 1
ATOM 2632 O O . ARG A 1 329 ? 17.295 13.619 1.636 1.00 64.44 329 ARG A O 1
ATOM 2639 N N . LEU A 1 330 ? 15.106 13.321 2.101 1.00 75.19 330 LEU A N 1
ATOM 2640 C CA . LEU A 1 330 ? 15.168 11.896 2.380 1.00 75.19 330 LEU A CA 1
ATOM 2641 C C . LEU A 1 330 ? 14.326 11.186 1.336 1.00 75.19 330 LEU A C 1
ATOM 2643 O O . LEU A 1 330 ? 13.162 11.534 1.162 1.00 75.19 330 LEU A O 1
ATOM 2647 N N . THR A 1 331 ? 14.904 10.200 0.664 1.00 73.31 331 THR A N 1
ATOM 2648 C CA . THR A 1 331 ? 14.199 9.430 -0.364 1.00 73.31 331 THR A CA 1
ATOM 2649 C C . THR A 1 331 ? 13.821 8.068 0.189 1.00 73.31 331 THR A C 1
ATOM 2651 O O . THR A 1 331 ? 14.696 7.342 0.649 1.00 73.31 331 THR A O 1
ATOM 2654 N N . LEU A 1 332 ? 12.532 7.730 0.152 1.00 80.19 332 LEU A N 1
ATOM 2655 C CA . LEU A 1 332 ? 11.987 6.421 0.499 1.00 80.19 332 LEU A CA 1
ATOM 2656 C C . LEU A 1 332 ? 11.605 5.689 -0.784 1.00 80.19 332 LEU A C 1
ATOM 2658 O O . LEU A 1 332 ? 10.696 6.121 -1.493 1.00 80.19 332 LEU A O 1
ATOM 2662 N N . CYS A 1 333 ? 12.266 4.569 -1.060 1.00 76.88 333 CYS A N 1
ATOM 2663 C CA . CYS A 1 333 ? 12.009 3.782 -2.260 1.00 76.88 333 CYS A CA 1
ATOM 2664 C C . CYS A 1 333 ? 11.237 2.508 -1.900 1.00 76.88 333 CYS A C 1
ATOM 2666 O O . CYS A 1 333 ? 11.565 1.812 -0.948 1.00 76.88 333 CYS A O 1
ATOM 2668 N N . MET A 1 334 ? 10.219 2.157 -2.672 1.00 83.44 334 MET A N 1
ATOM 2669 C CA . MET A 1 334 ? 9.471 0.913 -2.523 1.00 83.44 334 MET A CA 1
ATOM 2670 C C . MET A 1 334 ? 9.254 0.280 -3.882 1.00 83.44 334 MET A C 1
ATOM 2672 O O . MET A 1 334 ? 9.079 0.979 -4.879 1.00 83.44 334 MET A O 1
ATOM 2676 N N . GLY A 1 335 ? 9.260 -1.046 -3.935 1.00 80.25 335 GLY A N 1
ATOM 2677 C CA . GLY A 1 335 ? 9.060 -1.762 -5.180 1.00 80.25 335 GLY A CA 1
ATOM 2678 C C . GLY A 1 335 ? 8.092 -2.925 -5.076 1.00 80.25 335 GLY A C 1
ATOM 2679 O O . GLY A 1 335 ? 7.964 -3.567 -4.033 1.00 80.25 335 GLY A O 1
ATOM 2680 N N . ARG A 1 336 ? 7.410 -3.182 -6.190 1.00 84.12 336 ARG A N 1
ATOM 2681 C CA . ARG A 1 336 ? 6.527 -4.330 -6.400 1.00 84.12 336 ARG A CA 1
ATOM 2682 C C . ARG A 1 336 ? 7.021 -5.146 -7.578 1.00 84.12 336 ARG A C 1
ATOM 2684 O O . ARG A 1 336 ? 7.446 -4.601 -8.596 1.00 84.12 336 ARG A O 1
ATOM 2691 N N . VAL A 1 337 ? 6.954 -6.457 -7.423 1.00 80.94 337 VAL A N 1
ATOM 2692 C CA . VAL A 1 337 ? 7.340 -7.439 -8.423 1.00 80.94 337 VAL A CA 1
ATOM 2693 C C . VAL A 1 337 ? 6.071 -8.050 -8.999 1.00 80.94 337 VAL A C 1
ATOM 2695 O O . VAL A 1 337 ? 5.270 -8.649 -8.285 1.00 80.94 337 VAL A O 1
ATOM 2698 N N . LEU A 1 338 ? 5.911 -7.903 -10.306 1.00 76.44 338 LEU A N 1
ATOM 2699 C CA . LEU A 1 338 ? 4.767 -8.358 -11.077 1.00 76.44 338 LEU A CA 1
ATOM 2700 C C . LEU A 1 338 ? 5.190 -9.518 -11.987 1.00 76.44 338 LEU A C 1
ATOM 2702 O O . LEU A 1 338 ? 6.285 -9.544 -12.559 1.00 76.44 338 LEU A O 1
ATOM 2706 N N . THR A 1 339 ? 4.320 -10.515 -12.105 1.00 75.56 339 THR A N 1
ATOM 2707 C CA . THR A 1 339 ? 4.552 -11.716 -12.925 1.00 75.56 339 THR A CA 1
ATOM 2708 C C . THR A 1 339 ? 4.250 -11.476 -14.403 1.00 75.56 339 THR A C 1
ATOM 2710 O O . THR A 1 339 ? 4.860 -12.121 -15.255 1.00 75.56 339 THR A O 1
ATOM 2713 N N . SER A 1 340 ? 3.384 -10.506 -14.708 1.00 69.19 340 SER A N 1
ATOM 2714 C CA . SER A 1 340 ? 2.997 -10.103 -16.059 1.00 69.19 340 SER A CA 1
ATOM 2715 C C . SER A 1 340 ? 2.853 -8.582 -16.174 1.00 69.19 340 SER A C 1
ATOM 2717 O O . SER A 1 340 ? 2.720 -7.883 -15.170 1.00 69.19 340 SER A O 1
ATOM 2719 N N . ASN A 1 341 ? 2.902 -8.074 -17.406 1.00 63.72 341 ASN A N 1
ATOM 2720 C CA . ASN A 1 341 ? 2.657 -6.673 -17.757 1.00 63.72 341 ASN A CA 1
ATOM 2721 C C . ASN A 1 341 ? 1.196 -6.402 -18.159 1.00 63.72 341 ASN A C 1
ATOM 2723 O O . ASN A 1 341 ? 0.901 -5.322 -18.665 1.00 63.72 341 ASN A O 1
ATOM 2727 N N . GLU A 1 342 ? 0.299 -7.364 -17.925 1.00 69.94 342 GLU A N 1
ATOM 2728 C CA . GLU A 1 342 ? -1.142 -7.183 -18.091 1.00 69.94 342 GLU A CA 1
ATOM 2729 C C . GLU A 1 342 ? -1.643 -5.975 -17.296 1.00 69.94 342 GLU A C 1
ATOM 2731 O O . GLU A 1 342 ? -1.290 -5.774 -16.129 1.00 69.94 342 GLU A O 1
ATOM 2736 N N . GLU A 1 343 ? -2.512 -5.188 -17.926 1.00 69.62 343 GLU A N 1
ATOM 2737 C CA . GLU A 1 343 ? -2.936 -3.880 -17.426 1.00 69.62 343 GLU A CA 1
ATOM 2738 C C . GLU A 1 343 ? -3.476 -3.959 -15.989 1.00 69.62 343 GLU A C 1
ATOM 2740 O O . GLU A 1 343 ? -3.068 -3.200 -15.110 1.00 69.62 343 GLU A O 1
ATOM 2745 N N . LYS A 1 344 ? -4.343 -4.943 -15.715 1.00 73.50 344 LYS A N 1
ATOM 2746 C CA . LYS A 1 344 ? -4.942 -5.167 -14.390 1.00 73.50 344 LYS A CA 1
ATOM 2747 C C . LYS A 1 344 ? -3.893 -5.387 -13.293 1.00 73.50 344 LYS A C 1
ATOM 2749 O O . LYS A 1 344 ? -4.051 -4.872 -12.186 1.00 73.50 344 LYS A O 1
ATOM 2754 N N . MET A 1 345 ? -2.822 -6.117 -13.601 1.00 75.25 345 MET A N 1
ATOM 2755 C CA . MET A 1 345 ? -1.755 -6.440 -12.649 1.00 75.25 345 MET A CA 1
ATOM 2756 C C . MET A 1 345 ? -0.846 -5.242 -12.399 1.00 75.25 345 MET A C 1
ATOM 2758 O O . MET A 1 345 ? -0.491 -4.950 -11.256 1.00 75.25 345 MET A O 1
ATOM 2762 N N . VAL A 1 346 ? -0.526 -4.493 -13.459 1.00 72.69 346 VAL A N 1
ATOM 2763 C CA . VAL A 1 346 ? 0.170 -3.206 -13.343 1.00 72.69 346 VAL A CA 1
ATOM 2764 C C . VAL A 1 346 ? -0.617 -2.283 -12.412 1.00 72.69 346 VAL A C 1
ATOM 2766 O O . VAL A 1 346 ? -0.052 -1.750 -11.458 1.00 72.69 346 VAL A O 1
ATOM 2769 N N . TRP A 1 347 ? -1.934 -2.169 -12.613 1.00 72.31 347 TRP A N 1
ATOM 2770 C CA . TRP A 1 347 ? -2.809 -1.344 -11.776 1.00 72.31 347 TRP A CA 1
ATOM 2771 C C . TRP A 1 347 ? -2.828 -1.749 -10.317 1.00 72.31 347 TRP A C 1
ATOM 2773 O O . TRP A 1 347 ? -2.748 -0.895 -9.432 1.00 72.31 347 TRP A O 1
ATOM 2783 N N . SER A 1 348 ? -2.952 -3.045 -10.065 1.00 78.00 348 SER A N 1
ATOM 2784 C CA . SER A 1 348 ? -2.884 -3.598 -8.721 1.00 78.00 348 SER A CA 1
ATOM 2785 C C . SER A 1 348 ? -1.560 -3.230 -8.040 1.00 78.00 348 SER A C 1
ATOM 2787 O O . SER A 1 348 ? -1.561 -2.706 -6.921 1.00 78.00 348 SER A O 1
ATOM 2789 N N . GLY A 1 349 ? -0.438 -3.394 -8.749 1.00 77.94 349 GLY A N 1
ATOM 2790 C CA . GLY A 1 349 ? 0.891 -3.010 -8.277 1.00 77.94 349 GLY A CA 1
ATOM 2791 C C . GLY A 1 349 ? 1.014 -1.519 -7.953 1.00 77.94 349 GLY A C 1
ATOM 2792 O O . GLY A 1 349 ? 1.478 -1.170 -6.866 1.00 77.94 349 GLY A O 1
ATOM 2793 N N . VAL A 1 350 ? 0.548 -0.640 -8.849 1.00 76.31 350 VAL A N 1
ATOM 2794 C CA . VAL A 1 350 ? 0.541 0.820 -8.630 1.00 76.31 350 VAL A CA 1
ATOM 2795 C C . VAL A 1 350 ? -0.285 1.182 -7.398 1.00 76.31 350 VAL A C 1
ATOM 2797 O O . VAL A 1 350 ? 0.209 1.885 -6.522 1.00 76.31 350 VAL A O 1
ATOM 2800 N N . LYS A 1 351 ? -1.516 0.669 -7.282 1.00 79.06 351 LYS A N 1
ATOM 2801 C CA . LYS A 1 351 ? -2.405 0.955 -6.141 1.00 79.06 351 LYS A CA 1
ATOM 2802 C C . LYS A 1 351 ? -1.824 0.484 -4.810 1.00 79.06 351 LYS A C 1
ATOM 2804 O O . LYS A 1 351 ? -2.088 1.086 -3.771 1.00 79.06 351 LYS A O 1
ATOM 2809 N N . GLN A 1 352 ? -1.074 -0.615 -4.801 1.00 83.56 352 GLN A N 1
ATOM 2810 C CA . GLN A 1 352 ? -0.397 -1.083 -3.592 1.00 83.56 352 GLN A CA 1
ATOM 2811 C C . GLN A 1 352 ? 0.767 -0.170 -3.204 1.00 83.56 352 GLN A C 1
ATOM 2813 O O . GLN A 1 352 ? 0.865 0.211 -2.037 1.00 83.56 352 GLN A O 1
ATOM 2818 N N . LEU A 1 353 ? 1.603 0.231 -4.167 1.00 80.69 353 LEU A N 1
ATOM 2819 C CA . LEU A 1 353 ? 2.698 1.171 -3.912 1.00 80.69 353 LEU A CA 1
ATOM 2820 C C . LEU A 1 353 ? 2.193 2.540 -3.466 1.00 80.69 353 LEU A C 1
ATOM 2822 O O . LEU A 1 353 ? 2.729 3.086 -2.509 1.00 80.69 353 LEU A O 1
ATOM 2826 N N . ASP A 1 354 ? 1.155 3.069 -4.111 1.00 78.94 354 ASP A N 1
ATOM 2827 C CA . ASP A 1 354 ? 0.557 4.359 -3.761 1.00 78.94 354 ASP A CA 1
ATOM 2828 C C . ASP A 1 354 ? 0.046 4.367 -2.313 1.00 78.94 354 ASP A C 1
ATOM 2830 O O . ASP A 1 354 ? 0.399 5.249 -1.530 1.00 78.94 354 ASP A O 1
ATOM 2834 N N . ARG A 1 355 ? -0.684 3.321 -1.904 1.00 86.44 355 ARG A N 1
ATOM 2835 C CA . ARG A 1 355 ? -1.126 3.161 -0.510 1.00 86.44 355 ARG A CA 1
ATOM 2836 C C . ARG A 1 355 ? 0.048 3.037 0.459 1.00 86.44 355 ARG A C 1
ATOM 2838 O O . ARG A 1 355 ? 0.042 3.673 1.510 1.00 86.44 355 ARG A O 1
ATOM 2845 N N . ALA A 1 356 ? 1.057 2.231 0.129 1.00 87.81 356 ALA A N 1
ATOM 2846 C CA . ALA A 1 356 ? 2.216 2.038 0.997 1.00 87.81 356 ALA A CA 1
ATOM 2847 C C . ALA A 1 356 ? 3.002 3.345 1.175 1.00 87.81 356 ALA A C 1
ATOM 2849 O O . ALA A 1 356 ? 3.209 3.796 2.298 1.00 87.81 356 ALA A O 1
ATOM 2850 N N . LEU A 1 357 ? 3.372 4.005 0.081 1.00 83.19 357 LEU A N 1
ATOM 2851 C CA . LEU A 1 357 ? 4.095 5.274 0.106 1.00 83.19 357 LEU A CA 1
ATOM 2852 C C . LEU A 1 357 ? 3.258 6.378 0.772 1.00 83.19 357 LEU A C 1
ATOM 2854 O O . LEU A 1 357 ? 3.762 7.101 1.636 1.00 83.19 357 LEU A O 1
ATOM 2858 N N . GLY A 1 358 ? 1.967 6.465 0.445 1.00 83.12 358 GLY A N 1
ATOM 2859 C CA . GLY A 1 358 ? 1.028 7.413 1.039 1.00 83.12 358 GLY A CA 1
ATOM 2860 C C . GLY A 1 358 ? 0.905 7.267 2.557 1.00 83.12 358 GLY A C 1
ATOM 2861 O O . GLY A 1 358 ? 0.883 8.270 3.268 1.00 83.12 358 GLY A O 1
ATOM 2862 N N . LEU A 1 359 ? 0.912 6.038 3.077 1.00 90.44 359 LEU A N 1
ATOM 2863 C CA . LEU A 1 359 ? 0.877 5.777 4.515 1.00 90.44 359 LEU A CA 1
ATOM 2864 C C . LEU A 1 359 ? 2.146 6.286 5.209 1.00 90.44 359 LEU A C 1
ATOM 2866 O O . LEU A 1 359 ? 2.073 6.914 6.266 1.00 90.44 359 LEU A O 1
ATOM 2870 N N . PHE A 1 360 ? 3.316 6.037 4.620 1.00 89.81 360 PHE A N 1
ATOM 2871 C CA . PHE A 1 360 ? 4.590 6.494 5.177 1.00 89.81 360 PHE A CA 1
ATOM 2872 C C . PHE A 1 360 ? 4.681 8.017 5.180 1.00 89.81 360 PHE A C 1
ATOM 2874 O O . PHE A 1 360 ? 5.061 8.618 6.184 1.00 89.81 360 PHE A O 1
ATOM 2881 N N . LYS A 1 361 ? 4.253 8.646 4.090 1.00 85.00 361 LYS A N 1
ATOM 2882 C CA . LYS A 1 361 ? 4.121 10.097 3.985 1.00 85.00 361 LYS A CA 1
ATOM 2883 C C . LYS A 1 361 ? 3.195 10.672 5.051 1.00 85.00 361 LYS A C 1
ATOM 2885 O O . LYS A 1 361 ? 3.574 11.604 5.755 1.00 85.00 361 LYS A O 1
ATOM 2890 N N . PHE A 1 362 ? 2.011 10.087 5.212 1.00 88.25 362 PHE A N 1
ATOM 2891 C CA . PHE A 1 362 ? 1.056 10.511 6.226 1.00 88.25 362 PHE A CA 1
ATOM 2892 C C . PHE A 1 362 ? 1.671 10.451 7.632 1.00 88.25 362 PHE A C 1
ATOM 2894 O O . PHE A 1 362 ? 1.563 11.406 8.403 1.00 88.25 362 PHE A O 1
ATOM 2901 N N . VAL A 1 363 ? 2.382 9.367 7.965 1.00 91.62 363 VAL A N 1
ATOM 2902 C CA . VAL A 1 363 ? 3.078 9.242 9.256 1.00 91.62 363 VAL A CA 1
ATOM 2903 C C . VAL A 1 363 ? 4.214 10.261 9.387 1.00 91.62 363 VAL A C 1
ATOM 2905 O O . VAL A 1 363 ? 4.343 10.866 10.449 1.00 91.62 363 VAL A O 1
ATOM 2908 N N . TRP A 1 364 ? 5.001 10.491 8.333 1.00 88.19 364 TRP A N 1
ATOM 2909 C CA . TRP A 1 364 ? 6.080 11.486 8.299 1.00 88.19 364 TRP A CA 1
ATOM 2910 C C . TRP A 1 364 ? 5.576 12.900 8.614 1.00 88.19 364 TRP A C 1
ATOM 2912 O O . TRP A 1 364 ? 6.111 13.577 9.496 1.00 88.19 364 TRP A O 1
ATOM 2922 N N . GLU A 1 365 ? 4.511 13.321 7.932 1.00 88.75 365 GLU A N 1
ATOM 2923 C CA . GLU A 1 365 ? 3.872 14.624 8.125 1.00 88.75 365 GLU A CA 1
ATOM 2924 C C . GLU A 1 365 ? 3.268 14.749 9.524 1.00 88.75 365 GLU A C 1
ATOM 2926 O O . GLU A 1 365 ? 3.521 15.723 10.235 1.00 88.75 365 GLU A O 1
ATOM 2931 N N . THR A 1 366 ? 2.522 13.731 9.961 1.00 90.69 366 THR A N 1
ATOM 2932 C CA . THR A 1 366 ? 1.864 13.734 11.276 1.00 90.69 366 THR A CA 1
ATOM 2933 C C . THR A 1 366 ? 2.885 13.722 12.421 1.00 90.69 366 THR A C 1
ATOM 2935 O O . THR A 1 366 ? 2.637 14.281 13.490 1.00 90.69 366 THR A O 1
ATOM 2938 N N . ALA A 1 367 ? 4.056 13.118 12.207 1.00 91.94 367 ALA A N 1
ATOM 2939 C CA . ALA A 1 367 ? 5.173 13.127 13.148 1.00 91.94 367 ALA A CA 1
ATOM 2940 C C . ALA A 1 367 ? 5.904 14.481 13.217 1.00 91.94 367 ALA A C 1
ATOM 2942 O O . ALA A 1 367 ? 6.778 14.648 14.072 1.00 91.94 367 ALA A O 1
ATOM 2943 N N . GLY A 1 368 ? 5.572 15.441 12.345 1.00 89.19 368 GLY A N 1
ATOM 2944 C CA . GLY A 1 368 ? 6.238 16.741 12.282 1.00 89.19 368 GLY A CA 1
ATOM 2945 C C . GLY A 1 368 ? 7.714 16.622 11.902 1.00 89.19 368 GLY A C 1
ATOM 2946 O O . GLY A 1 368 ? 8.551 17.370 12.413 1.00 89.19 368 GLY A O 1
ATOM 2947 N N . MET A 1 369 ? 8.053 15.636 11.068 1.00 87.12 369 MET A N 1
ATOM 2948 C CA . MET A 1 369 ? 9.424 15.422 10.615 1.00 87.12 369 MET A CA 1
ATOM 2949 C C . MET A 1 369 ? 9.910 16.622 9.788 1.00 87.12 369 MET A C 1
ATOM 2951 O O . MET A 1 369 ? 9.155 17.232 9.031 1.00 87.12 369 MET A O 1
ATOM 2955 N N . LYS A 1 370 ? 11.188 16.983 9.948 1.00 83.56 370 LYS A N 1
ATOM 2956 C CA . LYS A 1 370 ? 11.815 18.093 9.216 1.00 83.56 370 LYS A CA 1
ATOM 2957 C C . LYS A 1 370 ? 12.475 17.576 7.940 1.00 83.56 370 LYS A C 1
ATOM 2959 O O . LYS A 1 370 ? 13.137 16.546 7.979 1.00 83.56 370 LYS A O 1
ATOM 2964 N N . GLY A 1 371 ? 12.372 18.342 6.857 1.00 77.69 371 GLY A N 1
ATOM 2965 C CA . GLY A 1 371 ? 12.931 17.984 5.549 1.00 77.69 371 GLY A CA 1
ATOM 2966 C C . GLY A 1 371 ? 11.856 17.583 4.542 1.00 77.69 371 GLY A C 1
ATOM 2967 O O . GLY A 1 371 ? 10.671 17.525 4.875 1.00 77.69 371 GLY A O 1
ATOM 2968 N N . ASN A 1 372 ? 12.270 17.350 3.299 1.00 73.94 372 ASN A N 1
ATOM 2969 C CA . ASN A 1 372 ? 11.378 16.875 2.243 1.00 73.94 372 ASN A CA 1
ATOM 2970 C C . ASN A 1 372 ? 11.490 15.349 2.142 1.00 73.94 372 ASN A C 1
ATOM 2972 O O . ASN A 1 372 ? 12.593 14.841 1.941 1.00 73.94 372 ASN A O 1
ATOM 2976 N N . LEU A 1 373 ? 10.372 14.634 2.295 1.00 78.00 373 LEU A N 1
ATOM 2977 C CA . LEU A 1 373 ? 10.318 13.195 2.047 1.00 78.00 373 LEU A CA 1
ATOM 2978 C C . LEU A 1 373 ? 9.929 12.967 0.586 1.00 78.00 373 LEU A C 1
ATOM 2980 O O . LEU A 1 373 ? 8.802 13.244 0.174 1.00 78.00 373 LEU A O 1
ATOM 2984 N N . GLU A 1 374 ? 10.882 12.473 -0.185 1.00 73.06 374 GLU A N 1
ATOM 2985 C CA . GLU A 1 374 ? 10.699 12.050 -1.563 1.00 73.06 374 GLU A CA 1
ATOM 2986 C C . GLU A 1 374 ? 10.283 10.575 -1.584 1.00 73.06 374 GLU A C 1
ATOM 2988 O O . GLU A 1 374 ? 10.873 9.753 -0.883 1.00 73.06 374 GLU A O 1
ATOM 2993 N N . LEU A 1 375 ? 9.249 10.233 -2.350 1.00 73.06 375 LEU A N 1
ATOM 2994 C CA . LEU A 1 375 ? 8.683 8.883 -2.377 1.00 73.06 375 LEU A CA 1
ATOM 2995 C C . LEU A 1 375 ? 8.863 8.286 -3.759 1.00 73.06 375 LEU A C 1
ATOM 2997 O O . LEU A 1 375 ? 8.307 8.836 -4.700 1.00 73.06 375 LEU A O 1
ATOM 3001 N N . GLN A 1 376 ? 9.546 7.147 -3.863 1.00 70.12 376 GLN A N 1
ATOM 3002 C CA . GLN A 1 376 ? 9.798 6.474 -5.134 1.00 70.12 376 GLN A CA 1
ATOM 3003 C C . GLN A 1 376 ? 9.173 5.084 -5.193 1.00 70.12 376 GLN A C 1
ATOM 3005 O O . GLN A 1 376 ? 9.516 4.195 -4.419 1.00 70.12 376 GLN A O 1
ATOM 3010 N N . GLY A 1 377 ? 8.246 4.894 -6.133 1.00 70.69 377 GLY A N 1
ATOM 3011 C CA . GLY A 1 377 ? 7.620 3.607 -6.436 1.00 70.69 377 GLY A CA 1
ATOM 3012 C C . GLY A 1 377 ? 8.238 2.961 -7.675 1.00 70.69 377 GLY A C 1
ATOM 3013 O O . GLY A 1 377 ? 8.357 3.614 -8.711 1.00 70.69 377 GLY A O 1
ATOM 3014 N N . HIS A 1 378 ? 8.597 1.678 -7.587 1.00 73.56 378 HIS A N 1
ATOM 3015 C CA . HIS A 1 378 ? 9.229 0.927 -8.675 1.00 73.56 378 HIS A CA 1
ATOM 3016 C C . HIS A 1 378 ? 8.477 -0.374 -8.980 1.00 73.56 378 HIS A C 1
ATOM 3018 O O . HIS A 1 378 ? 8.283 -1.214 -8.102 1.00 73.56 378 HIS A O 1
ATOM 3024 N N . LEU A 1 379 ? 8.084 -0.577 -10.235 1.00 72.06 379 LEU A N 1
ATOM 3025 C CA . LEU A 1 379 ? 7.487 -1.832 -10.699 1.00 72.06 379 LEU A CA 1
ATOM 3026 C C . LEU A 1 379 ? 8.522 -2.666 -11.455 1.00 72.06 379 LEU A C 1
ATOM 3028 O O . LEU A 1 379 ? 9.265 -2.134 -12.277 1.00 72.06 379 LEU A O 1
ATOM 3032 N N . TRP A 1 380 ? 8.543 -3.973 -11.198 1.00 70.38 380 TRP A N 1
ATOM 3033 C CA . TRP A 1 380 ? 9.473 -4.922 -11.814 1.00 70.38 380 TRP A CA 1
ATOM 3034 C C . TRP A 1 380 ? 8.715 -6.066 -12.482 1.00 70.38 380 TRP A C 1
ATOM 3036 O O . TRP A 1 380 ? 7.869 -6.679 -11.841 1.00 70.38 380 TRP A O 1
ATOM 3046 N N . PHE A 1 381 ? 9.052 -6.401 -13.731 1.00 67.44 381 PHE A N 1
ATOM 3047 C CA . PHE A 1 381 ? 8.380 -7.443 -14.520 1.00 67.44 381 PHE A CA 1
ATOM 3048 C C . PHE A 1 381 ? 9.373 -8.502 -14.995 1.00 67.44 381 PHE A C 1
ATOM 3050 O O . PHE A 1 381 ? 10.475 -8.172 -15.431 1.00 67.44 381 PHE A O 1
ATOM 3057 N N . SER A 1 382 ? 8.989 -9.781 -14.972 1.00 48.50 382 SER A N 1
ATOM 3058 C CA . SER A 1 382 ? 9.928 -10.854 -15.333 1.00 48.50 382 SER A CA 1
ATOM 3059 C C . SER A 1 382 ? 10.003 -11.209 -16.814 1.00 48.50 382 SER A C 1
ATOM 3061 O O . SER A 1 382 ? 11.059 -11.665 -17.245 1.00 48.50 382 SER A O 1
ATOM 3063 N N . LEU A 1 383 ? 8.941 -11.021 -17.604 1.00 42.16 383 LEU A N 1
ATOM 3064 C CA . LEU A 1 383 ? 8.953 -11.344 -19.045 1.00 42.16 383 LEU A CA 1
ATOM 3065 C C . LEU A 1 383 ? 9.850 -10.403 -19.868 1.00 42.16 383 LEU A C 1
ATOM 3067 O O . LEU A 1 383 ? 10.040 -10.608 -21.062 1.00 42.16 383 LEU A O 1
ATOM 3071 N N . GLN A 1 384 ? 10.408 -9.374 -19.233 1.00 43.00 384 GLN A N 1
ATOM 3072 C CA . GLN A 1 384 ? 11.183 -8.325 -19.881 1.00 43.00 384 GLN A CA 1
ATOM 3073 C C . GLN A 1 384 ? 12.525 -8.050 -19.199 1.00 43.00 384 GLN A C 1
ATOM 3075 O O . GLN A 1 384 ? 13.161 -7.043 -19.486 1.00 43.00 384 GLN A O 1
ATOM 3080 N N . LEU A 1 385 ? 13.049 -8.980 -18.400 1.00 41.34 385 LEU A N 1
ATOM 3081 C CA . LEU A 1 385 ? 14.447 -8.881 -17.958 1.00 41.34 385 LEU A CA 1
ATOM 3082 C C . LEU A 1 385 ? 15.431 -8.979 -19.147 1.00 41.34 385 LEU A C 1
ATOM 3084 O O . LEU A 1 385 ? 16.587 -8.593 -19.013 1.00 41.34 385 LEU A O 1
ATOM 3088 N N . GLU A 1 386 ? 14.941 -9.393 -20.325 1.00 35.78 386 GLU A N 1
ATOM 3089 C CA . GLU A 1 386 ? 15.617 -9.275 -21.625 1.00 35.78 386 GLU A CA 1
ATOM 3090 C C . GLU A 1 386 ? 15.292 -7.963 -22.388 1.00 35.78 386 GLU A C 1
ATOM 3092 O O . GLU A 1 386 ? 16.069 -7.569 -23.257 1.00 35.78 386 GLU A O 1
ATOM 3097 N N . ARG A 1 387 ? 14.166 -7.270 -22.108 1.00 39.47 387 ARG A N 1
ATOM 3098 C CA . ARG A 1 387 ? 13.634 -6.120 -22.891 1.00 39.47 387 ARG A CA 1
ATOM 3099 C C . ARG A 1 387 ? 12.689 -5.155 -22.120 1.00 39.47 387 ARG A C 1
ATOM 3101 O O . ARG A 1 387 ? 11.614 -4.867 -22.628 1.00 39.47 387 ARG A O 1
ATOM 3108 N N . ASN A 1 388 ? 13.038 -4.683 -20.915 1.00 37.16 388 ASN A N 1
ATOM 3109 C CA . ASN A 1 388 ? 12.216 -3.814 -20.027 1.00 37.16 388 ASN A CA 1
ATOM 3110 C C . ASN A 1 388 ? 11.485 -2.666 -20.755 1.00 37.16 388 ASN A C 1
ATOM 3112 O O . ASN A 1 388 ? 12.059 -1.588 -20.879 1.00 37.16 388 ASN A O 1
ATOM 3116 N N . LEU A 1 389 ? 10.256 -2.881 -21.237 1.00 48.34 389 LEU A N 1
ATOM 3117 C CA . LEU A 1 389 ? 9.521 -1.923 -22.060 1.00 48.34 389 LEU A CA 1
ATOM 3118 C C . LEU A 1 389 ? 7.996 -2.186 -21.993 1.00 48.34 389 LEU A C 1
ATOM 3120 O O . LEU A 1 389 ? 7.474 -3.046 -22.708 1.00 48.34 389 LEU A O 1
ATOM 3124 N N . LEU A 1 390 ? 7.255 -1.439 -21.166 1.00 47.88 390 LEU A N 1
ATOM 3125 C CA . LEU A 1 390 ? 5.777 -1.451 -21.138 1.00 47.88 390 LEU A CA 1
ATOM 3126 C C . LEU A 1 390 ? 5.225 -1.105 -22.528 1.00 47.88 390 LEU A C 1
ATOM 3128 O O . LEU A 1 390 ? 5.716 -0.175 -23.139 1.00 47.88 390 LEU A O 1
ATOM 3132 N N . HIS A 1 391 ? 4.227 -1.813 -23.051 1.00 54.50 391 HIS A N 1
ATOM 3133 C CA . HIS A 1 391 ? 3.678 -1.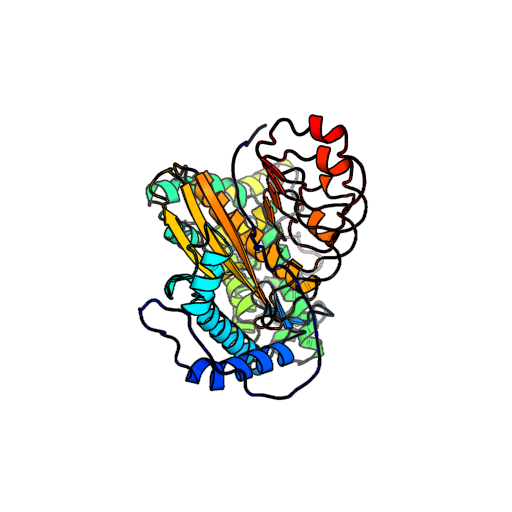560 -24.394 1.00 54.50 391 HIS A CA 1
ATOM 3134 C C . HIS A 1 391 ? 2.155 -1.412 -24.342 1.00 54.50 391 HIS A C 1
ATOM 3136 O O . HIS A 1 391 ? 1.544 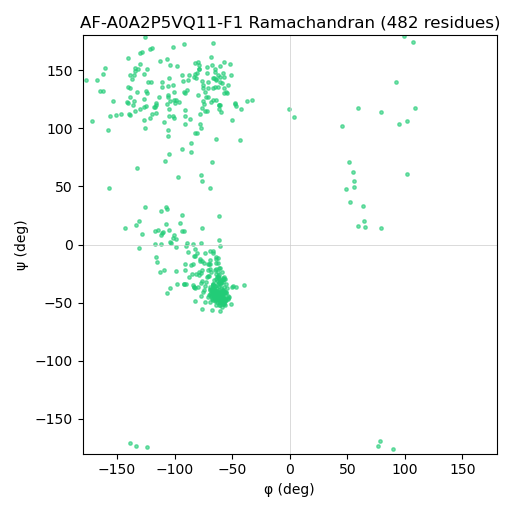-1.763 -23.336 1.00 54.50 391 HIS A O 1
ATOM 3142 N N . GLY A 1 392 ? 1.547 -0.888 -25.409 1.00 63.75 392 GLY A N 1
ATOM 3143 C CA . GLY A 1 392 ? 0.115 -0.557 -25.430 1.00 63.75 392 GLY A CA 1
ATOM 3144 C C . GLY A 1 392 ? -0.174 0.870 -24.953 1.00 63.75 392 GLY A C 1
ATOM 3145 O O . GLY A 1 392 ? 0.747 1.649 -24.728 1.00 63.75 392 GLY A O 1
ATOM 3146 N N . SER A 1 393 ? -1.446 1.255 -24.856 1.00 74.62 393 SER A N 1
ATOM 3147 C CA . SER A 1 393 ? -1.829 2.633 -24.517 1.00 74.62 393 SER A CA 1
ATOM 3148 C C . SER A 1 393 ? -1.731 2.956 -23.034 1.00 74.62 393 SER A C 1
ATOM 3150 O O . SER A 1 393 ? -1.902 2.080 -22.190 1.00 74.62 393 SER A O 1
ATOM 3152 N N . ILE A 1 394 ? -1.538 4.239 -22.713 1.00 72.94 394 ILE A N 1
ATOM 3153 C CA . ILE A 1 394 ? -1.714 4.735 -21.344 1.00 72.94 394 ILE A CA 1
ATOM 3154 C C . ILE A 1 394 ? -3.171 4.475 -20.933 1.00 72.94 394 ILE A C 1
ATOM 3156 O O . ILE A 1 394 ? -4.076 4.999 -21.589 1.00 72.94 394 ILE A O 1
ATOM 3160 N N . PRO A 1 395 ? -3.433 3.694 -19.876 1.00 63.44 395 PRO A N 1
ATOM 3161 C CA . PRO A 1 395 ? -4.803 3.340 -19.551 1.00 63.44 395 PRO A CA 1
ATOM 3162 C C . PRO A 1 395 ? -5.548 4.503 -18.895 1.00 63.44 395 PRO A C 1
ATOM 3164 O O . PRO A 1 395 ? -5.001 5.196 -18.038 1.00 63.44 395 PRO A O 1
ATOM 3167 N N . SER A 1 396 ? -6.823 4.695 -19.238 1.00 63.22 396 SER A N 1
ATOM 3168 C CA . SER A 1 396 ? -7.673 5.742 -18.642 1.00 63.22 396 SER A CA 1
ATOM 3169 C C . SER A 1 396 ? -7.929 5.527 -17.145 1.00 63.22 396 SER A C 1
ATOM 3171 O O . SER A 1 396 ? -8.184 6.465 -16.393 1.00 63.22 396 SER A O 1
ATOM 3173 N N . SER A 1 397 ? -7.791 4.294 -16.668 1.00 55.16 397 SER A N 1
ATOM 3174 C CA . SER A 1 397 ? -7.820 3.931 -15.250 1.00 55.16 397 SER A CA 1
ATOM 3175 C C . SER A 1 397 ? -6.685 4.579 -14.437 1.00 55.16 397 SER A C 1
ATOM 3177 O O . SER A 1 397 ? -6.897 4.841 -13.252 1.00 55.16 397 SER A O 1
ATOM 3179 N N . LEU A 1 398 ? -5.557 4.963 -15.063 1.00 58.97 398 LEU A N 1
ATOM 3180 C CA . LEU A 1 398 ? -4.469 5.747 -14.439 1.00 58.97 398 LEU A CA 1
ATOM 3181 C C . LEU A 1 398 ? -4.943 7.068 -13.869 1.00 58.97 398 LEU A C 1
ATOM 3183 O O . LEU A 1 398 ? -4.408 7.554 -12.881 1.00 58.97 398 LEU A O 1
ATOM 3187 N N . LEU A 1 399 ? -5.976 7.614 -14.493 1.00 62.53 399 LEU A N 1
ATOM 3188 C CA . LEU A 1 399 ? -6.475 8.960 -14.289 1.00 62.53 399 LEU A CA 1
ATOM 3189 C C . LEU A 1 399 ? -7.400 9.031 -13.058 1.00 62.53 399 LEU A C 1
ATOM 3191 O O . LEU A 1 399 ? -7.812 10.105 -12.635 1.00 62.53 399 LEU A O 1
ATOM 3195 N N . HIS A 1 400 ? -7.672 7.890 -12.413 1.00 59.03 400 HIS A N 1
ATOM 3196 C CA . HIS A 1 400 ? -8.488 7.783 -11.198 1.00 59.03 400 HIS A CA 1
ATOM 3197 C C . HIS A 1 400 ? -7.657 7.776 -9.903 1.00 59.03 400 HIS A C 1
ATOM 3199 O O . HIS A 1 400 ? -8.144 7.353 -8.854 1.00 59.03 400 HIS A O 1
ATOM 3205 N N . LEU A 1 401 ? -6.402 8.230 -9.964 1.00 56.59 401 LEU A N 1
ATOM 3206 C CA . LEU A 1 401 ? -5.526 8.418 -8.807 1.00 56.59 401 LEU A CA 1
ATOM 3207 C C . LEU A 1 401 ? -5.424 9.922 -8.489 1.00 56.59 401 LEU A C 1
ATOM 3209 O O . LEU A 1 401 ? -4.419 10.548 -8.821 1.00 56.59 401 LEU A O 1
ATOM 3213 N N . PRO A 1 402 ? -6.438 10.538 -7.845 1.00 58.81 402 PRO A N 1
ATOM 3214 C CA . PRO A 1 402 ? -6.509 11.996 -7.675 1.00 58.81 402 PRO A CA 1
ATOM 3215 C C . PRO A 1 402 ? -5.370 12.567 -6.819 1.00 58.81 402 PRO A C 1
ATOM 3217 O O . PRO A 1 402 ? -5.121 13.763 -6.840 1.00 58.81 402 PRO A O 1
ATOM 3220 N N . ASN A 1 403 ? -4.664 11.719 -6.067 1.00 51.47 403 ASN A N 1
ATOM 3221 C CA . ASN A 1 403 ? -3.548 12.123 -5.213 1.00 51.47 403 ASN A CA 1
ATOM 3222 C C . ASN A 1 403 ? -2.173 11.890 -5.861 1.00 51.47 403 ASN A C 1
ATOM 3224 O O . ASN A 1 403 ? -1.151 12.099 -5.204 1.00 51.47 403 ASN A O 1
ATOM 3228 N N . LEU A 1 404 ? -2.132 11.449 -7.123 1.00 50.59 404 LEU A N 1
ATOM 3229 C CA . LEU A 1 404 ? -0.889 11.182 -7.834 1.00 50.59 404 LEU A CA 1
ATOM 3230 C C . LEU A 1 404 ? -0.193 12.504 -8.168 1.00 50.59 404 LEU A C 1
ATOM 3232 O O . LEU A 1 404 ? -0.701 13.309 -8.940 1.00 50.59 404 LEU A O 1
ATOM 3236 N N . LEU A 1 405 ? 0.978 12.726 -7.574 1.00 46.16 405 LEU A N 1
ATOM 3237 C CA . LEU A 1 405 ? 1.752 13.965 -7.726 1.00 46.16 405 LEU A CA 1
ATOM 3238 C C . LEU A 1 405 ? 2.880 13.839 -8.751 1.00 46.16 405 LEU A C 1
ATOM 3240 O O . LEU A 1 405 ? 3.351 14.829 -9.301 1.00 46.16 405 LEU A O 1
ATOM 3244 N N . TYR A 1 406 ? 3.334 12.623 -9.014 1.00 48.69 406 TYR A N 1
ATOM 3245 C CA . TYR A 1 406 ? 4.387 12.356 -9.975 1.00 48.69 406 TYR A CA 1
ATOM 3246 C C . TYR A 1 406 ? 4.021 11.083 -10.733 1.00 48.69 406 TYR A C 1
ATOM 3248 O O . TYR A 1 406 ? 3.639 10.087 -10.121 1.00 48.69 406 TYR A O 1
ATOM 3256 N N . LEU A 1 407 ? 4.194 11.109 -12.048 1.00 60.53 407 LEU A N 1
ATOM 3257 C CA . LEU A 1 407 ? 4.007 9.977 -12.938 1.00 60.53 407 LEU A CA 1
ATOM 3258 C C . LEU A 1 407 ? 5.123 9.981 -13.983 1.00 60.53 407 LEU A C 1
ATOM 3260 O O . LEU A 1 407 ? 5.133 10.849 -14.851 1.00 60.53 407 LEU A O 1
ATOM 3264 N N . SER A 1 408 ? 6.024 9.001 -13.951 1.00 58.31 408 SER A N 1
ATOM 3265 C CA . SER A 1 408 ? 6.850 8.697 -15.126 1.00 58.31 408 SER A CA 1
ATOM 3266 C C . SER A 1 408 ? 6.461 7.358 -15.725 1.00 58.31 408 SER A C 1
ATOM 3268 O O . SER A 1 408 ? 6.300 6.356 -15.048 1.00 58.31 408 SER A O 1
ATOM 3270 N N . MET A 1 409 ? 6.343 7.295 -17.031 1.00 62.00 409 MET A N 1
ATOM 3271 C CA . MET A 1 409 ? 6.353 6.027 -17.749 1.00 62.00 409 MET A CA 1
ATOM 3272 C C . MET A 1 409 ? 7.418 6.082 -18.830 1.00 62.00 409 MET A C 1
ATOM 3274 O O . MET A 1 409 ? 7.260 5.490 -19.897 1.00 62.00 409 MET A O 1
ATOM 3278 N N . ALA A 1 410 ? 8.493 6.820 -18.565 1.00 55.16 410 ALA A N 1
ATOM 3279 C CA . ALA A 1 410 ? 9.530 7.040 -19.540 1.00 55.16 410 ALA A CA 1
ATOM 3280 C C . ALA A 1 410 ? 10.266 5.752 -19.916 1.00 55.16 410 ALA A C 1
ATOM 3282 O O . ALA A 1 410 ? 10.362 4.814 -19.122 1.00 55.16 410 ALA A O 1
ATOM 3283 N N . SER A 1 411 ? 10.764 5.716 -21.145 1.00 54.59 411 SER A N 1
ATOM 3284 C CA . SER A 1 411 ? 11.536 4.615 -21.727 1.00 54.59 411 SER A CA 1
ATOM 3285 C C . SER A 1 411 ? 10.818 3.284 -21.677 1.00 54.59 411 SER A C 1
ATOM 3287 O O . SER A 1 411 ? 11.330 2.274 -21.195 1.00 54.59 411 SER A O 1
ATOM 3289 N N . ASN A 1 412 ? 9.619 3.319 -22.240 1.00 57.66 412 ASN A N 1
ATOM 3290 C CA . ASN A 1 412 ? 8.789 2.166 -22.506 1.00 57.66 412 ASN A CA 1
ATOM 3291 C C . ASN A 1 412 ? 8.437 2.127 -24.014 1.00 57.66 412 ASN A C 1
ATOM 3293 O O . ASN A 1 412 ? 8.971 2.861 -24.841 1.00 57.66 412 ASN A O 1
ATOM 3297 N N . LEU A 1 413 ? 7.585 1.193 -24.412 1.00 60.06 413 LEU A N 1
ATOM 3298 C CA . LEU A 1 413 ? 6.996 1.048 -25.746 1.00 60.06 413 LEU A CA 1
ATOM 3299 C C . LEU A 1 413 ? 5.513 1.459 -25.745 1.00 60.06 413 LEU A C 1
ATOM 3301 O O . LEU A 1 413 ? 4.735 0.883 -26.503 1.00 60.06 413 LEU A O 1
ATOM 3305 N N . LEU A 1 414 ? 5.093 2.401 -24.893 1.00 69.56 414 LEU A N 1
ATOM 3306 C CA . LEU A 1 414 ? 3.690 2.817 -24.830 1.00 69.56 414 LEU A CA 1
ATOM 3307 C C . LEU A 1 414 ? 3.273 3.481 -26.145 1.00 69.56 414 LEU A C 1
ATOM 3309 O O . LEU A 1 414 ? 4.007 4.297 -26.694 1.00 69.56 414 LEU A O 1
ATOM 3313 N N . GLU A 1 415 ? 2.102 3.127 -26.659 1.00 78.69 415 GLU A N 1
ATOM 3314 C CA . GLU A 1 415 ? 1.601 3.498 -27.986 1.00 78.69 415 GLU A CA 1
ATOM 3315 C C . GLU A 1 415 ? 0.272 4.270 -27.867 1.00 78.69 415 GLU A C 1
ATOM 3317 O O . GLU A 1 415 ? -0.346 4.307 -26.809 1.00 78.69 415 GLU A O 1
ATOM 3322 N N . GLY A 1 416 ? -0.213 4.901 -28.939 1.00 86.88 416 GLY A N 1
ATOM 3323 C CA . GLY A 1 416 ? -1.488 5.642 -28.892 1.00 86.88 416 GLY A CA 1
ATOM 3324 C C . GLY A 1 416 ? -1.404 7.016 -28.197 1.00 86.88 416 GLY A C 1
ATOM 3325 O O . GLY A 1 416 ? -0.302 7.503 -27.944 1.00 86.88 416 GLY A O 1
ATOM 3326 N N . PRO A 1 417 ? -2.540 7.706 -27.983 1.00 90.12 417 PRO A N 1
ATOM 3327 C CA . PRO A 1 417 ? -2.556 9.078 -27.482 1.00 90.12 417 PRO A CA 1
ATOM 3328 C C . PRO A 1 417 ? -2.353 9.191 -25.973 1.00 90.12 417 PRO A C 1
ATOM 3330 O O . PRO A 1 417 ? -2.676 8.278 -25.215 1.00 90.12 417 PRO A O 1
ATOM 3333 N N . ILE A 1 418 ? -1.889 10.365 -25.531 1.00 89.06 418 ILE A N 1
ATOM 3334 C CA . ILE A 1 418 ? -2.033 10.772 -24.130 1.00 89.06 418 ILE A CA 1
ATOM 3335 C C . ILE A 1 418 ? -3.542 10.920 -23.858 1.00 89.06 418 ILE A C 1
ATOM 3337 O O . ILE A 1 418 ? -4.204 11.656 -24.597 1.00 89.06 418 ILE A O 1
ATOM 3341 N N . PRO A 1 419 ? -4.107 10.229 -22.853 1.00 85.62 419 PRO A N 1
ATOM 3342 C CA . PRO A 1 419 ? -5.537 10.268 -22.582 1.00 85.62 419 PRO A CA 1
ATOM 3343 C C . PRO A 1 419 ? -6.055 11.686 -22.334 1.00 85.62 419 PRO A C 1
ATOM 3345 O O . PRO A 1 419 ? -5.377 12.508 -21.718 1.00 85.62 419 PRO A O 1
ATOM 3348 N N . LEU A 1 420 ? -7.277 11.964 -22.791 1.00 82.75 420 LEU A N 1
ATOM 3349 C CA . LEU A 1 420 ? -7.895 13.283 -22.631 1.00 82.75 420 LEU A CA 1
ATOM 3350 C C . LEU A 1 420 ? -8.184 13.600 -21.165 1.00 82.75 420 LEU A C 1
ATOM 3352 O O . LEU A 1 420 ? -7.953 14.727 -20.743 1.00 82.75 420 LEU A O 1
ATOM 3356 N N . ASP A 1 421 ? -8.581 12.601 -20.379 1.00 81.94 421 ASP A N 1
ATOM 3357 C CA . ASP A 1 421 ? -8.931 12.794 -18.970 1.00 81.94 421 ASP A CA 1
ATOM 3358 C C . ASP A 1 421 ? -7.694 12.958 -18.071 1.00 81.94 421 ASP A C 1
ATOM 3360 O O . ASP A 1 421 ? -7.800 12.865 -16.857 1.00 81.94 421 ASP A O 1
ATOM 3364 N N . ILE A 1 422 ? -6.496 13.194 -18.626 1.00 82.31 422 ILE A N 1
ATOM 3365 C CA . ILE A 1 422 ? -5.270 13.346 -17.830 1.00 82.31 422 ILE A CA 1
ATOM 3366 C C . ILE A 1 422 ? -5.353 14.493 -16.817 1.00 82.31 422 ILE A C 1
ATOM 3368 O O . ILE A 1 422 ? -4.685 14.441 -15.790 1.00 82.31 422 ILE A O 1
ATOM 3372 N N . GLU A 1 423 ? -6.222 15.475 -17.066 1.00 81.81 423 GLU A N 1
ATOM 3373 C CA . GLU A 1 423 ? -6.539 16.570 -16.144 1.00 81.81 423 GLU A CA 1
ATOM 3374 C C . GLU A 1 423 ? -7.153 16.119 -14.807 1.00 81.81 423 GLU A C 1
ATOM 3376 O O . GLU A 1 423 ? -7.074 16.858 -13.825 1.00 81.81 423 GLU A O 1
ATOM 3381 N N . SER A 1 424 ? -7.726 14.910 -14.722 1.00 79.12 424 SER A N 1
ATOM 3382 C CA . SER A 1 424 ? -8.281 14.385 -13.466 1.00 79.12 424 SER A CA 1
ATOM 3383 C C . SER A 1 424 ? -7.203 14.061 -12.430 1.00 79.12 424 SER A C 1
ATOM 3385 O O . SER A 1 424 ? -7.500 13.978 -11.235 1.00 79.12 424 SER A O 1
ATOM 3387 N N . LEU A 1 425 ? -5.940 13.953 -12.855 1.00 72.62 425 LEU A N 1
ATOM 3388 C CA . LEU A 1 425 ? -4.767 13.905 -11.986 1.00 72.62 425 LEU A CA 1
ATOM 3389 C C . LEU A 1 425 ? -4.442 15.307 -11.450 1.00 72.62 425 LEU A C 1
ATOM 3391 O O . LEU A 1 425 ? -3.339 15.814 -11.610 1.00 72.62 425 LEU A O 1
ATOM 3395 N N . ASN A 1 426 ? -5.409 15.965 -10.819 1.00 77.25 426 ASN A N 1
ATOM 3396 C CA . ASN A 1 426 ? -5.320 17.364 -10.391 1.00 77.25 426 ASN A CA 1
ATOM 3397 C C . ASN A 1 426 ? -4.182 17.657 -9.389 1.00 77.25 426 ASN A C 1
ATOM 3399 O O . ASN A 1 426 ? -3.761 18.808 -9.258 1.00 77.25 426 ASN A O 1
ATOM 3403 N N . ALA A 1 427 ? -3.669 16.636 -8.698 1.00 64.19 427 ALA A N 1
ATOM 3404 C CA . ALA A 1 427 ? -2.496 16.733 -7.840 1.00 64.19 427 ALA A CA 1
ATOM 3405 C C . ALA A 1 427 ? -1.161 16.607 -8.609 1.00 64.19 427 ALA A C 1
ATOM 3407 O O . ALA A 1 427 ? -0.111 16.882 -8.033 1.00 64.19 427 ALA A O 1
ATOM 3408 N N . LEU A 1 428 ? -1.161 16.227 -9.890 1.00 66.19 428 LEU A N 1
ATOM 3409 C CA . LEU A 1 428 ? 0.055 15.915 -10.640 1.00 66.19 428 LEU A CA 1
ATOM 3410 C C . LEU A 1 428 ? 0.933 17.153 -10.840 1.00 66.19 428 LEU A C 1
ATOM 3412 O O . LEU A 1 428 ? 0.515 18.163 -11.404 1.00 66.19 428 LEU A O 1
ATOM 3416 N N . GLN A 1 429 ? 2.180 17.034 -10.395 1.00 58.47 429 GLN A N 1
ATOM 3417 C CA . GLN A 1 429 ? 3.242 18.033 -10.474 1.00 58.47 429 GLN A CA 1
ATOM 3418 C C . GLN A 1 429 ? 4.374 17.600 -11.412 1.00 58.47 429 GLN A C 1
ATOM 3420 O O . GLN A 1 429 ? 5.094 18.438 -11.940 1.00 58.47 429 GLN A O 1
ATOM 3425 N N . TYR A 1 430 ? 4.553 16.307 -11.650 1.00 55.22 430 TYR A N 1
ATOM 3426 C CA . TYR A 1 430 ? 5.623 15.807 -12.505 1.00 55.22 430 TYR A CA 1
ATOM 3427 C C . TYR A 1 430 ? 5.066 14.749 -13.442 1.00 55.22 430 TYR A C 1
ATOM 3429 O O . TYR A 1 430 ? 4.496 13.759 -12.988 1.00 55.22 430 TYR A O 1
ATOM 3437 N N . LEU A 1 431 ? 5.241 14.955 -14.741 1.00 73.88 431 LEU A N 1
ATOM 3438 C CA . LEU A 1 431 ? 4.823 14.012 -15.765 1.00 73.88 431 LEU A CA 1
ATOM 3439 C C . LEU A 1 431 ? 5.985 13.753 -16.718 1.00 73.88 431 LEU A C 1
ATOM 3441 O O . LEU A 1 431 ? 6.426 14.664 -17.412 1.00 73.88 431 LEU A O 1
ATOM 3445 N N . ASP A 1 432 ? 6.470 12.519 -16.765 1.00 67.31 432 ASP A N 1
ATOM 3446 C CA . ASP A 1 432 ? 7.532 12.104 -17.679 1.00 67.31 432 ASP A CA 1
ATOM 3447 C C . ASP A 1 432 ? 7.083 10.894 -18.503 1.00 67.31 432 ASP A C 1
ATOM 3449 O O . ASP A 1 432 ? 7.075 9.756 -18.051 1.00 67.31 432 ASP A O 1
ATOM 3453 N N . LEU A 1 433 ? 6.666 11.142 -19.736 1.00 76.44 433 LEU A N 1
ATOM 3454 C CA . LEU A 1 433 ? 6.244 10.113 -20.689 1.00 76.44 433 LEU A CA 1
ATOM 3455 C C . LEU A 1 433 ? 7.281 9.917 -21.798 1.00 76.44 433 LEU A C 1
ATOM 3457 O O . LEU A 1 433 ? 6.967 9.404 -22.875 1.00 76.44 433 LEU A O 1
ATOM 3461 N N . SER A 1 434 ? 8.501 10.387 -21.570 1.00 69.44 434 SER A N 1
ATOM 3462 C CA . SER A 1 434 ? 9.524 10.509 -22.594 1.00 69.44 434 SER A CA 1
ATOM 3463 C C . SER A 1 434 ? 10.082 9.139 -23.028 1.00 69.44 434 SER A C 1
ATOM 3465 O O . SER A 1 434 ? 10.009 8.192 -22.266 1.00 69.44 434 SER A O 1
ATOM 3467 N N . ASP A 1 435 ? 10.593 8.973 -24.255 1.00 60.56 435 ASP A N 1
ATOM 3468 C CA . ASP A 1 435 ? 10.884 7.643 -24.850 1.00 60.56 435 ASP A CA 1
ATOM 3469 C C . ASP A 1 435 ? 9.705 6.680 -24.778 1.00 60.56 435 ASP A C 1
ATOM 3471 O O . ASP A 1 435 ? 9.697 5.683 -24.052 1.00 60.56 435 ASP A O 1
ATOM 3475 N N . ASN A 1 436 ? 8.704 6.963 -25.581 1.00 72.81 436 ASN A N 1
ATOM 3476 C CA . ASN A 1 436 ? 7.674 5.992 -25.879 1.00 72.81 436 ASN A CA 1
ATOM 3477 C C . ASN A 1 436 ? 7.344 6.087 -27.373 1.00 72.81 436 ASN A C 1
ATOM 3479 O O . ASN A 1 436 ? 8.027 6.748 -28.160 1.00 72.81 436 ASN A O 1
ATOM 3483 N N . LYS A 1 437 ? 6.287 5.401 -27.789 1.00 81.38 437 LYS A N 1
ATOM 3484 C CA . LYS A 1 437 ? 5.679 5.533 -29.114 1.00 81.38 437 LYS A CA 1
ATOM 3485 C C . LYS A 1 437 ? 4.338 6.272 -29.019 1.00 81.38 437 LYS A C 1
ATOM 3487 O O . LYS A 1 437 ? 3.421 5.990 -29.794 1.00 81.38 437 LYS A O 1
ATOM 3492 N N . LEU A 1 438 ? 4.201 7.210 -28.076 1.00 88.50 438 LEU A N 1
ATOM 3493 C CA . LEU A 1 438 ? 2.962 7.967 -27.902 1.00 88.50 438 LEU A CA 1
ATOM 3494 C C . LEU A 1 438 ? 2.731 8.867 -29.112 1.00 88.50 438 LEU A C 1
ATOM 3496 O O . LEU A 1 438 ? 3.648 9.532 -29.589 1.00 88.50 438 LEU A O 1
ATOM 3500 N N . SER A 1 439 ? 1.503 8.868 -29.613 1.00 90.75 439 SER A N 1
ATOM 3501 C CA . SER A 1 439 ? 1.077 9.490 -30.870 1.00 90.75 439 SER A CA 1
ATOM 3502 C C . SER A 1 439 ? -0.088 10.456 -30.650 1.00 90.75 439 SER A C 1
ATOM 3504 O O . SER A 1 439 ? -0.558 10.635 -29.534 1.00 90.75 439 SER A O 1
ATOM 3506 N N . GLY A 1 440 ? -0.569 11.116 -31.702 1.00 89.25 440 GLY A N 1
ATOM 3507 C CA . GLY A 1 440 ? -1.648 12.098 -31.573 1.00 89.25 440 GLY A CA 1
ATOM 3508 C C . GLY A 1 440 ? -1.164 13.452 -31.050 1.00 89.25 440 GLY A C 1
ATOM 3509 O O . GLY A 1 440 ? 0.032 13.736 -31.044 1.00 89.25 440 GLY A O 1
ATOM 3510 N N . ARG A 1 441 ? -2.106 14.327 -30.683 1.00 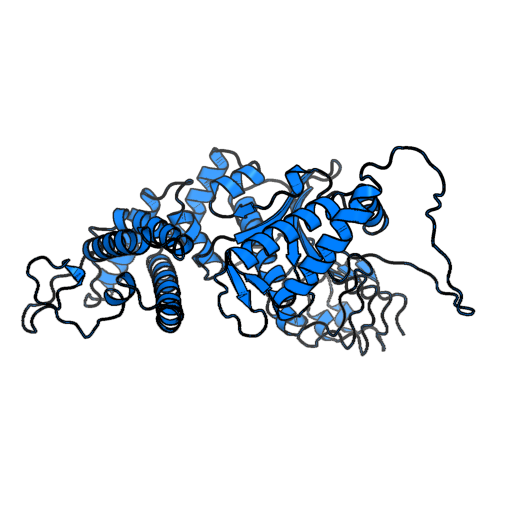88.56 441 ARG A N 1
ATOM 3511 C CA . ARG A 1 441 ? -1.797 15.705 -30.278 1.00 88.56 441 ARG A CA 1
ATOM 3512 C C . ARG A 1 441 ? -1.482 15.805 -28.794 1.00 88.56 441 ARG A C 1
ATOM 3514 O O . ARG A 1 441 ? -2.119 15.135 -27.988 1.00 88.56 441 ARG A O 1
ATOM 3521 N N . ILE A 1 442 ? -0.567 16.707 -28.437 1.00 86.38 442 ILE A N 1
ATOM 3522 C CA . ILE A 1 442 ? -0.457 17.193 -27.057 1.00 86.38 442 ILE A CA 1
ATOM 3523 C C . ILE A 1 442 ? -1.788 17.880 -26.727 1.00 86.38 442 ILE A C 1
ATOM 3525 O O . ILE A 1 442 ? -2.185 18.835 -27.395 1.00 86.38 442 ILE A O 1
ATOM 3529 N N . THR A 1 443 ? -2.520 17.337 -25.760 1.00 80.81 443 THR A N 1
ATOM 3530 C CA . THR A 1 443 ? -3.894 17.746 -25.461 1.00 80.81 443 THR A CA 1
ATOM 3531 C C . THR A 1 443 ? -3.911 19.046 -24.650 1.00 80.81 443 THR A C 1
ATOM 3533 O O . THR A 1 443 ? -2.979 19.345 -23.899 1.00 80.81 443 THR A O 1
ATOM 3536 N N . LEU A 1 444 ? -4.972 19.847 -24.801 1.00 82.56 444 LEU A N 1
ATOM 3537 C CA . LEU A 1 444 ? -5.151 21.098 -24.045 1.00 82.56 444 LEU A CA 1
ATOM 3538 C C . LEU A 1 444 ? -5.280 20.822 -22.535 1.00 82.56 444 LEU A C 1
ATOM 3540 O O . LEU A 1 444 ? -4.885 21.652 -21.722 1.00 82.56 444 LEU A O 1
ATOM 3544 N N . GLN A 1 445 ? -5.782 19.635 -22.190 1.00 84.38 445 GLN A N 1
ATOM 3545 C CA . GLN A 1 445 ? -6.043 19.135 -20.842 1.00 84.38 445 GLN A CA 1
ATOM 3546 C C . GLN A 1 445 ? -4.776 19.019 -19.986 1.00 84.38 445 GLN A C 1
ATOM 3548 O O . GLN A 1 445 ? -4.832 19.230 -18.779 1.00 84.38 445 GLN A O 1
ATOM 3553 N N . ILE A 1 446 ? -3.601 18.806 -20.595 1.00 84.44 446 ILE A N 1
ATOM 3554 C CA . ILE A 1 446 ? -2.320 18.867 -19.867 1.00 84.44 446 ILE A CA 1
ATOM 3555 C C . ILE A 1 446 ? -2.111 20.256 -19.247 1.00 84.44 446 ILE A C 1
ATOM 3557 O O . ILE A 1 446 ? -1.555 20.359 -18.159 1.00 84.44 446 ILE A O 1
ATOM 3561 N N . GLY A 1 447 ? -2.598 21.320 -19.895 1.00 79.00 447 GLY A N 1
ATOM 3562 C CA . GLY A 1 447 ? -2.532 22.688 -19.377 1.00 79.00 447 GLY A CA 1
ATOM 3563 C C . GLY A 1 447 ? -3.429 22.960 -18.162 1.00 79.00 447 GLY A C 1
ATOM 3564 O O . GLY A 1 447 ? -3.255 23.988 -17.508 1.00 79.00 447 GLY A O 1
ATOM 3565 N N . GLY A 1 448 ? -4.367 22.055 -17.853 1.00 79.31 448 GLY A N 1
ATOM 3566 C CA . GLY A 1 448 ? -5.201 22.092 -16.646 1.00 79.31 448 GLY A CA 1
ATOM 3567 C C . GLY A 1 448 ? -4.518 21.518 -15.398 1.00 79.31 448 GLY A C 1
ATOM 3568 O O . GLY A 1 448 ? -5.030 21.672 -14.290 1.00 79.31 448 GLY A O 1
ATOM 3569 N N . LEU A 1 449 ? -3.358 20.877 -15.559 1.00 83.31 449 LEU A N 1
ATOM 3570 C CA . LEU A 1 449 ? -2.568 20.323 -14.462 1.00 83.31 449 LEU A CA 1
ATOM 3571 C C . LEU A 1 449 ? -1.693 21.395 -13.800 1.00 83.31 449 LEU A C 1
ATOM 3573 O O . LEU A 1 449 ? -1.305 22.379 -14.420 1.00 83.31 449 LEU A O 1
ATOM 3577 N N . SER A 1 450 ? -1.315 21.192 -12.539 1.00 82.44 450 SER A N 1
ATOM 3578 C CA . SER A 1 450 ? -0.376 22.077 -11.827 1.00 82.44 450 SER A CA 1
ATOM 3579 C C . SER A 1 450 ? 1.053 21.522 -11.873 1.00 82.44 450 SER A C 1
ATOM 3581 O O . SER A 1 450 ? 1.663 21.257 -10.838 1.00 82.44 450 SER A O 1
ATOM 3583 N N . LEU A 1 451 ? 1.579 21.319 -13.087 1.00 75.94 451 LEU A N 1
ATOM 3584 C CA . LEU A 1 451 ? 2.885 20.689 -13.309 1.00 75.94 451 LEU A CA 1
ATOM 3585 C C . LEU A 1 451 ? 4.060 21.624 -12.981 1.00 75.94 451 LEU A C 1
ATOM 3587 O O . LEU A 1 451 ? 4.104 22.766 -13.425 1.00 75.94 451 LEU A O 1
ATOM 3591 N N . TYR A 1 452 ? 5.047 21.087 -12.266 1.00 67.81 452 TYR A N 1
ATOM 3592 C CA . TYR A 1 452 ? 6.404 21.600 -12.090 1.00 67.81 452 TYR A CA 1
ATOM 3593 C C . TYR A 1 452 ? 7.377 21.068 -13.152 1.00 67.81 452 TYR A C 1
ATOM 3595 O O . TYR A 1 452 ? 8.283 21.786 -13.579 1.00 67.81 452 TYR A O 1
ATOM 3603 N N . GLN A 1 453 ? 7.196 19.828 -13.611 1.00 66.81 453 GLN A N 1
ATOM 3604 C CA . GLN A 1 453 ? 8.012 19.237 -14.671 1.00 66.81 453 GLN A CA 1
ATOM 3605 C C . GLN A 1 453 ? 7.162 18.426 -15.643 1.00 66.81 453 GLN A C 1
ATOM 3607 O O . GLN A 1 453 ? 6.333 17.615 -15.235 1.00 66.81 453 GLN A O 1
ATOM 3612 N N . LEU A 1 454 ? 7.416 18.623 -16.933 1.00 84.25 454 LEU A N 1
ATOM 3613 C CA . LEU A 1 454 ? 6.794 17.885 -18.020 1.00 84.25 454 LEU A CA 1
ATOM 3614 C C . LEU A 1 454 ? 7.859 17.462 -19.032 1.00 84.25 454 LEU A C 1
ATOM 3616 O O . LEU A 1 454 ? 8.447 18.313 -19.700 1.00 84.25 454 LEU A O 1
ATOM 3620 N N . ASP A 1 455 ? 8.077 16.160 -19.177 1.00 76.81 455 ASP A N 1
ATOM 3621 C CA . ASP A 1 455 ? 8.914 15.592 -20.230 1.00 76.81 455 ASP A CA 1
ATOM 3622 C C . ASP A 1 455 ? 8.080 14.656 -21.114 1.00 76.81 455 ASP A C 1
ATOM 3624 O O . ASP A 1 455 ? 7.605 13.608 -20.689 1.00 76.81 455 ASP A O 1
ATOM 3628 N N . LEU A 1 456 ? 7.870 15.058 -22.365 1.00 89.06 456 LEU A N 1
ATOM 3629 C CA . LEU A 1 456 ? 7.209 14.258 -23.400 1.00 89.06 456 LEU A CA 1
ATOM 3630 C C . LEU A 1 456 ? 8.183 13.911 -24.534 1.00 89.06 456 LEU A C 1
ATOM 3632 O O . LEU A 1 456 ? 7.764 13.503 -25.620 1.00 89.06 456 LEU A O 1
ATOM 3636 N N . SER A 1 457 ? 9.483 14.126 -24.330 1.00 80.94 457 SER A N 1
ATOM 3637 C CA . SER A 1 457 ? 10.483 14.056 -25.390 1.00 80.94 457 SER A CA 1
ATOM 3638 C C . SER A 1 457 ? 10.678 12.644 -25.942 1.00 80.94 457 SER A C 1
ATOM 3640 O O . SER A 1 457 ? 10.481 11.662 -25.234 1.00 80.94 457 SER A O 1
ATOM 3642 N N . HIS A 1 458 ? 11.139 12.513 -27.186 1.00 77.62 458 HIS A N 1
ATOM 3643 C CA . HIS A 1 458 ? 11.299 11.218 -27.867 1.00 77.62 458 HIS A CA 1
ATOM 3644 C C . HIS A 1 458 ? 9.996 10.401 -27.896 1.00 77.62 458 HIS A C 1
ATOM 3646 O O . HIS A 1 458 ? 9.900 9.312 -27.335 1.00 77.62 458 HIS A O 1
ATOM 3652 N N . ASN A 1 459 ? 8.985 10.958 -28.548 1.00 87.50 459 ASN A N 1
ATOM 3653 C CA . ASN A 1 459 ? 7.736 10.278 -28.865 1.00 87.50 459 ASN A CA 1
ATOM 3654 C C . ASN A 1 459 ? 7.379 10.551 -30.337 1.00 87.50 459 ASN A C 1
ATOM 3656 O O . ASN A 1 459 ? 8.164 11.123 -31.095 1.00 87.50 459 ASN A O 1
ATOM 3660 N N . ILE A 1 460 ? 6.194 10.123 -30.768 1.00 92.94 460 ILE A N 1
ATOM 3661 C CA . ILE A 1 460 ? 5.638 10.419 -32.097 1.00 92.94 460 ILE A CA 1
ATOM 3662 C C . ILE A 1 460 ? 4.419 11.352 -31.999 1.00 92.94 460 ILE A C 1
ATOM 3664 O O . ILE A 1 460 ? 3.526 11.299 -32.855 1.00 92.94 460 ILE A O 1
ATOM 3668 N N . LEU A 1 461 ? 4.388 12.199 -30.961 1.00 91.44 461 LEU A N 1
ATOM 3669 C CA . LEU A 1 461 ? 3.368 13.230 -30.760 1.00 91.44 461 LEU A CA 1
ATOM 3670 C C . LEU A 1 461 ? 3.466 14.264 -31.882 1.00 91.44 461 LEU A C 1
ATOM 3672 O O . LEU A 1 461 ? 4.552 14.493 -32.408 1.00 91.44 461 LEU A O 1
ATOM 3676 N N . GLN A 1 462 ? 2.326 14.845 -32.252 1.00 85.81 462 GLN A N 1
ATOM 3677 C CA . GLN A 1 462 ? 2.173 15.765 -33.378 1.00 85.81 462 GLN A CA 1
ATOM 3678 C C . GLN A 1 462 ? 1.443 17.044 -32.968 1.00 85.81 462 GLN A C 1
ATOM 3680 O O . GLN A 1 462 ? 0.592 17.040 -32.079 1.00 85.81 462 GLN A O 1
ATOM 3685 N N . GLY A 1 463 ? 1.674 18.127 -33.705 1.00 78.19 463 GLY A N 1
ATOM 3686 C CA . GLY A 1 463 ? 0.908 19.368 -33.583 1.00 78.19 463 GLY A CA 1
ATOM 3687 C C . GLY A 1 463 ? 1.590 20.441 -32.737 1.00 78.19 463 GLY A C 1
ATOM 3688 O O . GLY A 1 463 ? 2.705 20.282 -32.253 1.00 78.19 463 GLY A O 1
ATOM 3689 N N . VAL A 1 464 ? 0.922 21.588 -32.611 1.00 76.19 464 VAL A N 1
ATOM 3690 C CA . VAL A 1 464 ? 1.497 22.777 -31.971 1.00 76.19 464 VAL A CA 1
ATOM 3691 C C . VAL A 1 464 ? 1.382 22.664 -30.454 1.00 76.19 464 VAL A C 1
ATOM 3693 O O . VAL A 1 464 ? 0.366 22.189 -29.943 1.00 76.19 464 VAL A O 1
ATOM 3696 N N . LYS A 1 465 ? 2.404 23.149 -29.737 1.00 76.56 465 LYS A N 1
ATOM 3697 C CA . LYS A 1 465 ? 2.343 23.361 -28.286 1.00 76.56 465 LYS A CA 1
ATOM 3698 C C . LYS A 1 465 ? 1.039 24.108 -27.940 1.00 76.56 465 LYS A C 1
ATOM 3700 O O . LYS A 1 465 ? 0.848 25.217 -28.443 1.00 76.56 465 LYS A O 1
ATOM 3705 N N . PRO A 1 466 ? 0.155 23.538 -27.103 1.00 78.31 466 PRO A N 1
ATOM 3706 C CA . PRO A 1 466 ? -1.097 24.188 -26.737 1.00 78.31 466 PRO A CA 1
ATOM 3707 C C . PRO A 1 466 ? -0.862 25.532 -26.036 1.00 78.31 466 PRO A C 1
ATOM 3709 O O . PRO A 1 466 ? 0.007 25.619 -25.169 1.00 78.31 466 PRO A O 1
ATOM 3712 N N . SER A 1 467 ? -1.668 26.556 -26.335 1.00 79.56 467 SER A N 1
ATOM 3713 C CA . SER A 1 467 ? -1.626 27.856 -25.632 1.00 79.56 467 SER A CA 1
ATOM 3714 C C . SER A 1 467 ? -1.841 27.715 -24.120 1.00 79.56 467 SER A C 1
ATOM 3716 O O . SER A 1 467 ? -1.283 28.457 -23.329 1.00 79.56 467 SER A O 1
ATOM 3718 N N . GLN A 1 468 ? -2.572 26.686 -23.696 1.00 80.50 468 GLN A N 1
ATOM 3719 C CA . GLN A 1 468 ? -2.854 26.328 -22.307 1.00 80.50 468 GLN A CA 1
ATOM 3720 C C . GLN A 1 468 ? -1.594 25.876 -21.554 1.00 80.50 468 GLN A C 1
ATOM 3722 O O . GLN A 1 468 ? -1.615 25.710 -20.346 1.00 80.50 468 GLN A O 1
ATOM 3727 N N . PHE A 1 469 ? -0.451 25.708 -22.219 1.00 79.50 469 PHE A N 1
ATOM 3728 C CA . PHE A 1 469 ? 0.810 25.538 -21.495 1.00 79.50 469 PHE A CA 1
ATOM 3729 C C . PHE A 1 469 ? 1.242 26.843 -20.812 1.00 79.50 469 PHE A C 1
ATOM 3731 O O . PHE A 1 469 ? 2.058 26.801 -19.898 1.00 79.50 469 PHE A O 1
ATOM 3738 N N . GLU A 1 470 ? 0.682 27.988 -21.209 1.00 75.62 470 GLU A N 1
ATOM 3739 C CA . GLU A 1 470 ? 0.854 29.267 -20.514 1.00 75.62 470 GLU A CA 1
ATOM 3740 C C . GLU A 1 470 ? 0.161 29.279 -19.140 1.00 75.62 470 GLU A C 1
ATOM 3742 O O . GLU A 1 470 ? 0.594 30.014 -18.255 1.00 75.62 470 GLU A O 1
ATOM 3747 N N . SER A 1 471 ? -0.859 28.434 -18.911 1.00 78.31 471 SER A N 1
ATOM 3748 C CA . SER A 1 471 ? -1.488 28.287 -17.588 1.00 78.31 471 SER A CA 1
ATOM 3749 C C . SER A 1 471 ? -0.706 27.388 -16.628 1.00 78.31 471 SER A C 1
ATOM 3751 O O . SER A 1 471 ? -1.007 27.374 -15.433 1.00 78.31 471 SER A O 1
ATOM 3753 N N . LEU A 1 472 ? 0.354 26.715 -17.097 1.00 79.25 472 LEU A N 1
ATOM 3754 C CA . LEU A 1 472 ? 1.279 25.932 -16.270 1.00 79.25 472 LEU A CA 1
ATOM 3755 C C . LEU A 1 472 ? 2.258 26.846 -15.512 1.00 79.25 472 LEU A C 1
ATOM 3757 O O . LEU A 1 472 ? 3.474 26.767 -15.660 1.00 79.25 472 LEU A O 1
ATOM 3761 N N . THR A 1 473 ? 1.722 27.736 -14.681 1.00 78.00 473 THR A N 1
ATOM 3762 C CA . THR A 1 473 ? 2.477 28.792 -13.978 1.00 78.00 473 THR A CA 1
ATOM 3763 C C . THR A 1 473 ? 3.543 28.280 -13.001 1.00 78.00 473 THR A C 1
ATOM 3765 O O . THR A 1 473 ? 4.408 29.051 -12.591 1.00 78.00 473 THR A O 1
ATOM 3768 N N . GLN A 1 474 ? 3.498 26.997 -12.624 1.00 78.06 474 GLN A N 1
ATOM 3769 C CA . GLN A 1 474 ? 4.479 26.359 -11.736 1.00 78.06 474 GLN A CA 1
ATOM 3770 C C . GLN A 1 474 ? 5.558 25.558 -12.481 1.00 78.06 474 GLN A C 1
ATOM 3772 O O . GLN A 1 474 ? 6.461 25.024 -11.835 1.00 78.06 474 GLN A O 1
ATOM 3777 N N . LEU A 1 475 ? 5.488 25.483 -13.813 1.00 79.75 475 LEU A N 1
ATOM 3778 C CA . LEU A 1 475 ? 6.350 24.635 -14.629 1.00 79.75 475 LEU A CA 1
ATOM 3779 C C . LEU A 1 475 ? 7.767 25.203 -14.703 1.00 79.75 475 LEU A C 1
ATOM 3781 O O . LEU A 1 475 ? 7.999 26.265 -15.274 1.00 79.75 475 LEU A O 1
ATOM 3785 N N . ASN A 1 476 ? 8.723 24.467 -14.147 1.00 73.69 476 ASN A N 1
ATOM 3786 C CA . ASN A 1 476 ? 10.140 24.810 -14.168 1.00 73.69 476 ASN A CA 1
ATOM 3787 C C . ASN A 1 476 ? 10.891 24.075 -15.289 1.00 73.69 476 ASN A C 1
ATOM 3789 O O . ASN A 1 476 ? 11.820 24.612 -15.884 1.00 73.69 476 ASN A O 1
ATOM 3793 N N . ILE A 1 477 ? 10.485 22.839 -15.596 1.00 71.69 477 ILE A N 1
ATOM 3794 C CA . ILE A 1 477 ? 11.149 22.001 -16.601 1.00 71.69 477 ILE A CA 1
ATOM 3795 C C . ILE A 1 477 ? 10.123 21.546 -17.639 1.00 71.69 477 ILE A C 1
ATOM 3797 O O . ILE A 1 477 ? 9.171 20.841 -17.314 1.00 71.69 477 ILE A O 1
ATOM 3801 N N . LEU A 1 478 ? 10.337 21.925 -18.900 1.00 86.19 478 LEU A N 1
ATOM 3802 C CA . LEU A 1 478 ? 9.540 21.483 -20.042 1.00 86.19 478 LEU A CA 1
ATOM 3803 C C . LEU A 1 478 ? 10.455 20.908 -21.120 1.00 86.19 478 LEU A C 1
ATOM 3805 O O . LEU A 1 478 ? 11.261 21.635 -21.699 1.00 86.19 478 LEU A O 1
ATOM 3809 N N . ASN A 1 479 ? 10.281 19.631 -21.441 1.00 79.38 479 ASN A N 1
ATOM 3810 C CA . ASN A 1 479 ? 11.012 18.972 -22.511 1.00 79.38 479 ASN A CA 1
ATOM 3811 C C . ASN A 1 479 ? 10.041 18.303 -23.491 1.00 79.38 479 ASN A C 1
ATOM 3813 O O . ASN A 1 479 ? 9.423 17.286 -23.199 1.00 79.38 479 ASN A O 1
ATOM 3817 N N . LEU A 1 480 ? 9.909 18.893 -24.678 1.00 89.38 480 LEU A N 1
ATOM 3818 C CA . LEU A 1 480 ? 9.090 18.368 -25.779 1.00 89.38 480 LEU A CA 1
ATOM 3819 C C . LEU A 1 480 ? 9.949 17.909 -26.968 1.00 89.38 480 LEU A C 1
ATOM 3821 O O . LEU A 1 480 ? 9.419 17.622 -28.040 1.00 89.38 480 LEU A O 1
ATOM 3825 N N . SER A 1 481 ? 11.275 17.878 -26.804 1.00 83.50 481 SER A N 1
ATOM 3826 C CA . SER A 1 481 ? 12.218 17.633 -27.899 1.00 83.50 481 SER A CA 1
ATOM 3827 C C . SER A 1 481 ? 12.009 16.265 -28.560 1.00 83.50 481 SER A C 1
ATOM 3829 O O . SER A 1 481 ? 11.522 15.326 -27.937 1.00 83.50 481 SER A O 1
ATOM 3831 N N . ARG A 1 482 ? 12.395 16.132 -29.837 1.00 83.69 482 ARG A N 1
ATOM 3832 C CA . ARG A 1 482 ? 12.292 14.864 -30.589 1.00 83.69 482 ARG A CA 1
ATOM 3833 C C . ARG A 1 482 ? 10.856 14.302 -30.613 1.00 83.69 482 ARG A C 1
ATOM 3835 O O . ARG A 1 482 ? 10.628 13.136 -30.315 1.00 83.69 482 ARG A O 1
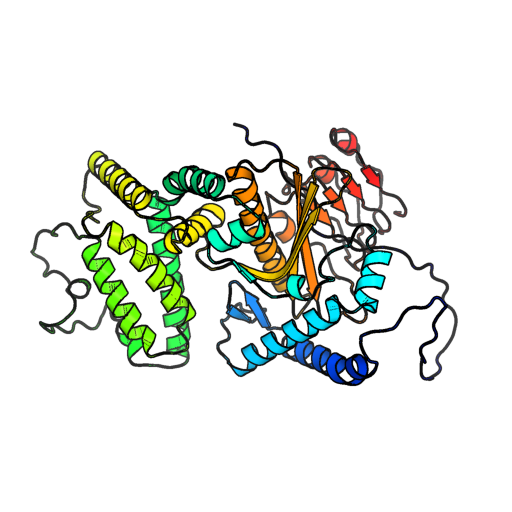ATOM 3842 N N . ASN A 1 483 ? 9.910 15.168 -30.970 1.00 84.94 483 ASN A N 1
ATOM 3843 C CA . ASN A 1 483 ? 8.548 14.847 -31.409 1.00 84.94 483 ASN A CA 1
ATOM 3844 C C . ASN A 1 483 ? 8.347 15.375 -32.844 1.00 84.94 483 ASN A C 1
ATOM 3846 O O . ASN A 1 483 ? 9.217 16.093 -33.345 1.00 84.94 483 ASN A O 1
ATOM 3850 N N . LYS A 1 484 ? 7.255 14.986 -33.513 1.00 77.94 484 LYS A N 1
ATOM 3851 C CA . LYS A 1 484 ? 6.926 15.404 -34.889 1.00 77.94 484 LYS A CA 1
ATOM 3852 C C . LYS A 1 484 ? 6.151 16.717 -34.902 1.00 77.94 484 LYS A C 1
ATOM 3854 O O . LYS A 1 484 ? 6.343 17.471 -35.877 1.00 77.94 484 LYS A O 1
#